Protein AF-A0A359MRF0-F1 (afdb_monomer)

Radius of gyration: 33.96 Å; Cα contacts (8 Å, |Δi|>4): 714; chains: 1; bounding box: 98×113×83 Å

Sequence (446 aa):
MKKSKNIIQSTGNDKRFKLRIYLTLCLTLFVVFLLPFTASMVRAASTYITVEEFAKELAEEIGLKSVDGPEESRYVNALIEKSIIQPNDFSSYTAYLTRADAGVLLNRADEYLNGDTLDPKLVEQALGKRISDISSIEEDKRLDVVKCYLKGFIKGYSNGKYSANRKFKGNSKMSYDGALKCIAMLKDKSLRAKISPDGQLIRTTNLPKNADKYPYILASYPNEYYDGWKFMFEGVTASTYDTETNQWKVRKLDHFKEWAYPFEVDKSTDIPNFAELKDKMLDVWVEKARTHLETIFNADYRTIDEEWVETVLKTDYTYGYGRMQDNTKKWIEKYVKRMKKNETIIESSQIAIDGSSLYYYYGHYHLRTYVRYRILSSETVYENKTPYDTNDILYTSGHPICFSNFELGKWKECCFDIVLGDYGEGDLGVLYTVFVEPFYLFEKES

Nearest PDB structures (foldseek):
  6jzf-assembly1_B  TM=4.554E-01  e=6.439E-02  Arabidopsis thaliana
  6nd1-assembly1_A  TM=1.718E-01  e=4.530E+00  Saccharomyces cerevisiae
  2q2b-assembly1_A  TM=1.721E-01  e=3.681E+00  Mus musculus

Foldseek 3Di:
DDDDDDDDDDDPPVVVVVVVVVVVVVVVVVVVVPDPPPPPPVVVPPQFDFQLRLLVLLCVLLPHDFCDDDDPRSSVVRCPVLVLDDPPLDPDRRDFAFLLSLLSSLQSSLCSVPNDDDDPVLLVLQLVFAAPCLVVDDPVSSSSNSSSCLLQLQVAADPAAQGNYHHRRRGHGAGPVSSSLSSVCSVPSVSGFDADLNGATFDPPPAAPQQVLFLTHGPRHDSCLRHQADDPLVPDWDWDQDPVVRDIDIHHDDELDFWGGLNCQCSRPLAPNSVVLCSVCLVVLQVLVVQLCQLQQADFLVPDDVVSLVSNLCQAQCRPPPPSSVVSSVLSVLLSVLLNVFRKGKHWPDKHWDSRRWIGHGQKTKTKMKTKMFIAGTNDDDDQKDQLSNDNHTDWPREIAGDDPHDHPDIDMAIWIFIWHHPDNPNTGTRGTNHHRCNRCVSVVD

Structure (mmCIF, N/CA/C/O backbone):
data_AF-A0A359MRF0-F1
#
_entry.id   AF-A0A359MRF0-F1
#
loop_
_atom_site.group_PDB
_atom_site.id
_atom_site.type_symbol
_atom_site.label_atom_id
_atom_site.label_alt_id
_atom_site.label_comp_id
_atom_site.label_asym_id
_atom_site.label_entity_id
_atom_site.label_seq_id
_atom_site.pdbx_PDB_ins_code
_atom_site.Cartn_x
_atom_site.Cartn_y
_atom_site.Cartn_z
_atom_site.occupancy
_atom_site.B_iso_or_equiv
_atom_site.auth_seq_id
_atom_site.auth_comp_id
_atom_site.auth_asym_id
_atom_site.auth_atom_id
_atom_site.pdbx_PDB_model_num
ATOM 1 N N . MET A 1 1 ? -48.438 -96.587 44.937 1.00 39.16 1 MET A N 1
ATOM 2 C CA . MET A 1 1 ? -47.296 -95.681 45.206 1.00 39.16 1 MET A CA 1
ATOM 3 C C . MET A 1 1 ? -47.779 -94.234 45.210 1.00 39.16 1 MET A C 1
ATOM 5 O O . MET A 1 1 ? -48.557 -93.861 44.346 1.00 39.16 1 MET A O 1
ATOM 9 N N . LYS A 1 2 ? -47.386 -93.478 46.241 1.00 36.19 2 LYS A N 1
ATOM 10 C CA . LYS A 1 2 ? -47.805 -92.109 46.608 1.00 36.19 2 LYS A CA 1
ATOM 11 C C . LYS A 1 2 ? -47.264 -91.003 45.681 1.00 36.19 2 LYS A C 1
ATOM 13 O O . LYS A 1 2 ? -46.081 -91.044 45.364 1.00 36.19 2 LYS A O 1
ATOM 18 N N . LYS A 1 3 ? -48.096 -89.972 45.444 1.00 33.88 3 LYS A N 1
ATOM 19 C CA . LYS A 1 3 ? -47.881 -88.492 45.553 1.00 33.88 3 LYS A CA 1
ATOM 20 C C . LYS A 1 3 ? -48.781 -87.784 44.525 1.00 33.88 3 LYS A C 1
ATOM 22 O O . LYS A 1 3 ? -48.579 -87.929 43.331 1.00 33.88 3 LYS A O 1
ATOM 27 N N . SER A 1 4 ? -49.944 -87.257 44.910 1.00 32.34 4 SER A N 1
ATOM 28 C CA . SER A 1 4 ? -50.212 -85.945 45.539 1.00 32.34 4 SER A CA 1
ATOM 29 C C . SER A 1 4 ? -49.768 -84.734 44.708 1.00 32.34 4 SER A C 1
ATOM 31 O O . SER A 1 4 ? -48.580 -84.432 44.612 1.00 32.34 4 SER A O 1
ATOM 33 N N . LYS A 1 5 ? -50.772 -84.004 44.204 1.00 41.53 5 LYS A N 1
ATOM 34 C CA . LYS A 1 5 ? -50.710 -82.587 43.826 1.00 41.53 5 LYS A CA 1
ATOM 35 C C . LYS A 1 5 ? -49.993 -81.772 44.909 1.00 41.53 5 LYS A C 1
ATOM 37 O O . LYS A 1 5 ? -50.259 -81.989 46.087 1.00 41.53 5 LYS A O 1
ATOM 42 N N . ASN A 1 6 ? -49.192 -80.789 44.504 1.00 31.03 6 ASN A N 1
ATOM 43 C CA . ASN A 1 6 ? -49.199 -79.486 45.161 1.00 31.03 6 ASN A CA 1
ATOM 44 C C . ASN A 1 6 ? -48.763 -78.384 44.195 1.00 31.03 6 ASN A C 1
ATOM 46 O O . ASN A 1 6 ? -47.672 -78.392 43.634 1.00 31.03 6 ASN A O 1
ATOM 50 N N . ILE A 1 7 ? -49.697 -77.456 44.030 1.00 38.19 7 ILE A N 1
ATOM 51 C CA . ILE A 1 7 ? -49.559 -76.113 43.489 1.00 38.19 7 ILE A CA 1
ATOM 52 C C . ILE A 1 7 ? -48.719 -75.314 44.486 1.00 38.19 7 ILE A C 1
ATOM 54 O O . ILE A 1 7 ? -49.028 -75.338 45.675 1.00 38.19 7 ILE A O 1
ATOM 58 N N . ILE A 1 8 ? -47.720 -74.564 44.016 1.00 37.12 8 ILE A N 1
ATOM 59 C CA . ILE A 1 8 ? -47.192 -73.413 44.758 1.00 37.12 8 ILE A CA 1
ATOM 60 C C . ILE A 1 8 ? -47.133 -72.212 43.813 1.00 37.12 8 ILE A C 1
ATOM 62 O O . ILE A 1 8 ? -46.371 -72.174 42.850 1.00 37.12 8 ILE A O 1
ATOM 66 N N . GLN A 1 9 ? -47.990 -71.242 44.128 1.00 39.12 9 GLN A N 1
ATOM 67 C CA . GLN A 1 9 ? -47.919 -69.848 43.715 1.00 39.12 9 GLN A CA 1
ATOM 68 C C . GLN A 1 9 ? -46.602 -69.211 44.172 1.00 39.12 9 GLN A C 1
ATOM 70 O O . GLN A 1 9 ? -46.216 -69.345 45.329 1.00 39.12 9 GLN A O 1
ATOM 75 N N . SER A 1 10 ? -45.975 -68.433 43.294 1.00 36.19 10 SER A N 1
ATOM 76 C CA . SER A 1 10 ? -44.992 -67.392 43.620 1.00 36.19 10 SER A CA 1
ATOM 77 C C . SER A 1 10 ? -44.629 -66.697 42.301 1.00 36.19 10 SER A C 1
ATOM 79 O O . SER A 1 10 ? -44.304 -67.377 41.341 1.00 36.19 10 SER A O 1
ATOM 81 N N . THR A 1 11 ? -44.680 -65.379 42.122 1.00 40.19 11 THR A N 1
ATOM 82 C CA . THR A 1 11 ? -44.834 -64.286 43.084 1.00 40.19 11 THR A CA 1
ATOM 83 C C . THR A 1 11 ? -45.202 -63.010 42.321 1.00 40.19 11 THR A C 1
ATOM 85 O O . THR A 1 11 ? -44.570 -62.647 41.331 1.00 40.19 11 THR A O 1
ATOM 88 N N . GLY A 1 12 ? -46.175 -62.254 42.838 1.00 46.34 12 GLY A N 1
ATOM 89 C CA . GLY A 1 12 ? -46.512 -60.890 42.407 1.00 46.34 12 GLY A CA 1
ATOM 90 C C . GLY A 1 12 ? -45.442 -59.838 42.739 1.00 46.34 12 GLY A C 1
ATOM 91 O O . GLY A 1 12 ? -45.778 -58.668 42.920 1.00 46.34 12 GLY A O 1
ATOM 92 N N . ASN A 1 13 ? -44.171 -60.239 42.839 1.00 48.03 13 ASN A N 1
ATOM 93 C CA . ASN A 1 13 ? -43.057 -59.368 43.204 1.00 48.03 13 ASN A CA 1
ATOM 94 C C . ASN A 1 13 ? -42.430 -58.689 41.970 1.00 48.03 13 ASN A C 1
ATOM 96 O O . ASN A 1 13 ? -42.050 -57.526 42.044 1.00 48.03 13 ASN A O 1
ATOM 100 N N . ASP A 1 14 ? -42.433 -59.347 40.803 1.00 51.72 14 ASP A N 1
ATOM 101 C CA . ASP A 1 14 ? -41.825 -58.797 39.577 1.00 51.72 14 ASP A CA 1
ATOM 102 C C . ASP A 1 14 ? -42.650 -57.641 38.969 1.00 51.72 14 ASP A C 1
ATOM 104 O O . ASP A 1 14 ? -42.113 -56.613 38.557 1.00 51.72 14 ASP A O 1
ATOM 108 N N . LYS A 1 15 ? -43.990 -57.722 39.016 1.00 53.19 15 LYS A N 1
ATOM 109 C CA . LYS A 1 15 ? -44.859 -56.614 38.568 1.00 53.19 15 LYS A CA 1
ATOM 110 C C . LYS A 1 15 ? -44.778 -55.392 39.485 1.00 53.19 15 LYS A C 1
ATOM 112 O O . LYS A 1 15 ? -44.805 -54.267 38.996 1.00 53.19 15 LYS A O 1
ATOM 117 N N . ARG A 1 16 ? -44.654 -55.594 40.803 1.00 55.47 16 ARG A N 1
ATOM 118 C CA . ARG A 1 16 ? -44.507 -54.493 41.773 1.00 55.47 16 ARG A CA 1
ATOM 119 C C . ARG A 1 16 ? -43.128 -53.839 41.687 1.00 55.47 16 ARG A C 1
ATOM 121 O O . ARG A 1 16 ? -43.035 -52.631 41.878 1.00 55.47 16 ARG A O 1
ATOM 128 N N . PHE A 1 17 ? -42.088 -54.602 41.351 1.00 60.25 17 PHE A N 1
ATOM 129 C CA . PHE A 1 17 ? -40.743 -54.077 41.117 1.00 60.25 17 PHE A CA 1
ATOM 130 C C . PHE A 1 17 ? -40.673 -53.236 39.835 1.00 60.25 17 PHE A C 1
ATOM 132 O O . PHE A 1 17 ? -40.210 -52.097 39.875 1.00 60.25 17 PHE A O 1
ATOM 139 N N . LYS A 1 18 ? -41.249 -53.724 38.727 1.00 58.91 18 LYS A N 1
ATOM 140 C CA . LYS A 1 18 ? -41.346 -52.962 37.468 1.00 58.91 18 LYS A CA 1
ATOM 141 C C . LYS A 1 18 ? -42.214 -51.709 37.607 1.00 58.91 18 LYS A C 1
ATOM 143 O O . LYS A 1 18 ? -41.816 -50.650 37.137 1.00 58.91 18 LYS A O 1
ATOM 148 N N . LEU A 1 19 ? -43.342 -51.786 38.320 1.00 64.94 19 LEU A N 1
ATOM 149 C CA . LEU A 1 19 ? -44.189 -50.618 38.586 1.00 64.94 19 LEU A CA 1
ATOM 150 C C . LEU A 1 19 ? -43.479 -49.573 39.461 1.00 64.94 19 LEU A C 1
ATOM 152 O O . LEU A 1 19 ? -43.629 -48.383 39.212 1.00 64.94 19 LEU A O 1
ATOM 156 N N . ARG A 1 20 ? -42.670 -49.999 40.443 1.00 62.44 20 ARG A N 1
ATOM 157 C CA . ARG A 1 20 ? -41.841 -49.088 41.249 1.00 62.44 20 ARG A CA 1
ATOM 158 C C . ARG A 1 20 ? -40.757 -48.416 40.413 1.00 62.44 20 ARG A C 1
ATOM 160 O O . ARG A 1 20 ? -40.588 -47.218 40.554 1.00 62.44 20 ARG A O 1
ATOM 167 N N . ILE A 1 21 ? -40.090 -49.132 39.507 1.00 67.50 21 ILE A N 1
ATOM 168 C CA . ILE A 1 21 ? -39.103 -48.531 38.595 1.00 67.50 21 ILE A CA 1
ATOM 169 C C . ILE A 1 21 ? -39.764 -47.498 37.676 1.00 67.50 21 ILE A C 1
ATOM 171 O O . ILE A 1 21 ? -39.243 -46.395 37.551 1.00 67.50 21 ILE A O 1
ATOM 175 N N . TYR A 1 22 ? -40.929 -47.810 37.097 1.00 63.50 22 TYR A N 1
ATOM 176 C CA . TYR A 1 22 ? -41.671 -46.861 36.261 1.00 63.50 22 TYR A CA 1
ATOM 177 C C . TYR A 1 22 ? -42.179 -45.649 37.048 1.00 63.50 22 TYR A C 1
ATOM 179 O O . TYR A 1 22 ? -42.080 -44.534 36.549 1.00 63.50 22 TYR A O 1
ATOM 187 N N . LEU A 1 23 ? -42.660 -45.827 38.285 1.00 62.00 23 LEU A N 1
ATOM 188 C CA . LEU A 1 23 ? -43.060 -44.696 39.127 1.00 62.00 23 LEU A CA 1
ATOM 189 C C . LEU A 1 23 ? -41.867 -43.826 39.525 1.00 62.00 23 LEU A C 1
ATOM 191 O O . LEU A 1 23 ? -42.003 -42.609 39.512 1.00 62.00 23 LEU A O 1
ATOM 195 N N . THR A 1 24 ? -40.709 -44.414 39.839 1.00 61.12 24 THR A N 1
ATOM 196 C CA . THR A 1 24 ? -39.502 -43.644 40.171 1.00 61.12 24 THR A CA 1
ATOM 197 C C . THR A 1 24 ? -38.962 -42.903 38.946 1.00 61.12 24 THR A C 1
ATOM 199 O O . THR A 1 24 ? -38.589 -41.745 39.080 1.00 61.12 24 THR A O 1
ATOM 202 N N . LEU A 1 25 ? -38.993 -43.509 37.751 1.00 56.56 25 LEU A N 1
ATOM 203 C CA . LEU A 1 25 ? -38.641 -42.846 36.484 1.00 56.56 25 LEU A CA 1
ATOM 204 C C . LEU A 1 25 ? -39.631 -41.737 36.103 1.00 56.56 25 LEU A C 1
ATOM 206 O O . LEU A 1 25 ? -39.215 -40.688 35.621 1.00 56.56 25 LEU A O 1
ATOM 210 N N . CYS A 1 26 ? -40.930 -41.930 36.343 1.00 55.31 26 CYS A N 1
ATOM 211 C CA . CYS A 1 26 ? -41.928 -40.883 36.132 1.00 55.31 26 CYS A CA 1
ATOM 212 C C . CYS A 1 26 ? -41.800 -39.754 37.162 1.00 55.31 26 CYS A C 1
ATOM 214 O O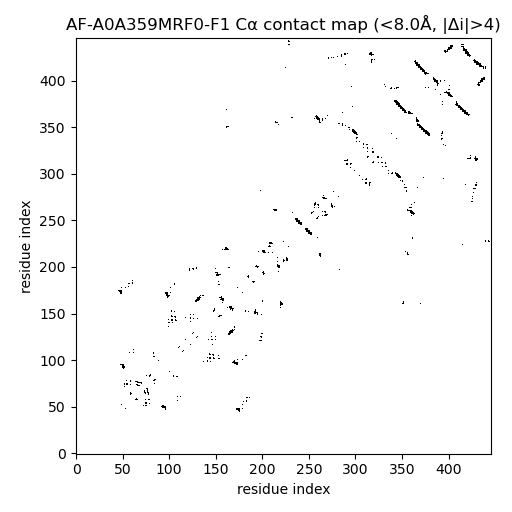 . CYS A 1 26 ? -41.950 -38.598 36.783 1.00 55.31 26 CYS A O 1
ATOM 216 N N . LEU A 1 27 ? -41.479 -40.047 38.430 1.00 53.50 27 LEU A N 1
ATOM 217 C CA . LEU A 1 27 ? -41.257 -39.011 39.444 1.00 53.50 27 LEU A CA 1
ATOM 218 C C . LEU A 1 27 ? -39.979 -38.210 39.173 1.00 53.50 27 LEU A C 1
ATOM 220 O O . LEU A 1 27 ? -39.992 -36.996 39.350 1.00 53.50 27 LEU A O 1
ATOM 224 N N . THR A 1 28 ? -38.894 -38.839 38.712 1.00 54.50 28 THR A N 1
ATOM 225 C CA . THR A 1 28 ? -37.671 -38.105 38.348 1.00 54.50 28 THR A CA 1
ATOM 226 C C . THR A 1 28 ? -37.870 -37.259 37.092 1.00 54.50 28 THR A C 1
ATOM 228 O O . THR A 1 28 ? -37.402 -36.124 37.067 1.00 54.50 28 THR A O 1
ATOM 231 N N . LEU A 1 29 ? -38.639 -37.729 36.100 1.00 48.44 29 LEU A N 1
ATOM 232 C CA . LEU A 1 29 ? -39.032 -36.900 34.951 1.00 48.44 29 LEU A CA 1
ATOM 233 C C . LEU A 1 29 ? -39.947 -35.728 35.344 1.00 48.44 29 LEU A C 1
ATOM 235 O O . LEU A 1 29 ? -39.852 -34.660 34.744 1.00 48.44 29 LEU A O 1
ATOM 239 N N . PHE A 1 30 ? -40.800 -35.895 36.358 1.00 43.66 30 PHE A N 1
ATOM 240 C CA . PHE A 1 30 ? -41.705 -34.836 36.817 1.00 43.66 30 PHE A CA 1
ATOM 241 C C . PHE A 1 30 ? -41.002 -33.794 37.703 1.00 43.66 30 PHE A C 1
ATOM 243 O O . PHE A 1 30 ? -41.323 -32.610 37.632 1.00 43.66 30 PHE A O 1
ATOM 250 N N . VAL A 1 31 ? -39.994 -34.195 38.488 1.00 46.97 31 VAL A N 1
ATOM 251 C CA . VAL A 1 31 ? -39.190 -33.271 39.313 1.00 46.97 31 VAL A CA 1
ATOM 252 C C . VAL A 1 31 ? -38.249 -32.410 38.458 1.00 46.97 31 VAL A C 1
ATOM 254 O O . VAL A 1 31 ? -38.011 -31.256 38.804 1.00 46.97 31 VAL A O 1
ATOM 257 N N . VAL A 1 32 ? -37.799 -32.893 37.292 1.00 47.44 32 VAL A N 1
ATOM 258 C CA . VAL A 1 32 ? -37.051 -32.065 36.321 1.00 47.44 32 VAL A CA 1
ATOM 259 C C . VAL A 1 32 ? -37.940 -30.991 35.666 1.00 47.44 32 VAL A C 1
ATOM 261 O O . VAL A 1 32 ? -37.432 -29.956 35.246 1.00 47.44 32 VAL A O 1
ATOM 264 N N . PHE A 1 33 ? -39.266 -31.171 35.652 1.00 43.31 33 PHE A N 1
ATOM 265 C CA . PHE A 1 33 ? -40.225 -30.188 35.124 1.00 43.31 33 PHE A CA 1
ATOM 266 C C . PHE A 1 33 ? -40.748 -29.176 36.161 1.00 43.31 33 PHE A C 1
ATOM 268 O O . PHE A 1 33 ? -41.433 -28.227 35.784 1.00 43.31 33 PHE A O 1
ATOM 275 N N . LEU A 1 34 ? -40.432 -29.358 37.449 1.00 42.34 34 LEU A N 1
ATOM 276 C CA . LEU A 1 34 ? -40.914 -28.518 38.557 1.00 42.34 34 LEU A CA 1
ATOM 277 C C . LEU A 1 34 ? -39.811 -27.709 39.252 1.00 42.34 34 LEU A C 1
ATOM 279 O O . LEU A 1 34 ? -40.066 -27.089 40.286 1.00 42.34 34 LEU A O 1
ATOM 283 N N . LEU A 1 35 ? -38.601 -27.655 38.684 1.00 39.34 35 LEU A N 1
ATOM 284 C CA . LEU A 1 35 ? -37.711 -26.544 39.007 1.00 39.34 35 LEU A CA 1
ATOM 285 C C . LEU A 1 35 ? -38.439 -25.257 38.601 1.00 39.34 35 LEU A C 1
ATOM 287 O O . LEU A 1 35 ? -38.951 -25.197 37.479 1.00 39.34 35 LEU A O 1
ATOM 291 N N . PRO A 1 36 ? -38.521 -24.237 39.474 1.00 43.34 36 PRO A N 1
ATOM 292 C CA . PRO A 1 36 ? -39.009 -22.950 39.039 1.00 43.34 36 PRO A CA 1
ATOM 293 C C . PRO A 1 36 ? -38.098 -22.537 37.888 1.00 43.34 36 PRO A C 1
ATOM 295 O O . PRO A 1 36 ? -36.907 -22.294 38.080 1.00 43.34 36 PRO A O 1
ATOM 298 N N . PHE A 1 37 ? -38.665 -22.470 36.683 1.00 40.94 37 PHE A N 1
ATOM 299 C CA . PHE A 1 37 ? -38.220 -21.493 35.715 1.00 40.94 37 PHE A CA 1
ATOM 300 C C . PHE A 1 37 ? -38.283 -20.173 36.484 1.00 40.94 37 PHE A C 1
ATOM 302 O O . PHE A 1 37 ? -39.328 -19.528 36.562 1.00 40.94 37 PHE A O 1
ATOM 309 N N . THR A 1 38 ? -37.165 -19.757 37.085 1.00 40.88 38 THR A N 1
ATOM 310 C CA . THR A 1 38 ? -36.871 -18.340 37.072 1.00 40.88 38 THR A CA 1
ATOM 311 C C . THR A 1 38 ? -36.998 -18.020 35.603 1.00 40.88 38 THR A C 1
ATOM 313 O O . THR A 1 38 ? -36.233 -18.536 34.784 1.00 40.88 38 THR A O 1
ATOM 316 N N . ALA A 1 39 ? -38.056 -17.298 35.253 1.00 37.19 39 ALA A N 1
ATOM 317 C CA . ALA A 1 39 ? -38.098 -16.574 34.014 1.00 37.19 39 ALA A CA 1
ATOM 318 C C . ALA A 1 39 ? -36.899 -15.630 34.090 1.00 37.19 39 ALA A C 1
ATOM 320 O O . ALA A 1 39 ? -37.003 -14.476 34.495 1.00 37.19 39 ALA A O 1
ATOM 321 N N . SER A 1 40 ? -35.722 -16.160 33.762 1.00 34.22 40 SER A N 1
ATOM 322 C CA . SER A 1 40 ? -34.679 -15.419 33.116 1.00 34.22 40 SER A CA 1
ATOM 323 C C . SER A 1 40 ? -35.441 -14.776 31.977 1.00 34.22 40 SER A C 1
ATOM 325 O O . SER A 1 40 ? -35.812 -15.449 31.013 1.00 34.22 40 SER A O 1
ATOM 327 N N . MET A 1 41 ? -35.787 -13.499 32.130 1.00 37.31 41 MET A N 1
ATOM 328 C CA . MET A 1 41 ? -35.982 -12.643 30.981 1.00 37.31 41 MET A CA 1
ATOM 329 C C . MET A 1 41 ? -34.652 -12.701 30.242 1.00 37.31 41 MET A C 1
ATOM 331 O O . MET A 1 41 ? -33.794 -11.837 30.379 1.00 37.31 41 MET A O 1
ATOM 335 N N . VAL A 1 42 ? -34.465 -13.756 29.456 1.00 34.75 42 VAL A N 1
ATOM 336 C CA . VAL A 1 42 ? -33.652 -13.691 28.269 1.00 34.75 42 VAL A CA 1
ATOM 337 C C . VAL A 1 42 ? -34.468 -12.760 27.383 1.00 34.75 42 VAL A C 1
ATOM 339 O O . VAL A 1 42 ? -35.262 -13.195 26.552 1.00 34.75 42 VAL A O 1
ATOM 342 N N . ARG A 1 43 ? -34.340 -11.443 27.624 1.00 36.97 43 ARG A N 1
ATOM 343 C CA . ARG A 1 43 ? -34.498 -10.471 26.544 1.00 36.97 43 ARG A CA 1
ATOM 344 C C . ARG A 1 43 ? -33.650 -11.073 25.442 1.00 36.97 43 ARG A C 1
ATOM 346 O O . ARG A 1 43 ? -32.472 -11.339 25.679 1.00 36.97 43 ARG A O 1
ATOM 353 N N . ALA A 1 44 ? -34.259 -11.389 24.304 1.00 38.97 44 ALA A N 1
ATOM 354 C CA . ALA A 1 44 ? -33.487 -11.730 23.126 1.00 38.97 44 ALA A CA 1
ATOM 355 C C . ALA A 1 44 ? -32.443 -10.619 22.992 1.00 38.97 44 ALA A C 1
ATOM 357 O O . ALA A 1 44 ? -32.817 -9.458 22.812 1.00 38.97 44 ALA A O 1
ATOM 358 N N . ALA A 1 45 ? -31.172 -10.948 23.244 1.00 58.91 45 ALA A N 1
ATOM 359 C CA . ALA A 1 45 ? -30.109 -9.967 23.167 1.00 58.91 45 ALA A CA 1
ATOM 360 C C . ALA A 1 45 ? -30.188 -9.399 21.753 1.00 58.91 45 ALA A C 1
ATOM 362 O O . ALA A 1 45 ? -30.199 -10.157 20.777 1.00 58.91 45 ALA A O 1
ATOM 363 N N . SER A 1 46 ? -30.375 -8.083 21.651 1.00 71.81 46 SER A N 1
ATOM 364 C CA . SER A 1 46 ? -30.413 -7.431 20.352 1.00 71.81 46 SER A CA 1
ATOM 365 C C . SER A 1 46 ? -29.139 -7.817 19.610 1.00 71.81 46 SER A C 1
ATOM 367 O O . SER A 1 46 ? -28.043 -7.741 20.160 1.00 71.81 46 SER A O 1
ATOM 369 N N . THR A 1 47 ? -29.265 -8.242 18.353 1.00 91.62 47 THR A N 1
ATOM 370 C CA . THR A 1 47 ? -28.100 -8.594 17.527 1.00 91.62 47 THR A CA 1
ATOM 371 C C . THR A 1 47 ? -27.123 -7.418 17.400 1.00 91.62 47 THR A C 1
ATOM 373 O O . THR A 1 47 ? -25.925 -7.619 17.193 1.00 91.62 47 THR A O 1
ATOM 376 N N . TYR A 1 48 ? -27.637 -6.195 17.540 1.00 96.56 48 TYR A N 1
ATOM 377 C CA . TYR A 1 48 ? -26.904 -4.941 17.427 1.00 96.56 48 TYR A CA 1
ATOM 378 C C . TYR A 1 48 ? -26.886 -4.190 18.753 1.00 96.56 48 TYR A C 1
ATOM 380 O O . TYR A 1 48 ? -27.888 -4.189 19.469 1.00 96.56 48 TYR A O 1
ATOM 388 N N . ILE A 1 49 ? -25.766 -3.529 19.033 1.00 97.56 49 ILE A N 1
ATOM 389 C CA . ILE A 1 49 ? -25.586 -2.699 20.226 1.00 97.56 49 ILE A CA 1
ATOM 390 C C . ILE A 1 49 ? -26.105 -1.282 19.981 1.00 97.56 49 ILE A C 1
ATOM 392 O O . ILE A 1 49 ? -26.003 -0.755 18.867 1.00 97.56 49 ILE A O 1
ATOM 396 N N . THR A 1 50 ? -26.676 -0.669 21.007 1.00 97.94 50 THR A N 1
ATOM 397 C CA . THR A 1 50 ? -27.035 0.756 21.013 1.00 97.94 50 THR A CA 1
ATOM 398 C C . THR A 1 50 ? -25.847 1.635 21.408 1.00 97.94 50 THR A C 1
ATOM 400 O O . THR A 1 50 ? -24.822 1.139 21.881 1.00 97.94 50 THR A O 1
ATOM 403 N N . VAL A 1 51 ? -25.953 2.949 21.199 1.00 97.94 51 VAL A N 1
ATOM 404 C CA . VAL A 1 51 ? -24.896 3.890 21.609 1.00 97.94 51 VAL A CA 1
ATOM 405 C C . VAL A 1 51 ? -24.725 3.889 23.132 1.00 97.94 51 VAL A C 1
ATOM 407 O O . VAL A 1 51 ? -23.595 3.843 23.606 1.00 97.94 51 VAL A O 1
ATOM 410 N N . GLU A 1 52 ? -25.814 3.877 23.905 1.00 97.19 52 GLU A N 1
ATOM 411 C CA . GLU A 1 52 ? -25.768 3.871 25.374 1.00 97.19 52 GLU A CA 1
ATOM 412 C C . GLU A 1 52 ? -25.144 2.593 25.952 1.00 97.19 52 GLU A C 1
ATOM 414 O O . GLU A 1 52 ? -24.357 2.666 26.899 1.00 97.19 52 GLU A O 1
ATOM 419 N N . GLU A 1 53 ? -25.446 1.431 25.364 1.00 97.94 53 GLU A N 1
ATOM 420 C CA . GLU A 1 53 ? -24.858 0.153 25.769 1.00 97.94 53 GLU A CA 1
ATOM 421 C C . GLU A 1 53 ? -23.359 0.156 25.471 1.00 97.94 53 GLU A C 1
ATOM 423 O O . GLU A 1 53 ? -22.559 -0.185 26.338 1.00 97.94 53 GLU A O 1
ATOM 428 N N . PHE A 1 54 ? -22.959 0.612 24.280 1.00 98.38 54 PHE A N 1
ATOM 429 C CA . PHE A 1 54 ? -21.546 0.725 23.927 1.00 98.38 54 PHE A CA 1
ATOM 430 C C . PHE A 1 54 ? -20.805 1.723 24.818 1.00 98.38 54 PHE A C 1
ATOM 432 O O . PHE A 1 54 ? -19.697 1.436 25.260 1.00 98.38 54 PHE A O 1
ATOM 439 N N . ALA A 1 55 ? -21.414 2.876 25.107 1.00 98.31 55 ALA A N 1
ATOM 440 C CA . ALA A 1 55 ? -20.852 3.905 25.973 1.00 98.31 55 ALA A CA 1
ATOM 441 C C . ALA A 1 55 ? -20.573 3.369 27.380 1.00 98.31 55 ALA A C 1
ATOM 443 O O . ALA A 1 55 ? -19.510 3.636 27.938 1.00 98.31 55 ALA A O 1
ATOM 444 N N . LYS A 1 56 ? -21.498 2.580 27.936 1.00 98.25 56 LYS A N 1
ATOM 445 C CA . LYS A 1 56 ? -21.296 1.908 29.219 1.00 98.25 56 LYS A CA 1
ATOM 446 C C . LYS A 1 56 ? -20.100 0.958 29.176 1.00 98.25 56 LYS A C 1
ATOM 448 O O . LYS A 1 56 ? -19.184 1.122 29.976 1.00 98.25 56 LYS A O 1
ATOM 453 N N . GLU A 1 57 ? -20.102 0.003 28.248 1.00 98.31 57 GLU A N 1
ATOM 454 C CA . GLU A 1 57 ? -19.040 -1.008 28.138 1.00 98.31 57 GLU A CA 1
ATOM 455 C C . GLU A 1 57 ? -17.671 -0.351 27.893 1.00 98.31 57 GLU A C 1
ATOM 457 O O . GLU A 1 57 ? -16.667 -0.732 28.490 1.00 98.31 57 GLU A O 1
ATOM 462 N N . LEU A 1 58 ? -17.634 0.698 27.065 1.00 98.56 58 LEU A N 1
ATOM 463 C CA . LEU A 1 58 ? -16.431 1.477 26.795 1.00 98.56 58 LEU A CA 1
ATOM 464 C C . LEU A 1 58 ? -15.927 2.201 28.047 1.00 98.56 58 LEU A C 1
ATOM 466 O O . LEU A 1 58 ? -14.744 2.103 28.364 1.00 98.56 58 LEU A O 1
ATOM 470 N N . ALA A 1 59 ? -16.804 2.925 28.749 1.00 98.31 59 ALA A N 1
ATOM 471 C CA . ALA A 1 59 ? -16.457 3.677 29.952 1.00 98.31 59 ALA A CA 1
ATOM 472 C C . ALA A 1 59 ? -15.921 2.756 31.056 1.00 98.31 59 ALA A C 1
ATOM 474 O O . ALA A 1 59 ? -14.895 3.060 31.665 1.00 98.31 59 ALA A O 1
ATOM 475 N N . GLU A 1 60 ? -16.579 1.617 31.276 1.00 97.50 60 GLU A N 1
ATOM 476 C CA . GLU A 1 60 ? -16.135 0.604 32.236 1.00 97.50 60 GLU A CA 1
ATOM 477 C C . GLU A 1 60 ? -14.777 0.015 31.838 1.00 97.50 60 GLU A C 1
ATOM 479 O O . GLU A 1 60 ? -13.888 -0.109 32.687 1.00 97.50 60 GLU A O 1
ATOM 484 N N . GLU A 1 61 ? -14.571 -0.279 30.551 1.00 97.12 61 GLU A N 1
ATOM 485 C CA . GLU A 1 61 ? -13.299 -0.809 30.062 1.00 97.12 61 GLU A CA 1
ATOM 486 C C . GLU A 1 61 ? -12.141 0.158 30.325 1.00 97.12 61 GLU A C 1
ATOM 488 O O . GLU A 1 61 ? -11.079 -0.266 30.785 1.00 97.12 61 GLU A O 1
ATOM 493 N N . ILE A 1 62 ? -12.344 1.457 30.104 1.00 96.88 62 ILE A N 1
ATOM 494 C CA . ILE A 1 62 ? -11.311 2.481 30.316 1.00 96.88 62 ILE A CA 1
ATOM 495 C C . ILE A 1 62 ? -11.266 3.017 31.762 1.00 96.88 62 ILE A C 1
ATOM 497 O O . ILE A 1 62 ? -10.531 3.960 32.049 1.00 96.88 62 ILE A O 1
ATOM 501 N N . GLY A 1 63 ? -12.016 2.408 32.688 1.00 96.62 63 GLY A N 1
ATOM 502 C CA . GLY A 1 63 ? -11.958 2.700 34.125 1.00 96.62 63 GLY A CA 1
ATOM 503 C C . GLY A 1 63 ? -12.695 3.968 34.566 1.00 96.62 63 GLY A C 1
ATOM 504 O O . GLY A 1 63 ? -12.452 4.465 35.671 1.00 96.62 63 GLY A O 1
ATOM 505 N N . LEU A 1 64 ? -13.593 4.503 33.739 1.00 97.38 64 LEU A N 1
ATOM 506 C CA . LEU A 1 64 ? -14.450 5.622 34.116 1.00 97.38 64 LEU A CA 1
ATOM 507 C C . LEU A 1 64 ? -15.621 5.145 34.978 1.00 97.38 64 LEU A C 1
ATOM 509 O O . LEU A 1 64 ? -16.194 4.075 34.783 1.00 97.38 64 LEU A O 1
ATOM 513 N N . LYS A 1 65 ? -15.994 5.982 35.945 1.00 96.44 65 LYS A N 1
ATOM 514 C CA . LYS A 1 65 ? -17.195 5.786 36.759 1.00 96.44 65 LYS A CA 1
ATOM 515 C C . LYS A 1 65 ? -18.355 6.545 36.129 1.00 96.44 65 LYS A C 1
ATOM 517 O O . LYS A 1 65 ? -18.149 7.596 35.533 1.00 96.44 65 LYS A O 1
ATOM 522 N N . SER A 1 66 ? -19.568 6.035 36.309 1.00 93.94 66 SER A N 1
ATOM 523 C CA . SER A 1 66 ? -20.790 6.743 35.930 1.00 93.94 66 SER A CA 1
ATOM 524 C C . SER A 1 66 ? -20.896 8.085 36.667 1.00 93.94 66 SER A C 1
ATOM 526 O O . SER A 1 66 ? -20.659 8.117 37.880 1.00 93.94 66 SER A O 1
ATOM 528 N N . VAL A 1 67 ? -21.316 9.145 35.981 1.00 95.50 67 VAL A N 1
ATOM 529 C CA . VAL A 1 67 ? -21.496 10.489 36.558 1.00 95.50 67 VAL A CA 1
ATOM 530 C C . VAL A 1 67 ? -22.900 11.019 36.279 1.00 95.50 67 VAL A C 1
ATOM 532 O O . VAL A 1 67 ? -23.560 10.617 35.319 1.00 95.50 67 VAL A O 1
ATOM 535 N N . ASP A 1 68 ? -23.381 11.900 37.149 1.00 95.38 68 ASP A N 1
ATOM 536 C CA . ASP A 1 68 ? -24.655 12.586 36.933 1.00 95.38 68 ASP A CA 1
ATOM 537 C C . ASP A 1 68 ? -24.485 13.694 35.893 1.00 95.38 68 ASP A C 1
ATOM 539 O O . ASP A 1 68 ? -23.413 14.280 35.766 1.00 95.38 68 ASP A O 1
ATOM 543 N N . GLY A 1 69 ? -25.539 13.980 35.137 1.00 91.06 69 GLY A N 1
ATOM 544 C CA . GLY A 1 69 ? -25.469 14.941 34.047 1.00 91.06 69 GLY A CA 1
ATOM 545 C C . GLY A 1 69 ? -26.788 15.052 33.287 1.00 91.06 69 GLY A C 1
ATOM 546 O O . GLY A 1 69 ? -27.801 14.522 33.746 1.00 91.06 69 GLY A O 1
ATOM 547 N N . PRO A 1 70 ? -26.787 15.776 32.157 1.00 91.00 70 PRO A N 1
ATOM 548 C CA . PRO A 1 70 ? -27.996 16.047 31.387 1.00 91.00 70 PRO A CA 1
ATOM 549 C C . PRO A 1 70 ? -28.569 14.805 30.692 1.00 91.00 70 PRO A C 1
ATOM 551 O O . PRO A 1 70 ? -29.779 14.748 30.489 1.00 91.00 70 PRO A O 1
ATOM 554 N N . GLU A 1 71 ? -27.737 13.820 30.344 1.00 92.50 71 GLU A N 1
ATOM 555 C CA . GLU A 1 71 ? -28.194 12.597 29.680 1.00 92.50 71 GLU A CA 1
ATOM 556 C C . GLU A 1 71 ? -28.708 11.565 30.687 1.00 92.50 71 GLU A C 1
ATOM 558 O O . GLU A 1 71 ? -28.144 11.408 31.774 1.00 92.50 71 GLU A O 1
ATOM 563 N N . GLU A 1 72 ? -29.732 10.796 30.301 1.00 91.50 72 GLU A N 1
ATOM 564 C CA . GLU A 1 72 ? -30.284 9.715 31.135 1.00 91.50 72 GLU A CA 1
ATOM 565 C C . GLU A 1 72 ? -29.223 8.649 31.461 1.00 91.50 72 GLU A C 1
ATOM 567 O O . GLU A 1 72 ? -29.157 8.125 32.577 1.00 91.50 72 GLU A O 1
ATOM 572 N N . SER A 1 73 ? -28.348 8.350 30.495 1.00 93.69 73 SER A N 1
ATOM 573 C CA . SER A 1 73 ? -27.233 7.432 30.700 1.00 93.69 73 SER A CA 1
ATOM 574 C C . SER A 1 73 ? -26.063 8.135 31.387 1.00 93.69 73 SER A C 1
ATOM 576 O O . SER A 1 73 ? -25.303 8.898 30.790 1.00 93.69 73 SER A O 1
ATOM 578 N N . ARG A 1 74 ? -25.840 7.779 32.652 1.00 96.62 74 ARG A N 1
ATOM 579 C CA . ARG A 1 74 ? -24.713 8.274 33.461 1.00 96.62 74 ARG A CA 1
ATOM 580 C C . ARG A 1 74 ? -23.332 7.926 32.890 1.00 96.62 74 ARG A C 1
ATOM 582 O O . ARG A 1 74 ? -22.345 8.584 33.213 1.00 96.62 74 ARG A O 1
ATOM 589 N N . TYR A 1 75 ? -23.240 6.888 32.059 1.00 97.69 75 TYR A N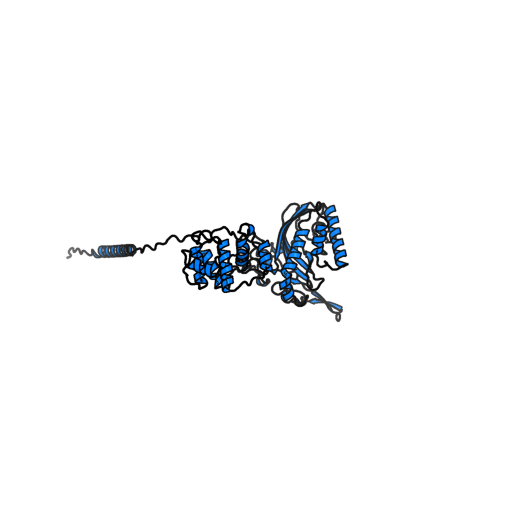 1
ATOM 590 C CA . TYR A 1 75 ? -21.995 6.541 31.367 1.00 97.69 75 TYR A CA 1
ATOM 591 C C . TYR A 1 75 ? -21.772 7.389 30.113 1.00 97.69 75 TYR A C 1
ATOM 593 O O . TYR A 1 75 ? -20.630 7.728 29.816 1.00 97.69 75 TYR A O 1
ATOM 601 N N . VAL A 1 76 ? -22.841 7.801 29.423 1.00 97.50 76 VAL A N 1
ATOM 602 C CA . VAL A 1 76 ? -22.737 8.794 28.343 1.00 97.50 76 VAL A CA 1
ATOM 603 C C . VAL A 1 76 ? -22.210 10.112 28.907 1.00 97.50 76 VAL A C 1
ATOM 605 O O . VAL A 1 76 ? -21.226 10.631 28.385 1.00 97.50 76 VAL A O 1
ATOM 608 N N . ASN A 1 77 ? -22.761 10.589 30.031 1.00 97.06 77 ASN A N 1
ATOM 609 C CA . ASN A 1 77 ? -22.247 11.786 30.710 1.00 97.06 77 ASN A CA 1
ATOM 610 C C . ASN A 1 77 ? -20.746 11.664 31.038 1.00 97.06 77 ASN A C 1
ATOM 612 O O . ASN A 1 77 ? -19.986 12.602 30.810 1.00 97.06 77 ASN A O 1
ATOM 616 N N . ALA A 1 78 ? -20.293 10.490 31.496 1.00 97.81 78 ALA A N 1
ATOM 617 C CA . ALA A 1 78 ? -18.887 10.264 31.835 1.00 97.81 78 ALA A CA 1
ATOM 618 C C . ALA A 1 78 ? -17.961 10.362 30.611 1.00 97.81 78 ALA A C 1
ATOM 620 O O . ALA A 1 78 ? -16.854 10.890 30.712 1.00 97.81 78 ALA A O 1
ATOM 621 N N . LEU A 1 79 ? -18.405 9.879 29.447 1.00 98.25 79 LEU A N 1
ATOM 622 C CA . LEU A 1 79 ? -17.650 10.001 28.198 1.00 98.25 79 LEU A CA 1
ATOM 623 C C . LEU A 1 79 ? -17.682 11.425 27.629 1.00 98.25 79 LEU A C 1
ATOM 625 O O . LEU A 1 79 ? -16.687 11.849 27.036 1.00 98.25 79 LEU A O 1
ATOM 629 N N . ILE A 1 80 ? -18.773 12.170 27.837 1.00 97.69 80 ILE A N 1
ATOM 630 C CA . ILE A 1 80 ? -18.865 13.597 27.491 1.00 97.69 80 ILE A CA 1
ATOM 631 C C . ILE A 1 80 ? -17.870 14.418 28.321 1.00 97.69 80 ILE A C 1
ATOM 633 O O . ILE A 1 80 ? -17.120 15.212 27.760 1.00 97.69 80 ILE A O 1
ATOM 637 N N . GLU A 1 81 ? -17.778 14.188 29.637 1.00 97.25 81 GLU A N 1
ATOM 638 C CA . GLU A 1 81 ? -16.808 14.877 30.511 1.00 97.25 81 GLU A CA 1
ATOM 639 C C . GLU A 1 81 ? -15.344 14.669 30.090 1.00 97.25 81 GLU A C 1
ATOM 641 O O . GLU A 1 81 ? -14.470 15.461 30.450 1.00 97.25 81 GLU A O 1
ATOM 646 N N . LYS A 1 82 ? -15.055 13.584 29.361 1.00 97.62 82 LYS A N 1
ATOM 647 C CA . LYS A 1 82 ? -13.722 13.268 28.825 1.00 97.62 82 LYS A CA 1
ATOM 648 C C . LYS A 1 82 ? -13.561 13.613 27.348 1.00 97.62 82 LYS A C 1
ATOM 650 O O . LYS A 1 82 ? -12.534 13.268 26.771 1.00 97.62 82 LYS A O 1
ATOM 655 N N . SER A 1 83 ? -14.545 14.279 26.744 1.00 96.88 83 SER A N 1
ATOM 656 C CA . SER A 1 83 ? -14.564 14.639 25.320 1.00 96.88 83 SER A CA 1
ATOM 657 C C . SER A 1 83 ? -14.436 13.442 24.366 1.00 96.88 83 SER A C 1
ATOM 659 O O . SER A 1 83 ? -14.054 13.613 23.206 1.00 96.88 83 SER A O 1
ATOM 661 N N . ILE A 1 84 ? -14.751 12.229 24.839 1.00 98.25 84 ILE A N 1
ATOM 662 C CA . ILE A 1 84 ? -14.811 11.019 24.006 1.00 98.25 84 ILE A CA 1
ATOM 663 C C . ILE A 1 84 ? -16.098 11.057 23.175 1.00 98.25 84 ILE A C 1
ATOM 665 O O . ILE A 1 84 ? -16.057 10.824 21.967 1.00 98.25 84 ILE A O 1
ATOM 669 N N . ILE A 1 85 ? -17.214 11.414 23.817 1.00 98.25 85 ILE A N 1
ATOM 670 C CA . ILE A 1 85 ? -18.441 11.845 23.141 1.00 98.25 85 ILE A CA 1
ATOM 671 C C . ILE A 1 85 ? -18.428 13.374 23.095 1.00 98.25 85 ILE A C 1
ATOM 673 O O . ILE A 1 85 ? -18.213 14.028 24.115 1.00 98.25 85 ILE A O 1
ATOM 677 N N . GLN A 1 86 ? -18.652 13.939 21.917 1.00 95.69 86 GLN A N 1
ATOM 678 C CA . GLN A 1 86 ? -18.706 15.375 21.669 1.00 95.69 86 GLN A CA 1
ATOM 679 C C . GLN A 1 86 ? -20.135 15.822 21.325 1.00 95.69 86 GLN A C 1
ATOM 681 O O . GLN A 1 86 ? -20.967 15.006 20.912 1.00 95.69 86 GLN A O 1
ATOM 686 N N . PRO A 1 87 ? -20.453 17.122 21.490 1.00 88.19 87 PRO A N 1
ATOM 687 C CA . PRO A 1 87 ? -21.756 17.651 21.109 1.00 88.19 87 PRO A CA 1
ATOM 688 C C . PRO A 1 87 ? -22.081 17.345 19.646 1.00 88.19 87 PRO A C 1
ATOM 690 O O . PRO A 1 87 ? -21.271 17.604 18.762 1.00 88.19 87 PRO A O 1
ATOM 693 N N . ASN A 1 88 ? -23.301 16.866 19.402 1.00 87.69 88 ASN A N 1
ATOM 694 C CA . ASN A 1 88 ? -23.827 16.496 18.083 1.00 87.69 88 ASN A CA 1
ATOM 695 C C . ASN A 1 88 ? -23.235 15.229 17.441 1.00 87.69 88 ASN A C 1
ATOM 697 O O . ASN A 1 88 ? -23.646 14.905 16.330 1.00 87.69 88 ASN A O 1
ATOM 701 N N . ASP A 1 89 ? -22.376 14.462 18.128 1.00 92.06 89 ASP A N 1
ATOM 702 C CA . ASP A 1 89 ? -21.946 13.144 17.621 1.00 92.06 89 ASP A CA 1
ATOM 703 C C . ASP A 1 89 ? -23.151 12.214 17.367 1.00 92.06 89 ASP A C 1
ATOM 705 O O . ASP A 1 89 ? -23.147 11.407 16.430 1.00 92.06 89 ASP A O 1
ATOM 709 N N . PHE A 1 90 ? -24.187 12.339 18.210 1.00 94.88 90 PHE A N 1
ATOM 710 C CA . PHE A 1 90 ? -25.381 11.500 18.208 1.00 94.88 90 PHE A CA 1
ATOM 711 C C . PHE A 1 90 ? -26.656 12.324 18.372 1.00 94.88 90 PHE A C 1
ATOM 713 O O . PHE A 1 90 ? -26.757 13.179 19.248 1.00 94.88 90 PHE A O 1
ATOM 720 N N . SER A 1 91 ? -27.672 11.998 17.574 1.00 90.00 91 SER A N 1
ATOM 721 C CA . SER A 1 91 ? -29.038 12.510 17.747 1.00 90.00 91 SER A CA 1
ATOM 722 C C . SER A 1 91 ? -29.871 11.682 18.732 1.00 90.00 91 SER A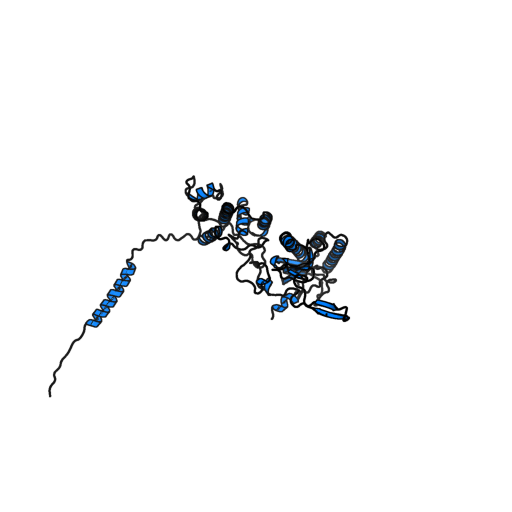 C 1
ATOM 724 O O . SER A 1 91 ? -30.914 12.136 19.196 1.00 90.00 91 SER A O 1
ATOM 726 N N . SER A 1 92 ? -29.438 10.454 19.036 1.00 95.12 92 SER A N 1
ATOM 727 C CA . SER A 1 92 ? -30.094 9.550 19.979 1.00 95.12 92 SER A CA 1
ATOM 728 C C . SER A 1 92 ? -29.106 8.519 20.518 1.00 95.12 92 SER A C 1
ATOM 730 O O . SER A 1 92 ? -28.436 7.834 19.744 1.00 95.12 92 SER A O 1
ATOM 732 N N . TYR A 1 93 ? -29.070 8.359 21.843 1.00 96.31 93 TYR A N 1
ATOM 733 C CA . TYR A 1 93 ? -28.228 7.355 22.499 1.00 96.31 93 TYR A CA 1
ATOM 734 C C . TYR A 1 93 ? -28.861 5.952 22.543 1.00 96.31 93 TYR A C 1
ATOM 736 O O . TYR A 1 93 ? -28.159 4.959 22.719 1.00 96.31 93 TYR A O 1
ATOM 744 N N . THR A 1 94 ? -30.171 5.840 22.313 1.00 95.12 94 THR A N 1
ATOM 745 C CA . THR A 1 94 ? -30.889 4.553 22.248 1.00 95.12 94 THR A CA 1
ATOM 746 C C . THR A 1 94 ? -30.929 3.966 20.833 1.00 95.12 94 THR A C 1
ATOM 748 O O . THR A 1 94 ? -31.366 2.831 20.631 1.00 95.12 94 THR A O 1
ATOM 751 N N . ALA A 1 95 ? -30.455 4.714 19.831 1.00 96.25 95 ALA A N 1
ATOM 752 C CA . ALA A 1 95 ? -30.282 4.217 18.474 1.00 96.25 95 ALA A CA 1
ATOM 753 C C . ALA A 1 95 ? -29.161 3.166 18.392 1.00 96.25 95 ALA A C 1
ATOM 755 O O . ALA A 1 95 ? -28.242 3.127 19.210 1.00 96.25 95 ALA A O 1
ATOM 756 N N . TYR A 1 96 ? -29.224 2.312 17.366 1.00 97.62 96 TYR A N 1
ATOM 757 C CA . TYR A 1 96 ? -28.162 1.342 17.101 1.00 97.62 96 TYR A CA 1
ATOM 758 C C . TYR A 1 96 ? -26.877 2.032 16.658 1.00 97.62 96 TYR A C 1
ATOM 760 O O . TYR A 1 96 ? -26.892 2.830 15.721 1.00 97.62 96 TYR A O 1
ATOM 768 N N . LEU A 1 97 ? -25.765 1.643 17.276 1.00 97.94 97 LEU A N 1
ATOM 769 C CA . LEU A 1 97 ? -24.444 2.163 16.969 1.00 97.94 97 LEU A CA 1
ATOM 770 C C . LEU A 1 97 ? -24.017 1.742 15.559 1.00 97.94 97 LEU A C 1
ATOM 772 O O . LEU A 1 97 ? -24.071 0.557 15.200 1.00 97.94 97 LEU A O 1
ATOM 776 N N . THR A 1 98 ? -23.555 2.698 14.758 1.00 98.12 98 THR A N 1
ATOM 777 C CA . THR A 1 98 ? -22.955 2.400 13.455 1.00 98.12 98 THR A CA 1
ATOM 778 C C . THR A 1 98 ? -21.479 2.034 13.600 1.00 98.12 98 THR A C 1
ATOM 780 O O . THR A 1 98 ? -20.835 2.279 14.620 1.00 98.12 98 THR A O 1
ATOM 783 N N . ARG A 1 99 ? -20.892 1.430 12.565 1.00 98.19 99 ARG A N 1
ATOM 784 C CA . ARG A 1 99 ? -19.453 1.133 12.554 1.00 98.19 99 ARG A CA 1
ATOM 785 C C . ARG A 1 99 ? -18.599 2.395 12.539 1.00 98.19 99 ARG A C 1
ATOM 787 O O . ARG A 1 99 ? -17.515 2.363 13.115 1.00 98.19 99 ARG A O 1
ATOM 794 N N . ALA A 1 100 ? -19.058 3.456 11.874 1.00 98.38 100 ALA A N 1
ATOM 795 C CA . ALA A 1 100 ? -18.374 4.746 11.874 1.00 98.38 100 ALA A CA 1
ATOM 796 C C . ALA A 1 100 ? -18.326 5.319 13.292 1.00 98.38 100 ALA A C 1
ATOM 798 O O . ALA A 1 100 ? -17.239 5.584 13.794 1.00 98.38 100 ALA A O 1
ATOM 799 N N . ASP A 1 101 ? -19.472 5.378 13.969 1.00 98.56 101 ASP A N 1
ATOM 800 C CA . ASP A 1 101 ? -19.554 5.902 15.333 1.00 98.56 101 ASP A CA 1
ATOM 801 C C . ASP A 1 101 ? -18.750 5.059 16.330 1.00 98.56 101 ASP A C 1
ATOM 803 O O . ASP A 1 101 ? -18.040 5.593 17.176 1.00 98.56 101 ASP A O 1
ATOM 807 N N . ALA A 1 102 ? -18.784 3.729 16.198 1.00 98.62 102 ALA A N 1
ATOM 808 C CA . ALA A 1 102 ? -17.913 2.860 16.986 1.00 98.62 102 ALA A CA 1
ATOM 809 C C . ALA A 1 102 ? -16.431 3.192 16.748 1.00 98.62 102 ALA A C 1
ATOM 811 O O . ALA A 1 102 ? -15.650 3.237 17.694 1.00 98.62 102 ALA A O 1
ATOM 812 N N . GLY A 1 103 ? -16.043 3.436 15.492 1.00 98.56 103 GLY A N 1
ATOM 813 C CA . GLY A 1 103 ? -14.682 3.831 15.144 1.00 98.56 103 GLY A CA 1
ATOM 814 C C . GLY A 1 103 ? -14.270 5.161 15.772 1.00 98.56 103 GLY A C 1
ATOM 815 O O . GLY A 1 103 ? -13.166 5.253 16.307 1.00 98.56 103 GLY A O 1
ATOM 816 N N . VAL A 1 104 ? -15.183 6.134 15.782 1.00 98.75 104 VAL A N 1
ATOM 817 C CA . VAL A 1 104 ? -15.015 7.431 16.450 1.00 98.75 104 VAL A CA 1
ATOM 818 C C . VAL A 1 104 ? -14.729 7.248 17.938 1.00 98.75 104 VAL A C 1
ATOM 820 O O . VAL A 1 104 ? -13.677 7.658 18.433 1.00 98.75 104 VAL A O 1
ATOM 823 N N . LEU A 1 105 ? -15.622 6.553 18.641 1.00 98.81 105 LEU A N 1
ATOM 824 C CA . LEU A 1 105 ? -15.511 6.360 20.086 1.00 98.81 105 LEU A CA 1
ATOM 825 C C . LEU A 1 105 ? -14.279 5.534 20.475 1.00 98.81 105 LEU A C 1
ATOM 827 O O . LEU A 1 105 ? -13.600 5.869 21.443 1.00 98.81 105 LEU A O 1
ATOM 831 N N . LEU A 1 106 ? -13.946 4.489 19.708 1.00 98.75 106 LEU A N 1
ATOM 832 C CA . LEU A 1 106 ? -12.747 3.676 19.940 1.00 98.75 106 LEU A CA 1
ATOM 833 C C . LEU A 1 106 ? -11.463 4.482 19.743 1.00 98.75 106 LEU A C 1
ATOM 835 O O . LEU A 1 106 ? -10.542 4.342 20.546 1.00 98.75 106 LEU A O 1
ATOM 839 N N . ASN A 1 107 ? -11.384 5.313 18.696 1.00 98.62 107 ASN A N 1
ATOM 840 C CA . ASN A 1 107 ? -10.199 6.136 18.474 1.00 98.62 107 ASN A CA 1
ATOM 841 C C . ASN A 1 107 ? -9.994 7.124 19.624 1.00 98.62 107 ASN A C 1
ATOM 843 O O . ASN A 1 107 ? -8.910 7.166 20.204 1.00 98.62 107 ASN A O 1
ATOM 847 N N . ARG A 1 108 ? -11.040 7.874 19.979 1.00 98.62 108 ARG A N 1
ATOM 848 C CA . ARG A 1 108 ? -10.972 8.899 21.027 1.00 98.62 108 ARG A CA 1
ATOM 849 C C . ARG A 1 108 ? -10.701 8.297 22.404 1.00 98.62 108 ARG A C 1
ATOM 851 O O . ARG A 1 108 ? -9.919 8.852 23.166 1.00 98.62 108 ARG A O 1
ATOM 858 N N . ALA A 1 109 ? -11.274 7.132 22.713 1.00 98.56 109 ALA A N 1
ATOM 859 C CA . ALA A 1 109 ? -10.958 6.410 23.944 1.00 98.56 109 ALA A CA 1
ATOM 860 C C . ALA A 1 109 ? -9.503 5.908 23.977 1.00 98.56 109 ALA A C 1
ATOM 862 O O . ALA A 1 109 ? -8.846 5.979 25.015 1.00 98.56 109 ALA A O 1
ATOM 863 N N . ASP A 1 110 ? -8.973 5.428 22.850 1.00 98.38 110 ASP A N 1
ATOM 864 C CA . ASP A 1 110 ? -7.565 5.038 22.751 1.00 98.38 110 ASP A CA 1
ATOM 865 C C . ASP A 1 110 ? -6.625 6.240 22.926 1.00 98.38 110 ASP A C 1
ATOM 867 O O . ASP A 1 110 ? -5.633 6.117 23.644 1.00 98.38 110 ASP A O 1
ATOM 871 N N . GLU A 1 111 ? -6.953 7.395 22.336 1.00 98.00 111 GLU A N 1
ATOM 872 C CA . GLU A 1 111 ? -6.204 8.651 22.506 1.00 98.00 111 GLU A CA 1
ATOM 873 C C . GLU A 1 111 ? -6.311 9.204 23.931 1.00 98.00 111 GLU A C 1
ATOM 875 O O . GLU A 1 111 ? -5.319 9.685 24.471 1.00 98.00 111 GLU A O 1
ATOM 880 N N . TYR A 1 112 ? -7.463 9.069 24.589 1.00 97.69 112 TYR A N 1
ATOM 881 C CA . TYR A 1 112 ? -7.609 9.400 26.007 1.00 97.69 112 TYR A CA 1
ATOM 882 C C . TYR A 1 112 ? -6.649 8.581 26.887 1.00 97.69 112 TYR A C 1
ATOM 884 O O . TYR A 1 112 ? -6.041 9.115 27.813 1.00 97.69 112 TYR A O 1
ATOM 892 N N . LEU A 1 113 ? -6.488 7.288 26.587 1.00 96.69 113 LEU A N 1
ATOM 893 C CA . LEU A 1 113 ? -5.623 6.388 27.351 1.00 96.69 113 LEU A CA 1
ATOM 894 C C . LEU A 1 113 ? -4.133 6.513 27.003 1.00 96.69 113 LEU A C 1
ATOM 896 O O . LEU A 1 113 ? -3.287 6.303 27.871 1.00 96.69 113 LEU A O 1
ATOM 900 N N . ASN A 1 114 ? -3.802 6.775 25.737 1.00 95.06 114 ASN A N 1
ATOM 901 C CA . ASN A 1 114 ? -2.442 6.601 25.211 1.00 95.06 114 ASN A CA 1
ATOM 902 C C . ASN A 1 114 ? -1.874 7.834 24.492 1.00 95.06 114 ASN A C 1
ATOM 904 O O . ASN A 1 114 ? -0.710 7.806 24.094 1.00 95.06 114 ASN A O 1
ATOM 908 N N . GLY A 1 115 ? -2.669 8.885 24.299 1.00 95.25 115 GLY A N 1
ATOM 909 C CA . GLY A 1 115 ? -2.350 9.999 23.409 1.00 95.25 115 GLY A CA 1
ATOM 910 C C . GLY A 1 115 ? -2.486 9.648 21.922 1.00 95.25 115 GLY A C 1
ATOM 911 O O . GLY A 1 115 ? -2.656 8.488 21.533 1.00 95.25 115 GLY A O 1
ATOM 912 N N . ASP A 1 116 ? -2.400 10.674 21.075 1.00 94.31 116 ASP A N 1
ATOM 913 C CA . ASP A 1 116 ? -2.277 10.490 19.630 1.00 94.31 116 ASP A CA 1
ATOM 914 C C . ASP A 1 116 ? -0.830 10.125 19.275 1.00 94.31 116 ASP A C 1
ATOM 916 O O . ASP A 1 116 ? 0.111 10.843 19.608 1.00 94.31 116 ASP A O 1
ATOM 920 N N . THR A 1 117 ? -0.655 8.968 18.642 1.00 90.94 117 THR A N 1
ATOM 921 C CA . THR A 1 117 ? 0.657 8.351 18.380 1.00 90.94 117 THR A CA 1
ATOM 922 C C . THR A 1 117 ? 0.870 8.009 16.910 1.00 90.94 117 THR A C 1
ATOM 924 O O . THR A 1 117 ? 1.935 7.510 16.550 1.00 90.94 117 THR A O 1
ATOM 927 N N . LEU A 1 118 ? -0.133 8.237 16.057 1.00 95.50 118 LEU A N 1
ATOM 928 C CA . LEU A 1 118 ? -0.028 7.932 14.634 1.00 95.50 118 LEU A CA 1
ATOM 929 C C . LEU A 1 118 ? 0.737 9.041 13.911 1.00 95.50 118 LEU A C 1
ATOM 931 O O . LEU A 1 118 ? 0.519 10.221 14.169 1.00 95.50 118 LEU A O 1
ATOM 935 N N . ASP A 1 119 ? 1.593 8.654 12.963 1.00 93.94 119 ASP A N 1
ATOM 936 C CA . ASP A 1 119 ? 2.233 9.606 12.055 1.00 93.94 119 ASP A CA 1
ATOM 937 C C . ASP A 1 119 ? 1.153 10.346 11.238 1.00 93.94 119 ASP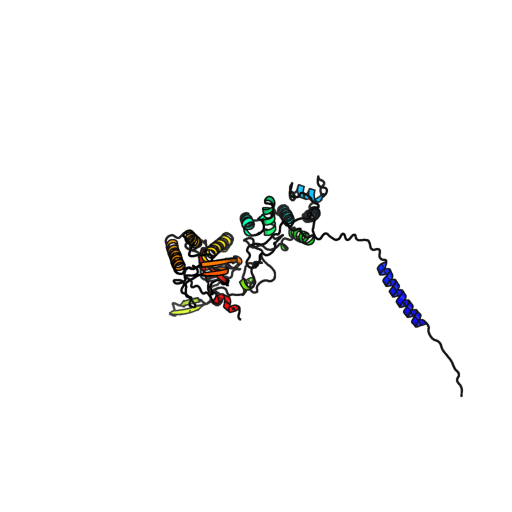 A C 1
ATOM 939 O O . ASP A 1 119 ? 0.385 9.694 10.517 1.00 93.94 119 ASP A O 1
ATOM 943 N N . PRO A 1 120 ? 1.085 11.690 11.305 1.00 94.81 120 PRO A N 1
ATOM 944 C CA . PRO A 1 120 ? 0.143 12.477 10.516 1.00 94.81 120 PRO A CA 1
ATOM 945 C C . PRO A 1 120 ? 0.197 12.179 9.012 1.00 94.81 120 PRO A C 1
ATOM 947 O O . PRO A 1 120 ? -0.853 12.148 8.368 1.00 94.81 120 PRO A O 1
ATOM 950 N N . LYS A 1 121 ? 1.383 11.895 8.453 1.00 92.00 121 LYS A N 1
ATOM 951 C CA . LYS A 1 121 ? 1.529 11.558 7.027 1.00 92.00 121 LYS A CA 1
ATOM 952 C C . LYS A 1 121 ? 0.851 10.235 6.689 1.00 92.00 121 LYS A C 1
ATOM 954 O O . LYS A 1 121 ? 0.157 10.141 5.679 1.00 92.00 121 LYS A O 1
ATOM 959 N N . LEU A 1 122 ? 1.002 9.226 7.547 1.00 94.12 122 LEU A N 1
ATOM 960 C CA . LEU A 1 122 ? 0.323 7.941 7.381 1.00 94.12 122 LEU A CA 1
ATOM 961 C C . LEU A 1 122 ? -1.200 8.110 7.449 1.00 94.12 122 LEU A C 1
ATOM 963 O O . LEU A 1 122 ? -1.930 7.496 6.671 1.00 94.12 122 LEU A O 1
ATOM 967 N N . VAL A 1 123 ? -1.689 8.959 8.356 1.00 96.94 123 VAL A N 1
ATOM 968 C CA . VAL A 1 123 ? -3.124 9.253 8.484 1.00 96.94 123 VAL A CA 1
ATOM 969 C C . VAL A 1 123 ? -3.663 9.930 7.223 1.00 96.94 123 VAL A C 1
ATOM 971 O O . VAL A 1 123 ? -4.685 9.490 6.695 1.00 96.94 123 VAL A O 1
ATOM 974 N N . GLU A 1 124 ? -2.969 10.943 6.704 1.00 95.00 124 GLU A N 1
ATOM 975 C CA . GLU A 1 124 ? -3.337 11.635 5.463 1.00 95.00 124 GLU A CA 1
ATOM 976 C C . GLU A 1 124 ? -3.374 10.670 4.270 1.00 95.00 124 GLU A C 1
ATOM 978 O O . GLU A 1 124 ? -4.368 10.595 3.542 1.00 95.00 124 GLU A O 1
ATOM 983 N N . GLN A 1 125 ? -2.332 9.852 4.112 1.00 91.31 125 GLN A N 1
ATOM 984 C CA . GLN A 1 125 ? -2.297 8.825 3.076 1.00 91.31 125 GLN A CA 1
ATOM 985 C C . GLN A 1 125 ? -3.459 7.836 3.228 1.00 91.31 125 GLN A C 1
ATOM 987 O O . GLN A 1 125 ? -4.129 7.499 2.249 1.00 91.31 125 GLN A O 1
ATOM 992 N N . ALA A 1 126 ? -3.727 7.364 4.446 1.00 95.25 126 ALA A N 1
ATOM 993 C CA . ALA A 1 126 ? -4.788 6.402 4.696 1.00 95.25 126 ALA A CA 1
ATOM 994 C C . ALA A 1 126 ? -6.182 6.965 4.405 1.00 95.25 126 ALA A C 1
ATOM 996 O O . ALA A 1 126 ? -7.015 6.255 3.828 1.00 95.25 126 ALA A O 1
ATOM 997 N N . LEU A 1 127 ? -6.401 8.239 4.731 1.00 95.19 127 LEU A N 1
ATOM 998 C CA . LEU A 1 127 ? -7.611 8.985 4.403 1.00 95.19 127 LEU A CA 1
ATOM 999 C C . LEU A 1 127 ? -7.823 9.075 2.888 1.00 95.19 127 LEU A C 1
ATOM 1001 O O . LEU A 1 127 ? -8.943 8.873 2.422 1.00 95.19 127 LEU A O 1
ATOM 1005 N N . GLY A 1 128 ? -6.753 9.313 2.126 1.00 93.06 128 GLY A N 1
ATOM 1006 C CA . GLY A 1 128 ? -6.819 9.418 0.670 1.00 93.06 128 GLY A CA 1
ATOM 1007 C C . GLY A 1 128 ? -7.036 8.086 -0.053 1.00 93.06 128 GLY A C 1
ATOM 1008 O O . GLY A 1 128 ? -7.723 8.062 -1.074 1.00 93.06 128 GLY A O 1
ATOM 1009 N N . LYS A 1 129 ? -6.460 6.974 0.441 1.00 93.31 129 LYS A N 1
ATOM 1010 C CA . LYS A 1 129 ? -6.394 5.733 -0.362 1.00 93.31 129 LYS A CA 1
ATOM 1011 C C . LYS A 1 129 ? -6.686 4.402 0.330 1.00 93.31 129 LYS A C 1
ATOM 1013 O O . LYS A 1 129 ? -6.794 3.414 -0.389 1.00 93.31 129 LYS A O 1
ATOM 1018 N N . ARG A 1 130 ? -6.823 4.294 1.661 1.00 96.38 130 ARG A N 1
ATOM 1019 C CA . ARG A 1 130 ? -6.930 2.971 2.343 1.00 96.38 130 ARG A CA 1
ATOM 1020 C C . ARG A 1 130 ? -8.354 2.517 2.649 1.00 96.38 130 ARG A C 1
ATOM 1022 O O . ARG A 1 130 ? -8.604 1.309 2.702 1.00 96.38 130 ARG A O 1
ATOM 1029 N N . ILE A 1 131 ? -9.296 3.449 2.768 1.00 97.69 131 ILE A N 1
ATOM 1030 C CA . ILE A 1 131 ? -10.718 3.150 2.970 1.00 97.69 131 ILE A CA 1
ATOM 1031 C C . ILE A 1 131 ? -11.504 3.572 1.725 1.00 97.69 131 ILE A C 1
ATOM 1033 O O . ILE A 1 131 ? -11.708 4.753 1.474 1.00 97.69 131 ILE A O 1
ATOM 1037 N N . SER A 1 132 ? -11.967 2.601 0.935 1.00 97.25 132 SER A N 1
ATOM 1038 C CA . SER A 1 132 ? -12.562 2.866 -0.389 1.00 97.25 132 SER A CA 1
ATOM 1039 C C . SER A 1 132 ? -13.923 3.568 -0.343 1.00 97.25 132 SER A C 1
ATOM 1041 O O . SER A 1 132 ? -14.355 4.148 -1.329 1.00 97.25 132 SER A O 1
ATOM 1043 N N . ASP A 1 133 ? -14.637 3.445 0.773 1.00 97.62 133 ASP A N 1
ATOM 1044 C CA . ASP A 1 133 ? -15.970 4.009 1.005 1.00 97.62 133 ASP A CA 1
ATOM 1045 C C . ASP A 1 133 ? -15.948 5.126 2.061 1.00 97.62 133 ASP A C 1
ATOM 1047 O O . ASP A 1 133 ? -16.981 5.431 2.656 1.00 97.62 133 ASP A O 1
ATOM 1051 N N . ILE A 1 134 ? -14.790 5.758 2.290 1.00 97.75 134 ILE A N 1
ATOM 1052 C CA . ILE A 1 134 ? -14.621 6.818 3.298 1.00 97.75 134 ILE A CA 1
ATOM 1053 C C . ILE A 1 134 ? -15.501 8.040 3.019 1.00 97.75 134 ILE A C 1
ATOM 1055 O O . ILE A 1 134 ? -16.016 8.660 3.943 1.00 97.75 134 ILE A O 1
ATOM 1059 N N . SER A 1 135 ? -15.754 8.341 1.742 1.00 97.00 135 SER A N 1
ATOM 1060 C CA . SER A 1 135 ? -16.629 9.437 1.316 1.00 97.00 135 SER A CA 1
ATOM 1061 C C . SER A 1 135 ? -18.092 9.239 1.722 1.00 97.00 135 SER A C 1
ATOM 1063 O O . SER A 1 135 ? -18.831 10.215 1.804 1.00 97.00 135 SER A O 1
ATOM 1065 N N . SER A 1 136 ? -18.509 8.002 2.019 1.00 96.62 136 SER A N 1
ATOM 1066 C CA . SER A 1 136 ? -19.856 7.701 2.527 1.00 96.62 136 SER A CA 1
ATOM 1067 C C . SER A 1 136 ? -20.036 7.987 4.022 1.00 96.62 136 SER A C 1
ATOM 1069 O O . SER A 1 136 ? -21.148 7.849 4.531 1.00 96.62 136 SER A O 1
ATOM 1071 N N . ILE A 1 137 ? -18.951 8.346 4.713 1.00 97.31 137 ILE A N 1
ATOM 1072 C CA . ILE A 1 137 ? -18.919 8.715 6.130 1.00 97.31 137 ILE A CA 1
ATOM 1073 C C . ILE A 1 137 ? -18.909 10.245 6.238 1.00 97.31 137 ILE A C 1
ATOM 1075 O O . ILE A 1 137 ? -18.289 10.921 5.405 1.00 97.31 137 ILE A O 1
ATOM 1079 N N . GLU A 1 138 ? -19.598 10.772 7.253 1.00 95.75 138 GLU A N 1
ATOM 1080 C CA . GLU A 1 138 ? -19.625 12.198 7.607 1.00 95.75 138 GLU A CA 1
ATOM 1081 C C . GLU A 1 138 ? -18.199 12.736 7.788 1.00 95.75 138 GLU A C 1
ATOM 1083 O O . GLU A 1 138 ? -17.333 12.054 8.336 1.00 95.75 138 GLU A O 1
ATOM 1088 N N . GLU A 1 139 ? -17.930 13.923 7.242 1.00 96.12 139 GLU A N 1
ATOM 1089 C CA . GLU A 1 139 ? -16.573 14.451 7.061 1.00 96.12 139 GLU A CA 1
ATOM 1090 C C . GLU A 1 139 ? -15.804 14.614 8.377 1.00 96.12 139 GLU A C 1
ATOM 1092 O O . GLU A 1 139 ? -14.644 14.211 8.466 1.00 96.12 139 GLU A O 1
ATOM 1097 N N . ASP A 1 140 ? -16.484 15.106 9.407 1.00 95.25 140 ASP A N 1
ATOM 1098 C CA . ASP A 1 140 ? -15.998 15.275 10.777 1.00 95.25 140 ASP A CA 1
ATOM 1099 C C . ASP A 1 140 ? -15.642 13.948 11.472 1.00 95.25 140 ASP A C 1
ATOM 1101 O O . ASP A 1 140 ? -14.783 13.924 12.353 1.00 95.25 140 ASP A O 1
ATOM 1105 N N . LYS A 1 141 ? -16.219 12.823 11.034 1.00 97.44 141 LYS A N 1
ATOM 1106 C CA . LYS A 1 141 ? -15.930 11.479 11.569 1.00 97.44 141 LYS A CA 1
ATOM 1107 C C . LYS A 1 141 ? -14.808 10.749 10.830 1.00 97.44 141 LYS A C 1
ATOM 1109 O O . LYS A 1 141 ? -14.255 9.777 11.353 1.00 97.44 141 LYS A O 1
ATOM 1114 N N . ARG A 1 142 ? -14.457 11.166 9.606 1.00 98.06 142 ARG A N 1
ATOM 1115 C CA . ARG A 1 142 ? -13.522 10.419 8.737 1.00 98.06 142 ARG A CA 1
ATOM 1116 C C . ARG A 1 142 ? -12.149 10.237 9.367 1.00 98.06 142 ARG A C 1
ATOM 1118 O O . ARG A 1 142 ? -11.582 9.151 9.258 1.00 98.06 142 ARG A O 1
ATOM 1125 N N . LEU A 1 143 ? -11.630 11.272 10.026 1.00 97.81 143 LEU A N 1
ATOM 1126 C CA . LEU A 1 143 ? -10.303 11.230 10.636 1.00 97.81 143 LEU A CA 1
ATOM 1127 C C . LEU A 1 143 ? -10.227 10.160 11.731 1.00 97.81 143 LEU A C 1
ATOM 1129 O O . LEU A 1 143 ? -9.349 9.298 11.690 1.00 97.81 143 LEU A O 1
ATOM 1133 N N . ASP A 1 144 ? -11.185 10.160 12.659 1.00 98.38 144 ASP A N 1
ATOM 1134 C CA . ASP A 1 144 ? -11.244 9.156 13.721 1.00 98.38 144 ASP A CA 1
ATOM 1135 C C . ASP A 1 144 ? -11.446 7.741 13.157 1.00 98.38 144 ASP A C 1
ATOM 1137 O O . ASP A 1 144 ? -10.820 6.787 13.623 1.00 98.38 144 ASP A O 1
ATOM 1141 N N . VAL A 1 145 ? -12.266 7.588 12.112 1.00 98.62 145 VAL A N 1
ATOM 1142 C CA . VAL A 1 145 ? -12.466 6.296 11.435 1.00 98.62 145 VAL A CA 1
ATOM 1143 C C . VAL A 1 145 ? -11.171 5.778 10.804 1.00 98.62 145 VAL A C 1
ATOM 1145 O O . VAL A 1 145 ? -10.851 4.592 10.935 1.00 98.62 145 VAL A O 1
ATOM 1148 N N . VAL A 1 146 ? -10.400 6.644 10.146 1.00 98.50 146 VAL A N 1
ATOM 1149 C CA . VAL A 1 146 ? -9.099 6.281 9.567 1.00 98.50 146 VAL A CA 1
ATOM 1150 C C . VAL A 1 146 ? -8.120 5.870 10.660 1.00 98.50 146 VAL A C 1
ATOM 1152 O O . VAL A 1 146 ? -7.489 4.817 10.548 1.00 98.50 146 VAL A O 1
ATOM 1155 N N . LYS A 1 147 ? -8.033 6.637 11.749 1.00 98.62 147 LYS A N 1
ATOM 1156 C CA . LYS A 1 147 ? -7.175 6.296 12.888 1.00 98.62 147 LYS A CA 1
ATOM 1157 C C . LYS A 1 147 ? -7.599 4.985 13.552 1.00 98.62 147 LYS A C 1
ATOM 1159 O O . LYS A 1 147 ? -6.750 4.150 13.853 1.00 98.62 147 LYS A O 1
ATOM 1164 N N . CYS A 1 148 ? -8.900 4.741 13.703 1.00 98.56 148 CYS A N 1
ATOM 1165 C CA . CYS A 1 148 ? -9.448 3.473 14.188 1.00 98.56 148 CYS A CA 1
ATOM 1166 C C . CYS A 1 148 ? -9.004 2.281 13.320 1.00 98.56 148 CYS A C 1
ATOM 1168 O O . CYS A 1 148 ? -8.598 1.236 13.843 1.00 98.56 148 CYS A O 1
ATOM 1170 N N . TYR A 1 149 ? -9.044 2.442 11.994 1.00 98.50 149 TYR A N 1
ATOM 1171 C CA . TYR A 1 149 ? -8.558 1.445 11.042 1.00 98.50 149 TYR A CA 1
ATOM 1172 C C . TYR A 1 149 ? -7.042 1.223 11.165 1.00 98.50 149 TYR A C 1
ATOM 1174 O O . TYR A 1 149 ? -6.616 0.075 11.297 1.00 98.50 149 TYR A O 1
ATOM 1182 N N . LEU A 1 150 ? -6.239 2.293 11.190 1.00 98.44 150 LEU A N 1
ATOM 1183 C CA . LEU A 1 150 ? -4.773 2.227 11.306 1.00 98.44 150 LEU A CA 1
ATOM 1184 C C . LEU A 1 150 ? -4.306 1.641 12.643 1.00 98.44 150 LEU A C 1
ATOM 1186 O O . LEU A 1 150 ? -3.308 0.928 12.699 1.00 98.44 150 LEU A O 1
ATOM 1190 N N . LYS A 1 151 ? -5.061 1.877 13.717 1.00 97.88 151 LYS A N 1
ATOM 1191 C CA . LYS A 1 151 ? -4.837 1.243 15.022 1.00 97.88 151 LYS A CA 1
ATOM 1192 C C . LYS A 1 151 ? -5.249 -0.229 15.030 1.00 97.88 151 LYS A C 1
ATOM 1194 O O . LYS A 1 151 ? -4.914 -0.935 15.971 1.00 97.88 151 LYS A O 1
ATOM 1199 N N . GLY A 1 152 ? -5.955 -0.715 14.009 1.00 98.00 152 GLY A N 1
ATOM 1200 C CA . GLY A 1 152 ? -6.303 -2.125 13.861 1.00 98.00 152 GLY A CA 1
ATOM 1201 C C . GLY A 1 152 ? -7.538 -2.572 14.646 1.00 98.00 152 GLY A C 1
ATOM 1202 O O . GLY A 1 152 ? -7.761 -3.779 14.764 1.00 98.00 152 GLY A O 1
ATOM 1203 N N . PHE A 1 153 ? -8.356 -1.643 15.151 1.00 98.44 153 PHE A N 1
ATOM 1204 C CA . PHE A 1 153 ? -9.620 -1.980 15.818 1.00 98.44 153 PHE A CA 1
ATOM 1205 C C . PHE A 1 153 ? -10.628 -2.570 14.827 1.00 98.44 153 PHE A C 1
ATOM 1207 O O . PHE A 1 153 ? -11.205 -3.635 15.045 1.00 98.44 153 PHE A O 1
ATOM 1214 N N . ILE A 1 154 ? -10.817 -1.889 13.692 1.00 97.94 154 ILE A N 1
ATOM 1215 C CA . ILE A 1 154 ? -11.788 -2.274 12.668 1.00 97.94 154 ILE A CA 1
ATOM 1216 C C . ILE A 1 154 ? -11.087 -2.369 11.310 1.00 97.94 154 ILE A C 1
ATOM 1218 O O . ILE A 1 154 ? -10.916 -1.392 10.593 1.00 97.94 154 ILE A O 1
ATOM 1222 N N . LYS A 1 155 ? -10.746 -3.596 10.908 1.00 94.88 155 LYS A N 1
ATOM 1223 C CA . LYS A 1 155 ? -9.965 -3.888 9.686 1.00 94.88 155 LYS A CA 1
ATOM 1224 C C . LYS A 1 155 ? -10.716 -3.784 8.348 1.00 94.88 155 LYS A C 1
ATOM 1226 O O . LYS A 1 155 ? -10.128 -4.004 7.292 1.00 94.88 155 LYS A O 1
ATOM 1231 N N . GLY A 1 156 ? -12.027 -3.551 8.375 1.00 95.31 156 GLY A N 1
ATOM 1232 C CA . GLY A 1 156 ? -12.871 -3.514 7.175 1.00 95.31 156 GLY A CA 1
ATOM 1233 C C . GLY A 1 156 ? -12.939 -4.825 6.368 1.00 95.31 156 GLY A C 1
ATOM 1234 O O . GLY A 1 156 ? -12.379 -5.873 6.716 1.00 95.31 156 GLY A O 1
ATOM 1235 N N . TYR A 1 157 ? -13.650 -4.758 5.249 1.00 96.56 157 TYR A N 1
ATOM 1236 C CA . TYR A 1 157 ? -13.928 -5.866 4.340 1.00 96.56 157 TYR A CA 1
ATOM 1237 C C . TYR A 1 157 ? -13.042 -5.784 3.096 1.00 96.56 157 TYR A C 1
ATOM 1239 O O . TYR A 1 157 ? -12.759 -4.699 2.596 1.00 96.56 157 TYR A O 1
ATOM 1247 N N . SER A 1 158 ? -12.602 -6.943 2.602 1.00 95.81 158 SER A N 1
ATOM 1248 C CA . SER A 1 158 ? -11.739 -7.015 1.420 1.00 95.81 158 SER A CA 1
ATOM 1249 C C . SER A 1 158 ? -12.453 -6.487 0.174 1.00 95.81 158 SER A C 1
ATOM 1251 O O . SER A 1 158 ? -13.628 -6.793 -0.029 1.00 95.81 158 SER A O 1
ATOM 1253 N N . ASN A 1 159 ? -11.720 -5.758 -0.670 1.00 96.25 159 ASN A N 1
ATOM 1254 C CA . ASN A 1 159 ? -12.148 -5.378 -2.020 1.00 96.25 159 ASN A CA 1
ATOM 1255 C C . ASN A 1 159 ? -11.673 -6.361 -3.102 1.00 96.25 159 ASN A C 1
ATOM 1257 O O . ASN A 1 159 ? -11.890 -6.122 -4.283 1.00 96.25 159 ASN A O 1
ATOM 1261 N N . GLY A 1 160 ? -11.070 -7.484 -2.704 1.00 95.19 160 GLY A N 1
ATOM 1262 C CA . GLY A 1 160 ? -10.583 -8.514 -3.617 1.00 95.19 160 GLY A CA 1
ATOM 1263 C C . GLY A 1 160 ? -9.066 -8.667 -3.575 1.00 95.19 160 GLY A C 1
ATOM 1264 O O . GLY A 1 160 ? -8.383 -8.065 -2.742 1.00 95.19 160 GLY A O 1
ATOM 1265 N N . LYS A 1 161 ? -8.555 -9.532 -4.456 1.00 95.19 161 LYS A N 1
ATOM 1266 C CA . LYS A 1 161 ? -7.120 -9.805 -4.566 1.00 95.19 161 LYS A CA 1
ATOM 1267 C C . LYS A 1 161 ? -6.376 -8.550 -5.013 1.00 95.19 161 LYS A C 1
ATOM 1269 O O . LYS A 1 161 ? -6.897 -7.780 -5.818 1.00 95.19 161 LYS A O 1
ATOM 1274 N N . TYR A 1 162 ? -5.176 -8.359 -4.472 1.00 95.50 162 TYR A N 1
ATOM 1275 C CA . TYR A 1 162 ? -4.274 -7.256 -4.810 1.00 95.50 162 TYR A CA 1
ATOM 1276 C C . TYR A 1 162 ? -4.857 -5.850 -4.566 1.00 95.50 162 TYR A C 1
ATOM 1278 O O . TYR A 1 162 ? -4.363 -4.861 -5.097 1.00 95.50 162 TYR A O 1
ATOM 1286 N N . SER A 1 163 ? -5.918 -5.737 -3.760 1.00 94.56 163 SER A N 1
ATOM 1287 C CA . SER A 1 163 ? -6.472 -4.439 -3.379 1.00 94.56 163 SER A CA 1
ATOM 1288 C C . SER A 1 163 ? -5.615 -3.759 -2.314 1.00 94.56 163 SER A C 1
ATOM 1290 O O . SER A 1 163 ? -5.384 -4.332 -1.244 1.00 94.56 163 SER A O 1
ATOM 1292 N N . ALA A 1 164 ? -5.260 -2.501 -2.578 1.00 92.56 164 ALA A N 1
ATOM 1293 C CA . ALA A 1 164 ? -4.572 -1.602 -1.655 1.00 92.56 164 ALA A CA 1
ATOM 1294 C C . ALA A 1 164 ? -5.498 -0.978 -0.590 1.00 92.56 164 ALA A C 1
ATOM 1296 O O . ALA A 1 164 ? -5.020 -0.308 0.329 1.00 92.56 164 ALA A O 1
ATOM 1297 N N . ASN A 1 165 ? -6.816 -1.176 -0.724 1.00 95.56 165 ASN A N 1
ATOM 1298 C CA . ASN A 1 165 ? -7.846 -0.567 0.113 1.00 95.56 165 ASN A CA 1
ATOM 1299 C C . ASN A 1 165 ? -8.951 -1.554 0.518 1.00 95.56 165 ASN A C 1
ATOM 1301 O O . ASN A 1 165 ? -9.047 -2.679 0.004 1.00 95.56 165 ASN A O 1
ATOM 1305 N N . ARG A 1 166 ? -9.772 -1.148 1.488 1.00 97.31 166 ARG A N 1
ATOM 1306 C CA . ARG A 1 166 ? -10.835 -1.975 2.079 1.00 97.31 166 ARG A CA 1
ATOM 1307 C C . ARG A 1 166 ? -12.110 -1.160 2.277 1.00 97.31 166 ARG A C 1
ATOM 1309 O O . ARG A 1 166 ? -12.055 0.054 2.452 1.00 97.31 166 ARG A O 1
ATOM 1316 N N . LYS A 1 167 ? -13.261 -1.837 2.295 1.00 97.88 167 LYS A N 1
ATOM 1317 C CA . LYS A 1 167 ? -14.556 -1.224 2.641 1.00 97.88 167 LYS A CA 1
ATOM 1318 C C . LYS A 1 167 ? -14.737 -1.194 4.149 1.00 97.88 167 LYS A C 1
ATOM 1320 O O . LYS A 1 167 ? -14.758 -2.250 4.787 1.00 97.88 167 LYS A O 1
ATOM 1325 N N . PHE A 1 168 ? -14.918 -0.018 4.726 1.00 97.88 168 PHE A N 1
ATOM 1326 C CA . PHE A 1 168 ? -15.195 0.134 6.146 1.00 97.88 168 PHE A CA 1
ATOM 1327 C C . PHE A 1 168 ? -16.661 -0.159 6.478 1.00 97.88 168 PHE A C 1
ATOM 1329 O O . PHE A 1 168 ? -16.932 -0.730 7.538 1.00 97.88 168 PHE A O 1
ATOM 1336 N N . LYS A 1 169 ? -17.592 0.134 5.559 1.00 97.38 169 LYS A N 1
ATOM 1337 C CA . LYS A 1 169 ? -19.050 0.043 5.742 1.00 97.38 169 LYS A CA 1
ATOM 1338 C C . LYS A 1 169 ? -19.545 0.856 6.943 1.00 97.38 169 LYS A C 1
ATOM 1340 O O . LYS A 1 169 ? -20.219 0.307 7.814 1.00 97.38 169 LYS A O 1
ATOM 1345 N N . GLY A 1 170 ? -19.199 2.144 6.992 1.00 97.12 170 GLY A N 1
ATOM 1346 C CA . GLY A 1 170 ? -19.470 3.031 8.135 1.00 97.12 170 GLY A CA 1
ATOM 1347 C C . GLY A 1 170 ? -20.925 3.018 8.608 1.00 97.12 170 GLY A C 1
ATOM 1348 O O . GLY A 1 170 ? -21.171 2.830 9.793 1.00 97.12 170 GLY A O 1
ATOM 1349 N N . ASN A 1 171 ? -21.876 3.062 7.673 1.00 96.38 171 ASN A N 1
ATOM 1350 C CA . ASN A 1 171 ? -23.316 3.147 7.966 1.00 96.38 171 ASN A CA 1
ATOM 1351 C C . ASN A 1 171 ? -23.955 1.817 8.406 1.00 96.38 171 ASN A C 1
ATOM 1353 O O . ASN A 1 171 ? -25.154 1.756 8.674 1.00 96.38 171 ASN A O 1
ATOM 1357 N N . SER A 1 172 ? -23.199 0.714 8.442 1.00 96.94 172 SER A N 1
ATOM 1358 C CA . SER A 1 172 ? -23.741 -0.562 8.923 1.00 96.94 172 SER A CA 1
ATOM 1359 C C . SER A 1 172 ? -23.773 -0.594 10.448 1.00 96.94 172 SER A C 1
ATOM 1361 O O . SER A 1 172 ? -22.842 -0.131 11.103 1.00 96.94 172 SER A O 1
ATOM 1363 N N . LYS A 1 173 ? -24.824 -1.203 11.006 1.00 97.56 173 LYS A N 1
ATOM 1364 C CA . LYS A 1 173 ? -24.971 -1.416 12.451 1.00 97.56 173 LYS A CA 1
ATOM 1365 C C . LYS A 1 173 ? -23.858 -2.316 12.989 1.00 97.56 173 LYS A C 1
ATOM 1367 O O . LYS A 1 173 ? -23.496 -3.310 12.350 1.00 97.56 173 LYS A O 1
ATOM 1372 N N . MET A 1 174 ? -23.345 -1.990 14.169 1.00 96.62 174 MET A N 1
ATOM 1373 C CA . MET A 1 174 ? -22.365 -2.803 14.881 1.00 96.62 174 MET A CA 1
ATOM 1374 C C . MET A 1 174 ? -23.070 -3.918 15.658 1.00 96.62 174 MET A C 1
ATOM 1376 O O . MET A 1 174 ? -24.041 -3.669 16.373 1.00 96.62 174 MET A O 1
ATOM 1380 N N . SER A 1 175 ? -22.599 -5.160 15.516 1.00 96.50 175 SER A N 1
ATOM 1381 C CA . SER A 1 175 ? -23.108 -6.255 16.344 1.00 96.50 175 SER A CA 1
ATOM 1382 C C . SER A 1 175 ? -22.602 -6.132 17.777 1.00 96.50 175 SER A C 1
ATOM 1384 O O . SER A 1 175 ? -21.495 -5.638 17.999 1.00 96.50 175 SER A O 1
ATOM 1386 N N . TYR A 1 176 ? -23.378 -6.634 18.736 1.00 96.25 176 TYR A N 1
ATOM 1387 C CA . TYR A 1 176 ? -23.006 -6.605 20.153 1.00 96.25 176 TYR A CA 1
ATOM 1388 C C . TYR A 1 176 ? -21.643 -7.274 20.409 1.00 96.25 176 TYR A C 1
ATOM 1390 O O . TYR A 1 176 ? -20.704 -6.631 20.873 1.00 96.25 176 TYR A O 1
ATOM 1398 N N . ASP A 1 177 ? -21.464 -8.517 19.953 1.00 95.56 177 ASP A N 1
ATOM 1399 C CA . ASP A 1 177 ? -20.188 -9.237 20.089 1.00 95.56 177 ASP A CA 1
ATOM 1400 C C . ASP A 1 177 ? -19.024 -8.565 19.345 1.00 95.56 177 ASP A C 1
ATOM 1402 O O . ASP A 1 177 ? -17.866 -8.660 19.755 1.00 95.56 177 ASP A O 1
ATOM 1406 N N . GLY A 1 178 ? -19.310 -7.924 18.207 1.00 95.69 178 GLY A N 1
ATOM 1407 C CA . GLY A 1 178 ? -18.305 -7.212 17.422 1.00 95.69 178 GLY A CA 1
ATOM 1408 C C . GLY A 1 178 ? -17.785 -5.987 18.167 1.00 95.69 178 GLY A C 1
ATOM 1409 O O . GLY A 1 178 ? -16.575 -5.768 18.210 1.00 95.69 178 GLY A O 1
ATOM 1410 N N . ALA A 1 179 ? -18.692 -5.240 18.796 1.00 97.38 179 ALA A N 1
ATOM 1411 C CA . ALA A 1 179 ? -18.371 -4.101 19.641 1.00 97.38 179 ALA A CA 1
ATOM 1412 C C . ALA A 1 179 ? -17.509 -4.498 20.845 1.00 97.38 179 ALA A C 1
ATOM 1414 O O . ALA A 1 179 ? -16.429 -3.935 21.014 1.00 97.38 179 ALA A O 1
ATOM 1415 N N . LEU A 1 180 ? -17.925 -5.506 21.620 1.00 96.88 180 LEU A N 1
ATOM 1416 C CA . LEU A 1 180 ? -17.172 -5.947 22.801 1.00 96.88 180 LEU A CA 1
ATOM 1417 C C . LEU A 1 180 ? -15.754 -6.417 22.451 1.00 96.88 180 LEU A C 1
ATOM 1419 O O . LEU A 1 180 ? -14.796 -6.094 23.151 1.00 96.88 180 LEU A O 1
ATOM 1423 N N . LYS A 1 181 ? -15.586 -7.116 21.320 1.00 97.25 181 LYS A N 1
ATOM 1424 C CA . LYS A 1 181 ? -14.254 -7.499 20.823 1.00 97.25 181 LYS A CA 1
ATOM 1425 C C . LYS A 1 181 ? -13.378 -6.290 20.514 1.00 97.25 181 LYS A C 1
ATOM 1427 O O . LYS A 1 181 ? -12.183 -6.348 20.776 1.00 97.25 181 LYS A O 1
ATOM 1432 N N . CYS A 1 182 ? -13.945 -5.223 19.952 1.00 98.19 182 CYS A N 1
ATOM 1433 C CA . CYS A 1 182 ? -13.192 -4.000 19.679 1.00 98.19 182 CYS A CA 1
ATOM 1434 C C . CYS A 1 182 ? -12.826 -3.263 20.975 1.00 98.19 182 CYS A C 1
ATOM 1436 O O . CYS A 1 182 ? -11.709 -2.771 21.089 1.00 98.19 182 CYS A O 1
ATOM 1438 N N . ILE A 1 183 ? -13.730 -3.228 21.958 1.00 98.38 183 ILE A N 1
ATOM 1439 C CA . ILE A 1 183 ? -13.483 -2.618 23.273 1.00 98.38 183 ILE A CA 1
ATOM 1440 C C . ILE A 1 183 ? -12.322 -3.324 23.987 1.00 98.38 183 ILE A C 1
ATOM 1442 O O . ILE A 1 183 ? -11.386 -2.660 24.422 1.00 98.38 183 ILE A O 1
ATOM 1446 N N . ALA A 1 184 ? -12.295 -4.660 23.999 1.00 97.44 184 ALA A N 1
ATOM 1447 C CA . ALA A 1 184 ? -11.209 -5.431 24.618 1.00 97.44 184 ALA A CA 1
ATOM 1448 C C . ALA A 1 184 ? -9.808 -5.116 24.039 1.00 97.44 184 ALA A C 1
ATOM 1450 O O . ALA A 1 184 ? -8.791 -5.263 24.721 1.00 97.44 184 ALA A O 1
ATOM 1451 N N . MET A 1 185 ? -9.731 -4.639 22.789 1.00 97.88 185 MET A N 1
ATOM 1452 C CA . MET A 1 185 ? -8.471 -4.225 22.154 1.00 97.88 185 MET A CA 1
ATOM 1453 C C . MET A 1 185 ? -7.894 -2.918 22.728 1.00 97.88 185 MET A C 1
ATOM 1455 O O . MET A 1 185 ? -6.751 -2.562 22.411 1.00 97.88 185 MET A O 1
ATOM 1459 N N . LEU A 1 186 ? -8.658 -2.167 23.532 1.00 96.50 186 LEU A N 1
ATOM 1460 C CA . LEU A 1 186 ? -8.164 -0.976 24.230 1.00 96.50 186 LEU A CA 1
ATOM 1461 C C . LEU A 1 186 ? -7.125 -1.365 25.286 1.00 96.50 186 LEU A C 1
ATOM 1463 O O . LEU A 1 186 ? -6.061 -0.748 25.325 1.00 96.50 186 LEU A O 1
ATOM 1467 N N . LYS A 1 187 ? -7.388 -2.425 26.064 1.00 91.44 187 LYS A N 1
ATOM 1468 C CA . LYS A 1 187 ? -6.437 -2.976 27.044 1.00 91.44 187 LYS A CA 1
ATOM 1469 C C . LYS A 1 187 ? -5.371 -3.851 26.400 1.00 91.44 187 LYS A C 1
ATOM 1471 O O . LYS A 1 187 ? -4.196 -3.723 26.736 1.00 91.44 187 LYS A O 1
ATOM 1476 N N . ASP A 1 188 ? -5.763 -4.723 25.472 1.00 95.06 188 ASP A N 1
ATOM 1477 C CA . ASP A 1 188 ? -4.840 -5.661 24.836 1.00 95.06 188 ASP A CA 1
ATOM 1478 C C . ASP A 1 188 ? -4.594 -5.314 23.362 1.00 95.06 188 ASP A C 1
ATOM 1480 O O . ASP A 1 188 ? -5.312 -5.729 22.447 1.00 95.06 188 ASP A O 1
ATOM 1484 N N . LYS A 1 189 ? -3.506 -4.573 23.119 1.00 94.56 189 LYS A N 1
ATOM 1485 C CA . LYS A 1 189 ? -3.070 -4.198 21.765 1.00 94.56 189 LYS A CA 1
ATOM 1486 C C . LYS A 1 189 ? -2.647 -5.405 20.914 1.00 94.56 189 LYS A C 1
ATOM 1488 O O . LYS A 1 189 ? -2.559 -5.269 19.694 1.00 94.56 189 LYS A O 1
ATOM 1493 N N . SER A 1 190 ? -2.390 -6.579 21.503 1.00 95.50 190 SER A N 1
ATOM 1494 C CA . SER A 1 190 ? -2.044 -7.791 20.746 1.00 95.50 190 SER A CA 1
ATOM 1495 C C . SER A 1 190 ? -3.228 -8.346 19.947 1.00 95.50 190 SER A C 1
ATOM 1497 O O . SER A 1 190 ? -3.019 -8.975 18.909 1.00 95.50 190 SER A O 1
ATOM 1499 N N . LEU A 1 191 ? -4.459 -8.032 20.369 1.00 96.50 191 LEU A N 1
ATOM 1500 C CA . LEU A 1 191 ? -5.700 -8.403 19.684 1.00 96.50 191 LEU A CA 1
ATOM 1501 C C . LEU A 1 191 ? -5.990 -7.540 18.447 1.00 96.50 191 LEU A C 1
ATOM 1503 O O . LEU A 1 191 ? -6.827 -7.912 17.619 1.00 96.50 191 LEU A O 1
ATOM 1507 N N . ARG A 1 192 ? -5.324 -6.385 18.316 1.00 97.19 192 ARG A N 1
ATOM 1508 C CA . ARG A 1 192 ? -5.514 -5.470 17.185 1.00 97.19 192 ARG A CA 1
ATOM 1509 C C . ARG A 1 192 ? -4.989 -6.094 15.900 1.00 97.19 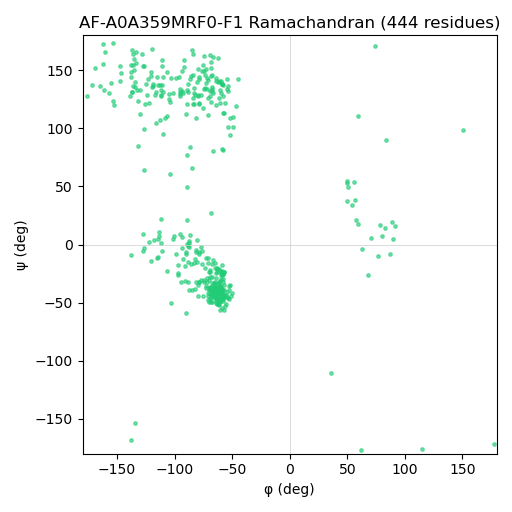192 ARG A C 1
ATOM 1511 O O . ARG A 1 192 ? -3.969 -6.791 15.879 1.00 97.19 192 ARG A O 1
ATOM 1518 N N . ALA A 1 193 ? -5.672 -5.802 14.800 1.00 97.56 193 ALA A N 1
ATOM 1519 C CA . ALA A 1 193 ? -5.169 -6.143 13.482 1.00 97.56 193 ALA A CA 1
ATOM 1520 C C . ALA A 1 193 ? -3.811 -5.465 13.239 1.00 97.56 193 ALA A C 1
ATOM 1522 O O . ALA A 1 193 ? -3.598 -4.319 13.626 1.00 97.56 193 ALA A O 1
ATOM 1523 N N . LYS A 1 194 ? -2.891 -6.180 12.589 1.00 97.38 194 LYS A N 1
ATOM 1524 C CA . LYS A 1 194 ? -1.584 -5.635 12.218 1.00 97.38 194 LYS A CA 1
ATOM 1525 C C . LYS A 1 194 ? -1.713 -4.856 10.913 1.00 97.38 194 LYS A C 1
ATOM 1527 O O . LYS A 1 194 ? -2.351 -5.335 9.975 1.00 97.38 194 LYS A O 1
ATOM 1532 N N . ILE A 1 195 ? -1.121 -3.670 10.876 1.00 96.69 195 ILE A N 1
ATOM 1533 C CA . ILE A 1 195 ? -1.143 -2.753 9.739 1.00 96.69 195 ILE A CA 1
ATOM 1534 C C . ILE A 1 195 ? 0.305 -2.535 9.286 1.00 96.69 195 ILE A C 1
ATOM 1536 O O . ILE A 1 195 ? 1.195 -2.417 10.128 1.00 96.69 195 ILE A O 1
ATOM 1540 N N . SER A 1 196 ? 0.553 -2.576 7.978 1.00 95.25 196 SER A N 1
ATOM 1541 C CA . SER A 1 196 ? 1.865 -2.315 7.378 1.00 95.25 196 SER A CA 1
ATOM 1542 C C . SER A 1 196 ? 2.246 -0.838 7.506 1.00 95.25 196 SER A C 1
ATOM 1544 O O . SER A 1 196 ? 1.361 -0.009 7.735 1.00 95.25 196 SER A O 1
ATOM 1546 N N . PRO A 1 197 ? 3.534 -0.488 7.328 1.00 92.19 197 PRO A N 1
ATOM 1547 C CA . PRO A 1 197 ? 3.986 0.903 7.396 1.00 92.19 197 PRO A CA 1
ATOM 1548 C C . PRO A 1 197 ? 3.182 1.856 6.502 1.00 92.19 197 PRO A C 1
ATOM 1550 O O . PRO A 1 197 ? 2.887 2.967 6.917 1.00 92.19 197 PRO A O 1
ATOM 1553 N N . ASP A 1 198 ? 2.730 1.380 5.337 1.00 91.69 198 ASP A N 1
ATOM 1554 C CA . ASP A 1 198 ? 1.947 2.149 4.364 1.00 91.69 198 ASP A CA 1
ATOM 1555 C C . ASP A 1 198 ? 0.420 2.115 4.611 1.00 91.69 198 ASP A C 1
ATOM 1557 O O . ASP A 1 198 ? -0.361 2.643 3.810 1.00 91.69 198 ASP A O 1
ATOM 1561 N N . GLY A 1 199 ? -0.052 1.468 5.682 1.00 95.00 199 GLY A N 1
ATOM 1562 C CA . GLY A 1 199 ? -1.465 1.459 6.078 1.00 95.00 199 GLY A CA 1
ATOM 1563 C C . GLY A 1 199 ? -2.314 0.306 5.520 1.00 95.00 199 GLY A C 1
ATOM 1564 O O . GLY A 1 199 ? -3.548 0.377 5.538 1.00 95.00 199 GLY A O 1
ATOM 1565 N N . GLN A 1 200 ? -1.719 -0.766 4.999 1.00 96.75 200 GLN A N 1
ATOM 1566 C CA . GLN A 1 200 ? -2.454 -1.950 4.536 1.00 96.75 200 GLN A CA 1
ATOM 1567 C C . GLN A 1 200 ? -2.608 -3.007 5.633 1.00 96.75 200 GLN A C 1
ATOM 1569 O O . GLN A 1 200 ? -1.799 -3.140 6.542 1.00 96.75 200 GLN A O 1
ATOM 1574 N N . LEU A 1 201 ? -3.669 -3.809 5.545 1.00 97.75 201 LEU A N 1
ATOM 1575 C CA . LEU A 1 201 ? -3.895 -4.901 6.488 1.00 97.75 201 LEU A CA 1
ATOM 1576 C C . LEU A 1 201 ? -2.885 -6.037 6.272 1.00 97.75 201 LEU A C 1
ATOM 1578 O O . LEU A 1 201 ? -2.837 -6.624 5.189 1.00 97.75 201 LEU A O 1
ATOM 1582 N N . ILE A 1 202 ? -2.182 -6.427 7.332 1.00 98.06 202 ILE A N 1
ATOM 1583 C CA . ILE A 1 202 ? -1.334 -7.623 7.382 1.00 98.06 202 ILE A CA 1
ATOM 1584 C C . ILE A 1 202 ? -2.186 -8.818 7.823 1.00 98.06 202 ILE A C 1
ATOM 1586 O O . ILE A 1 202 ? -3.009 -8.710 8.741 1.00 98.06 202 ILE A O 1
ATOM 1590 N N . ARG A 1 203 ? -1.999 -9.984 7.193 1.00 95.31 203 ARG A N 1
ATOM 1591 C CA . ARG A 1 203 ? -2.577 -11.242 7.691 1.00 95.31 203 ARG A CA 1
ATOM 1592 C C . ARG A 1 203 ? -1.562 -12.022 8.521 1.00 95.31 203 ARG A C 1
ATOM 1594 O O . ARG A 1 203 ? -0.384 -12.054 8.205 1.00 95.31 203 ARG A O 1
ATOM 1601 N N . THR A 1 204 ? -2.054 -12.691 9.557 1.00 94.94 204 THR A N 1
ATOM 1602 C CA . THR A 1 204 ? -1.257 -13.504 10.497 1.00 94.94 204 THR A CA 1
ATOM 1603 C C . THR A 1 204 ? -1.654 -14.982 10.487 1.00 94.94 204 THR A C 1
ATOM 1605 O O . THR A 1 204 ? -1.164 -15.778 11.279 1.00 94.94 204 THR A O 1
ATOM 1608 N N . THR A 1 205 ? -2.575 -15.358 9.603 1.00 94.69 205 THR A N 1
ATOM 1609 C CA . THR A 1 205 ? -3.085 -16.723 9.428 1.00 94.69 205 THR A CA 1
ATOM 1610 C C . THR A 1 205 ? -3.144 -17.034 7.938 1.00 94.69 205 THR A C 1
ATOM 1612 O O . THR A 1 205 ? -3.155 -16.106 7.126 1.00 94.69 205 THR A O 1
ATOM 1615 N N . ASN A 1 206 ? -3.181 -18.321 7.575 1.00 95.56 206 ASN A N 1
ATOM 1616 C CA . ASN A 1 206 ? -3.106 -18.770 6.179 1.00 95.56 206 ASN A CA 1
ATOM 1617 C C . ASN A 1 206 ? -1.916 -18.133 5.433 1.00 95.56 206 ASN A C 1
ATOM 1619 O O . ASN A 1 206 ? -2.073 -17.497 4.390 1.00 95.56 206 ASN A O 1
ATOM 1623 N N . LEU A 1 207 ? -0.738 -18.214 6.054 1.00 97.69 207 LEU A N 1
ATOM 1624 C CA . LEU A 1 207 ? 0.487 -17.633 5.521 1.00 97.69 207 LEU A CA 1
ATOM 1625 C C . LEU A 1 207 ? 1.026 -18.474 4.348 1.00 97.69 207 LEU A C 1
ATOM 1627 O O . LEU A 1 207 ? 0.810 -19.690 4.335 1.00 97.69 207 LEU A O 1
ATOM 1631 N N . PRO A 1 208 ? 1.704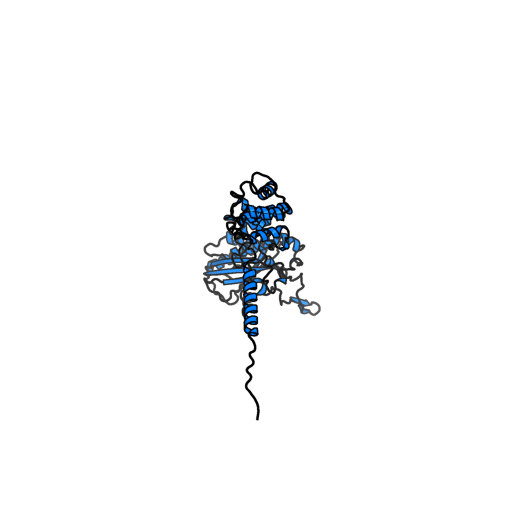 -17.842 3.372 1.00 96.62 208 PRO A N 1
ATOM 1632 C CA . PRO A 1 208 ? 2.434 -18.556 2.329 1.00 96.62 208 PRO A CA 1
ATOM 1633 C C . PRO A 1 208 ? 3.568 -19.394 2.930 1.00 96.62 208 PRO A C 1
ATOM 1635 O O . PRO A 1 208 ? 4.010 -19.143 4.055 1.00 96.62 208 PRO A O 1
ATOM 1638 N N . LYS A 1 209 ? 4.057 -20.382 2.180 1.00 95.88 209 LYS A N 1
ATOM 1639 C CA . LYS A 1 209 ? 5.178 -21.237 2.604 1.00 95.88 209 LYS A CA 1
ATOM 1640 C C . LYS A 1 209 ? 6.443 -20.418 2.858 1.00 95.88 209 LYS A C 1
ATOM 1642 O O . LYS A 1 209 ? 7.131 -20.676 3.835 1.00 95.88 209 LYS A O 1
ATOM 1647 N N . ASN A 1 210 ? 6.698 -19.419 2.015 1.00 94.81 210 ASN A N 1
ATOM 1648 C CA . ASN A 1 210 ? 7.864 -18.537 2.081 1.00 94.81 210 ASN A CA 1
ATOM 1649 C C . ASN A 1 210 ? 7.638 -17.290 2.957 1.00 94.81 210 ASN A C 1
ATOM 1651 O O . ASN A 1 210 ? 8.307 -16.279 2.757 1.00 94.81 210 ASN A O 1
ATOM 1655 N N . ALA A 1 211 ? 6.666 -17.298 3.878 1.00 96.94 211 ALA A N 1
ATOM 1656 C CA . ALA A 1 211 ? 6.323 -16.110 4.668 1.00 96.94 211 ALA A CA 1
ATOM 1657 C C . ALA A 1 211 ? 7.488 -15.568 5.511 1.00 96.94 211 ALA A C 1
ATOM 1659 O O . ALA A 1 211 ? 7.559 -14.368 5.750 1.00 96.94 211 ALA A O 1
ATOM 1660 N N . ASP A 1 212 ? 8.401 -16.441 5.930 1.00 96.50 212 ASP A N 1
ATOM 1661 C CA . ASP A 1 212 ? 9.616 -16.118 6.679 1.00 96.50 212 ASP A CA 1
ATOM 1662 C C . ASP A 1 212 ? 10.642 -15.308 5.871 1.00 96.50 212 ASP A C 1
ATOM 1664 O O . ASP A 1 212 ? 11.513 -14.671 6.458 1.00 96.50 212 ASP A O 1
ATOM 1668 N N . LYS A 1 213 ? 10.517 -15.273 4.537 1.00 97.06 213 LYS A N 1
ATOM 1669 C CA . LYS A 1 213 ? 11.363 -14.454 3.656 1.00 97.06 213 LYS A CA 1
ATOM 1670 C C . LYS A 1 213 ? 10.907 -12.991 3.563 1.00 97.06 213 LYS A C 1
ATOM 1672 O O . LYS A 1 213 ? 11.613 -12.180 2.964 1.00 97.06 213 LYS A O 1
ATOM 1677 N N . TYR A 1 214 ? 9.760 -12.638 4.143 1.00 97.94 214 TYR A N 1
ATOM 1678 C CA . TYR A 1 214 ? 9.173 -11.297 4.077 1.00 97.94 214 TYR A CA 1
ATOM 1679 C C . TYR A 1 214 ? 9.008 -10.699 5.479 1.00 97.94 214 TYR A C 1
ATOM 1681 O O . TYR A 1 214 ? 8.728 -11.429 6.429 1.00 97.94 214 TYR A O 1
ATOM 1689 N N . PRO A 1 215 ? 9.115 -9.367 5.636 1.00 97.31 215 PRO A N 1
ATOM 1690 C CA . PRO A 1 215 ? 8.866 -8.714 6.920 1.00 97.31 215 PRO A CA 1
ATOM 1691 C C . PRO A 1 215 ? 7.389 -8.800 7.340 1.00 97.31 215 PRO A C 1
ATOM 1693 O O . PRO A 1 215 ? 7.072 -8.778 8.528 1.00 97.31 215 PRO A O 1
ATOM 1696 N N . TYR A 1 216 ? 6.472 -8.886 6.373 1.00 97.75 216 TYR A N 1
ATOM 1697 C CA . TYR A 1 216 ? 5.039 -9.066 6.591 1.00 97.75 216 TYR A CA 1
ATOM 1698 C C . TYR A 1 216 ? 4.354 -9.592 5.326 1.00 97.75 216 TYR A C 1
ATOM 1700 O O . TYR A 1 216 ? 4.911 -9.527 4.238 1.00 97.75 216 TYR A O 1
ATOM 1708 N N . ILE A 1 217 ? 3.117 -10.081 5.472 1.00 98.19 217 ILE A N 1
ATOM 1709 C CA . ILE A 1 217 ? 2.295 -10.602 4.372 1.00 98.19 217 ILE A CA 1
ATOM 1710 C C . ILE A 1 217 ? 0.984 -9.822 4.296 1.00 98.19 217 ILE A C 1
ATOM 1712 O O . ILE A 1 217 ? 0.197 -9.799 5.251 1.00 98.19 217 ILE A O 1
ATOM 1716 N N . LEU A 1 218 ? 0.715 -9.205 3.146 1.00 97.75 218 LEU A N 1
ATOM 1717 C CA . LEU A 1 218 ? -0.487 -8.403 2.943 1.00 97.75 218 LEU A CA 1
ATOM 1718 C C . LEU A 1 218 ? -1.735 -9.284 2.809 1.00 97.75 218 LEU A C 1
ATOM 1720 O O . LEU A 1 218 ? -1.776 -10.266 2.068 1.00 97.75 218 LEU A O 1
ATOM 1724 N N . ALA A 1 219 ? -2.810 -8.907 3.501 1.00 97.19 219 ALA A N 1
ATOM 1725 C CA . ALA A 1 219 ? -4.034 -9.704 3.566 1.00 97.19 219 ALA A CA 1
ATOM 1726 C C . ALA A 1 219 ? -4.744 -9.855 2.211 1.00 97.19 219 ALA A C 1
ATOM 1728 O O . ALA A 1 219 ? -5.434 -10.852 1.994 1.00 97.19 219 ALA A O 1
ATOM 1729 N N . SER A 1 220 ? -4.596 -8.871 1.318 1.00 96.38 220 SER A N 1
ATOM 1730 C CA . SER A 1 220 ? -5.198 -8.878 -0.021 1.00 96.38 220 SER A CA 1
ATOM 1731 C C . SER A 1 220 ? -4.382 -9.673 -1.048 1.00 96.38 220 SER A C 1
ATOM 1733 O O . SER A 1 220 ? -4.891 -9.937 -2.135 1.00 96.38 220 SER A O 1
ATOM 1735 N N . TYR A 1 221 ? -3.139 -10.055 -0.744 1.00 96.12 221 TYR A N 1
ATOM 1736 C CA . TYR A 1 221 ? -2.252 -10.730 -1.692 1.00 96.12 221 TYR A CA 1
ATOM 1737 C C . TYR A 1 221 ? -2.371 -12.253 -1.532 1.00 96.12 221 TYR A C 1
ATOM 1739 O O . TYR A 1 221 ? -2.389 -12.758 -0.407 1.00 96.12 221 TYR A O 1
ATOM 1747 N N . PRO A 1 222 ? -2.523 -13.021 -2.619 1.00 95.06 222 PRO A N 1
ATOM 1748 C CA . PRO A 1 222 ? -2.684 -14.471 -2.543 1.00 95.06 222 PRO A CA 1
ATOM 1749 C C . PRO A 1 222 ? -1.346 -15.162 -2.204 1.00 95.06 222 PRO A C 1
ATOM 1751 O O . PRO A 1 222 ? -0.291 -14.543 -2.315 1.00 95.06 222 PRO A O 1
ATOM 1754 N N . ASN A 1 223 ? -1.363 -16.422 -1.748 1.00 95.00 223 ASN A N 1
ATOM 1755 C CA . ASN A 1 223 ? -0.122 -17.132 -1.380 1.00 95.00 223 ASN A CA 1
ATOM 1756 C C . ASN A 1 223 ? 0.820 -17.273 -2.582 1.00 95.00 223 ASN A C 1
ATOM 1758 O O . ASN A 1 223 ? 2.027 -17.112 -2.440 1.00 95.00 223 ASN A O 1
ATOM 1762 N N . GLU A 1 224 ? 0.258 -17.480 -3.772 1.00 91.56 224 GLU A N 1
ATOM 1763 C CA . GLU A 1 224 ? 0.984 -17.664 -5.028 1.00 91.56 224 GLU A CA 1
ATOM 1764 C C . GLU A 1 224 ? 1.875 -16.463 -5.383 1.00 91.56 224 GLU A C 1
ATOM 1766 O O . GLU A 1 224 ? 2.893 -16.639 -6.041 1.00 91.56 224 GLU A O 1
ATOM 1771 N N . TYR A 1 225 ? 1.552 -15.255 -4.908 1.00 93.19 225 TYR A N 1
ATOM 1772 C CA . TYR A 1 225 ? 2.408 -14.077 -5.090 1.00 93.19 225 TYR A CA 1
ATOM 1773 C C . TYR A 1 225 ? 3.771 -14.221 -4.386 1.00 93.19 225 TYR A C 1
ATOM 1775 O O . TYR A 1 225 ? 4.802 -13.785 -4.904 1.00 93.19 225 TYR A O 1
ATOM 1783 N N . TYR A 1 226 ? 3.771 -14.856 -3.212 1.00 94.31 226 TYR A N 1
ATOM 1784 C CA . TYR A 1 226 ? 4.949 -15.045 -2.362 1.00 94.31 226 TYR A CA 1
ATOM 1785 C C . TYR A 1 226 ? 5.643 -16.391 -2.615 1.00 94.31 226 TYR A C 1
ATOM 1787 O O . TYR A 1 226 ? 6.865 -16.490 -2.496 1.00 94.31 226 TYR A O 1
ATOM 1795 N N . ASP A 1 227 ? 4.863 -17.416 -2.969 1.00 90.81 227 ASP A N 1
ATOM 1796 C CA . ASP A 1 227 ? 5.328 -18.797 -3.123 1.00 90.81 227 ASP A CA 1
ATOM 1797 C C . ASP A 1 227 ? 5.658 -19.184 -4.566 1.00 90.81 227 ASP A C 1
ATOM 1799 O O . ASP A 1 227 ? 6.448 -20.098 -4.764 1.00 90.81 227 ASP A O 1
ATOM 1803 N N . GLY A 1 228 ? 5.048 -18.539 -5.562 1.00 79.38 228 GLY A N 1
ATOM 1804 C CA . GLY A 1 228 ? 5.006 -19.063 -6.931 1.00 79.38 228 GLY A CA 1
ATOM 1805 C C . GLY A 1 228 ? 6.254 -18.838 -7.779 1.00 79.38 228 GLY A C 1
ATOM 1806 O O . GLY A 1 228 ? 6.192 -19.103 -8.975 1.00 79.38 228 GLY A O 1
ATOM 1807 N N . TRP A 1 229 ? 7.318 -18.258 -7.211 1.00 82.94 229 TRP A N 1
ATOM 1808 C CA . TRP A 1 229 ? 8.544 -17.954 -7.943 1.00 82.94 229 TRP A CA 1
ATOM 1809 C C . TRP A 1 229 ? 9.713 -17.541 -7.041 1.00 82.94 229 TRP A C 1
ATOM 1811 O O . TRP A 1 229 ? 9.553 -16.963 -5.953 1.00 82.94 229 TRP A O 1
ATOM 1821 N N . LYS A 1 230 ? 10.909 -17.826 -7.555 1.00 88.44 230 LYS A N 1
ATOM 1822 C CA . LYS A 1 230 ? 12.200 -17.573 -6.917 1.00 88.44 230 LYS A CA 1
ATOM 1823 C C . LYS A 1 230 ? 12.640 -16.122 -7.048 1.00 88.44 230 LYS A C 1
ATOM 1825 O O . LYS A 1 230 ? 12.338 -15.457 -8.034 1.00 88.44 230 LYS A O 1
ATOM 1830 N N . PHE A 1 231 ? 13.404 -15.654 -6.069 1.00 91.31 231 PHE A N 1
ATOM 1831 C CA . PHE A 1 231 ? 14.141 -14.399 -6.194 1.00 91.31 231 PHE A CA 1
ATOM 1832 C C . PHE A 1 231 ? 15.266 -14.541 -7.223 1.00 91.31 231 PHE A C 1
ATOM 1834 O O . PHE A 1 231 ? 15.834 -15.621 -7.384 1.00 91.31 231 PHE A O 1
ATOM 1841 N N . MET A 1 232 ? 15.640 -13.438 -7.874 1.00 89.31 232 MET A N 1
ATOM 1842 C CA . MET A 1 232 ? 16.634 -13.439 -8.959 1.00 89.31 232 MET A CA 1
ATOM 1843 C C . MET A 1 232 ? 18.004 -14.024 -8.575 1.00 89.31 232 MET A C 1
ATOM 1845 O O . MET A 1 232 ? 18.722 -14.495 -9.450 1.00 89.31 232 MET A O 1
ATOM 1849 N N . PHE A 1 233 ? 18.369 -14.025 -7.289 1.00 91.56 233 PHE A N 1
ATOM 1850 C CA . PHE A 1 233 ? 19.625 -14.600 -6.792 1.00 91.56 233 PHE A CA 1
ATOM 1851 C C . PHE A 1 233 ? 19.538 -16.096 -6.441 1.00 91.56 233 PHE A C 1
ATOM 1853 O O . PHE A 1 233 ? 20.568 -16.751 -6.255 1.00 91.56 233 PHE A O 1
ATOM 1860 N N . GLU A 1 234 ? 18.338 -16.667 -6.306 1.00 89.38 234 GLU A N 1
ATOM 1861 C CA . GLU A 1 234 ? 18.170 -18.047 -5.846 1.00 89.38 234 GLU A CA 1
ATOM 1862 C C . GLU A 1 234 ? 18.627 -19.042 -6.923 1.00 89.38 234 GLU A C 1
ATOM 1864 O O . GLU A 1 234 ? 17.998 -19.216 -7.964 1.00 89.38 234 GLU A O 1
ATOM 1869 N N . GLY A 1 235 ? 19.729 -19.742 -6.641 1.00 84.94 235 GLY A N 1
ATOM 1870 C CA . GLY A 1 235 ? 20.347 -20.690 -7.574 1.00 84.94 235 GLY A CA 1
ATOM 1871 C C . GLY A 1 235 ? 21.386 -20.065 -8.508 1.00 84.94 235 GLY A C 1
ATOM 1872 O O . GLY A 1 235 ? 21.926 -20.772 -9.358 1.00 84.94 235 GLY A O 1
ATOM 1873 N N . VAL A 1 236 ? 21.702 -18.778 -8.339 1.00 88.06 236 VAL A N 1
ATOM 1874 C CA . VAL A 1 236 ? 22.739 -18.093 -9.118 1.00 88.06 236 VAL A CA 1
ATOM 1875 C C . VAL A 1 236 ? 24.121 -18.279 -8.485 1.00 88.06 236 VAL A C 1
ATOM 1877 O O . VAL A 1 236 ? 24.292 -18.256 -7.266 1.00 88.06 236 VAL A O 1
ATOM 1880 N N . THR A 1 237 ? 25.135 -18.435 -9.337 1.00 86.94 237 THR A N 1
ATOM 1881 C CA . THR A 1 237 ? 26.556 -18.405 -8.966 1.00 86.94 237 THR A CA 1
ATOM 1882 C C . THR A 1 237 ? 27.273 -17.291 -9.718 1.00 86.94 237 THR A C 1
ATOM 1884 O O . THR A 1 237 ? 26.981 -17.062 -10.890 1.00 86.94 237 THR A O 1
ATOM 1887 N N . ALA A 1 238 ? 28.254 -16.652 -9.084 1.00 86.44 238 ALA A N 1
ATOM 1888 C CA . ALA A 1 238 ? 29.138 -15.693 -9.742 1.00 86.44 238 ALA A CA 1
ATOM 1889 C C . ALA A 1 238 ? 30.395 -16.385 -10.283 1.00 86.44 238 ALA A C 1
ATOM 1891 O O . ALA A 1 238 ? 30.787 -17.452 -9.811 1.00 86.44 238 ALA A O 1
ATOM 1892 N N . SER A 1 239 ? 31.052 -15.754 -11.254 1.00 87.69 239 SER A N 1
ATOM 1893 C CA . SER A 1 239 ? 32.387 -16.146 -11.711 1.00 87.69 239 SER A CA 1
ATOM 1894 C C . SER A 1 239 ? 33.366 -15.016 -11.426 1.00 87.69 239 SER A C 1
ATOM 1896 O O . SER A 1 239 ? 33.102 -13.864 -11.757 1.00 87.69 239 SER A O 1
ATOM 1898 N N . THR A 1 240 ? 34.501 -15.340 -10.820 1.00 85.94 240 THR A N 1
ATOM 1899 C CA . THR A 1 240 ? 35.590 -14.396 -10.540 1.00 85.94 240 THR A CA 1
ATOM 1900 C C . THR A 1 240 ? 36.851 -14.832 -11.256 1.00 85.94 240 THR A C 1
ATOM 1902 O O . THR A 1 240 ? 37.186 -16.017 -11.252 1.00 85.94 240 THR A O 1
ATOM 1905 N N . TYR A 1 241 ? 37.541 -13.878 -11.873 1.00 88.50 241 TYR A N 1
ATOM 1906 C CA . TYR A 1 241 ? 38.802 -14.144 -12.546 1.00 88.50 241 TYR A CA 1
ATOM 1907 C C . TYR A 1 241 ? 39.934 -14.236 -11.527 1.00 88.50 241 TYR A C 1
ATOM 1909 O O . TYR A 1 241 ? 40.186 -13.292 -10.781 1.00 88.50 241 TYR A O 1
ATOM 1917 N N . ASP A 1 242 ? 40.606 -15.376 -11.497 1.00 87.81 242 ASP A N 1
ATOM 1918 C CA . ASP A 1 242 ? 41.775 -15.600 -10.665 1.00 87.81 242 ASP A CA 1
ATOM 1919 C C . ASP A 1 242 ? 43.030 -15.213 -11.455 1.00 87.81 242 ASP A C 1
ATOM 1921 O O . ASP A 1 242 ? 43.386 -15.850 -12.449 1.00 87.81 242 ASP A O 1
ATOM 1925 N N . THR A 1 243 ? 43.687 -14.139 -11.019 1.00 89.94 243 THR A N 1
ATOM 1926 C CA . THR A 1 243 ? 44.861 -13.574 -11.694 1.00 89.94 243 THR A CA 1
ATOM 1927 C C . THR A 1 243 ? 46.127 -14.410 -11.521 1.00 89.94 243 THR A C 1
ATOM 1929 O O . THR A 1 243 ? 47.049 -14.259 -12.315 1.00 89.94 243 THR A O 1
ATOM 1932 N N . GLU A 1 244 ? 46.195 -15.284 -10.514 1.00 90.56 244 GLU A N 1
ATOM 1933 C CA . GLU A 1 244 ? 47.359 -16.146 -10.262 1.00 90.56 244 GLU A CA 1
ATOM 1934 C C . GLU A 1 244 ? 47.328 -17.395 -11.148 1.00 90.56 244 GLU A C 1
ATOM 1936 O O . GLU A 1 244 ? 48.350 -17.839 -11.667 1.00 90.56 244 GLU A O 1
ATOM 1941 N N . THR A 1 245 ? 46.134 -17.951 -11.346 1.00 89.94 245 THR A N 1
ATOM 1942 C CA . THR A 1 245 ? 45.903 -19.167 -12.138 1.00 89.94 245 THR A CA 1
ATOM 1943 C C . THR A 1 245 ? 45.418 -18.880 -13.559 1.00 89.94 245 THR A C 1
ATOM 1945 O O . THR A 1 245 ? 45.360 -19.798 -14.375 1.00 89.94 245 THR A O 1
ATOM 1948 N N . ASN A 1 246 ? 45.108 -17.617 -13.875 1.00 89.69 246 ASN A N 1
ATOM 1949 C CA . ASN A 1 246 ? 44.619 -17.152 -15.174 1.00 89.69 246 ASN A CA 1
ATOM 1950 C C . ASN A 1 246 ? 43.335 -17.888 -15.621 1.00 89.69 246 ASN A C 1
ATOM 1952 O O . ASN A 1 246 ? 43.173 -18.240 -16.792 1.00 89.69 246 ASN A O 1
ATOM 1956 N N . GLN A 1 247 ? 42.443 -18.170 -14.665 1.00 92.50 247 GLN A N 1
ATOM 1957 C CA . GLN A 1 247 ? 41.220 -18.958 -14.851 1.00 92.50 247 GLN A CA 1
ATOM 1958 C C . GLN A 1 247 ? 40.014 -18.310 -14.164 1.00 92.50 247 GLN A C 1
ATOM 1960 O O . GLN A 1 247 ? 40.132 -17.667 -13.125 1.00 92.50 247 GLN A O 1
ATOM 1965 N N . TRP A 1 248 ? 38.822 -18.529 -14.720 1.00 91.25 248 TRP A N 1
ATOM 1966 C CA . TRP A 1 248 ? 37.567 -18.166 -14.062 1.00 91.25 248 TRP A CA 1
ATOM 1967 C C . TRP A 1 248 ? 37.188 -19.218 -13.022 1.00 91.25 248 TRP A C 1
ATOM 1969 O O . TRP A 1 248 ? 37.118 -20.409 -13.328 1.00 91.25 248 TRP A O 1
ATOM 1979 N N . LYS A 1 249 ? 36.904 -18.776 -11.798 1.00 90.88 249 LYS A N 1
ATOM 1980 C CA . LYS A 1 249 ? 36.429 -19.621 -10.702 1.00 90.88 249 LYS A CA 1
ATOM 1981 C C . LYS A 1 249 ? 34.989 -19.277 -10.364 1.00 90.88 249 LYS A C 1
ATOM 1983 O O . LYS A 1 249 ? 34.662 -18.116 -10.126 1.00 90.88 249 LYS A O 1
ATOM 1988 N N . VAL A 1 250 ? 34.146 -20.302 -10.319 1.00 91.19 250 VAL A N 1
ATOM 1989 C CA . VAL A 1 250 ? 32.758 -20.176 -9.870 1.00 91.19 250 VAL A CA 1
ATOM 1990 C C . VAL A 1 250 ? 32.737 -20.036 -8.350 1.00 91.19 250 VAL A C 1
ATOM 1992 O O . VAL A 1 250 ? 33.391 -20.804 -7.642 1.00 91.19 250 VAL A O 1
ATOM 1995 N N . ARG A 1 251 ? 31.967 -19.075 -7.843 1.00 92.06 251 ARG A N 1
ATOM 1996 C CA . ARG A 1 251 ? 31.756 -18.844 -6.413 1.00 92.06 251 ARG A CA 1
ATOM 1997 C C . ARG A 1 251 ? 30.288 -18.576 -6.097 1.00 92.06 251 ARG A C 1
ATOM 1999 O O . ARG A 1 251 ? 29.480 -18.255 -6.968 1.00 92.06 251 ARG A O 1
ATOM 2006 N N . LYS A 1 252 ? 29.957 -18.691 -4.813 1.00 91.44 252 LYS A N 1
ATOM 2007 C CA . LYS A 1 252 ? 28.666 -18.243 -4.287 1.00 91.44 252 LYS A CA 1
ATOM 2008 C C . LYS A 1 252 ? 28.650 -16.720 -4.172 1.00 91.44 252 LYS A C 1
ATOM 2010 O O . LYS A 1 252 ? 29.707 -16.101 -4.041 1.00 91.44 252 LYS A O 1
ATOM 2015 N N . LEU A 1 253 ? 27.448 -16.158 -4.232 1.00 93.12 253 LEU A N 1
ATOM 2016 C CA . LEU A 1 253 ? 27.219 -14.743 -3.980 1.00 93.12 253 LEU A CA 1
ATOM 2017 C C . LEU A 1 253 ? 27.362 -14.439 -2.483 1.00 93.12 253 LEU A C 1
ATOM 2019 O O . LEU A 1 253 ? 26.872 -15.198 -1.639 1.00 93.12 253 LEU A O 1
ATOM 2023 N N . ASP A 1 254 ? 27.995 -13.318 -2.171 1.00 92.94 254 ASP A N 1
ATOM 2024 C CA . ASP A 1 254 ? 28.195 -12.813 -0.822 1.00 92.94 254 ASP A CA 1
ATOM 2025 C C . ASP A 1 254 ? 26.886 -12.228 -0.288 1.00 92.94 254 ASP A C 1
ATOM 2027 O O . ASP A 1 254 ? 26.338 -11.253 -0.809 1.00 92.94 254 ASP A O 1
ATOM 2031 N N . HIS A 1 255 ? 26.385 -12.828 0.788 1.00 95.50 255 HIS A N 1
ATOM 2032 C CA . HIS A 1 255 ? 25.182 -12.370 1.475 1.00 95.50 255 HIS A CA 1
ATOM 2033 C C . HIS A 1 255 ? 25.370 -10.940 2.007 1.00 95.50 255 HIS A C 1
ATOM 2035 O O . HIS A 1 255 ? 26.453 -10.584 2.472 1.00 95.50 255 HIS A O 1
ATOM 2041 N N . PHE A 1 256 ? 24.332 -10.112 1.890 1.00 94.50 256 PHE A N 1
ATOM 2042 C CA . PHE A 1 256 ? 24.278 -8.667 2.169 1.00 94.50 256 PHE A CA 1
ATOM 2043 C C . PHE A 1 256 ? 25.087 -7.756 1.237 1.00 94.50 256 PHE A C 1
ATOM 2045 O O . PHE A 1 256 ? 24.713 -6.599 1.054 1.00 94.50 256 PHE A O 1
ATOM 2052 N N . LYS A 1 257 ? 26.153 -8.259 0.609 1.00 94.06 257 LYS A N 1
ATOM 2053 C CA . LYS A 1 257 ? 26.939 -7.489 -0.370 1.00 94.06 257 LYS A CA 1
ATOM 2054 C C . LYS A 1 257 ? 26.397 -7.597 -1.785 1.00 94.06 257 LYS A C 1
ATOM 2056 O O . LYS A 1 257 ? 26.382 -6.616 -2.520 1.00 94.06 257 LYS A O 1
ATOM 2061 N N . GLU A 1 258 ? 25.942 -8.787 -2.159 1.00 95.12 258 GLU A N 1
ATOM 2062 C CA . GLU A 1 258 ? 25.467 -9.093 -3.511 1.00 95.12 258 GLU A CA 1
ATOM 2063 C C . GLU A 1 258 ? 24.012 -9.551 -3.530 1.00 95.12 258 GLU A C 1
ATOM 2065 O O . GLU A 1 258 ? 23.413 -9.594 -4.599 1.00 95.12 258 GLU A O 1
ATOM 2070 N N . TRP A 1 259 ? 23.431 -9.906 -2.384 1.00 96.75 259 TRP A N 1
ATOM 2071 C CA . TRP A 1 259 ? 22.015 -10.248 -2.293 1.00 96.75 259 TRP A CA 1
ATOM 2072 C C . TRP A 1 259 ? 21.492 -10.196 -0.854 1.00 96.75 259 TRP A C 1
ATOM 2074 O O . TRP A 1 259 ? 22.260 -10.382 0.090 1.00 96.75 259 TRP A O 1
ATOM 2084 N N . ALA A 1 260 ? 20.190 -9.979 -0.683 1.00 97.88 260 ALA A N 1
ATOM 2085 C CA . ALA A 1 260 ? 19.493 -10.098 0.600 1.00 97.88 260 ALA A CA 1
ATOM 2086 C C . ALA A 1 260 ? 18.003 -10.393 0.368 1.00 97.88 260 ALA A C 1
ATOM 2088 O O . ALA A 1 260 ? 17.401 -9.790 -0.524 1.00 97.88 260 ALA A O 1
ATOM 2089 N N . TYR A 1 261 ? 17.401 -11.288 1.162 1.00 97.94 261 TYR A N 1
ATOM 2090 C CA . TYR A 1 261 ? 15.944 -11.479 1.164 1.00 97.94 261 TYR A CA 1
ATOM 2091 C C . TYR A 1 261 ? 15.211 -10.239 1.704 1.00 97.94 261 TYR A C 1
ATOM 2093 O O . TYR A 1 261 ? 15.801 -9.450 2.447 1.00 97.94 261 TYR A O 1
ATOM 2101 N N . PRO A 1 262 ? 13.903 -10.087 1.425 1.00 97.88 262 PRO A N 1
ATOM 2102 C CA . PRO A 1 262 ? 13.157 -8.926 1.896 1.00 97.88 262 PRO A CA 1
ATOM 2103 C C . PRO A 1 262 ? 13.165 -8.692 3.412 1.00 97.88 262 PRO A C 1
ATOM 2105 O O . PRO A 1 262 ? 13.298 -7.557 3.861 1.00 97.88 262 PRO A O 1
ATOM 2108 N N . PHE A 1 263 ? 13.073 -9.746 4.230 1.00 97.31 263 PHE A N 1
ATOM 2109 C CA . PHE A 1 263 ? 13.085 -9.605 5.697 1.00 97.31 263 PHE A CA 1
ATOM 2110 C C . PHE A 1 263 ? 14.427 -9.113 6.275 1.00 97.31 263 PHE A C 1
ATOM 2112 O O . PHE A 1 263 ? 14.506 -8.750 7.447 1.00 97.31 263 PHE A O 1
ATOM 2119 N N . GLU A 1 264 ? 15.492 -9.130 5.475 1.00 97.25 264 GLU A N 1
ATOM 2120 C CA . GLU A 1 264 ? 16.858 -8.791 5.877 1.00 97.25 264 GLU A CA 1
ATOM 2121 C C . GLU A 1 264 ? 17.499 -7.738 4.966 1.00 97.25 264 GLU A C 1
ATOM 2123 O O . GLU A 1 264 ? 18.691 -7.457 5.106 1.00 97.25 264 GLU A O 1
ATOM 2128 N N . VAL A 1 265 ? 16.715 -7.136 4.063 1.00 96.81 265 VAL A N 1
ATOM 2129 C CA . VAL A 1 265 ? 17.192 -6.144 3.091 1.00 96.81 265 VAL A CA 1
ATOM 2130 C C . VAL A 1 265 ? 17.835 -4.936 3.774 1.00 96.81 265 VAL A C 1
ATOM 2132 O O . VAL A 1 265 ? 18.768 -4.360 3.241 1.00 96.81 265 VAL A O 1
ATOM 2135 N N . ASP A 1 266 ? 17.449 -4.633 5.015 1.00 96.25 266 ASP A N 1
ATOM 2136 C CA . ASP A 1 266 ? 18.037 -3.575 5.854 1.00 96.25 266 ASP A CA 1
ATOM 2137 C C . ASP A 1 266 ? 19.535 -3.736 6.120 1.00 96.25 266 ASP A C 1
ATOM 2139 O O . ASP A 1 266 ? 20.205 -2.789 6.532 1.00 96.25 266 ASP A O 1
ATOM 2143 N N . LYS A 1 267 ? 20.065 -4.941 5.905 1.00 95.88 267 LYS A N 1
ATOM 2144 C CA . LYS A 1 267 ? 21.480 -5.263 6.084 1.00 95.88 267 LYS A CA 1
ATOM 2145 C C . LYS A 1 267 ? 22.282 -5.125 4.791 1.00 95.88 267 LYS A C 1
ATOM 2147 O O . LYS A 1 267 ? 23.490 -5.349 4.840 1.00 95.88 267 LYS A O 1
ATOM 2152 N N . SER A 1 268 ? 21.652 -4.802 3.655 1.00 93.75 268 SER A N 1
ATOM 2153 C CA . SER A 1 268 ? 22.373 -4.597 2.398 1.00 93.75 268 SER A CA 1
ATOM 2154 C C . SER A 1 268 ? 23.404 -3.484 2.545 1.00 93.75 268 SER A C 1
ATOM 2156 O O . SER A 1 268 ? 23.135 -2.449 3.153 1.00 93.75 268 SER A O 1
ATOM 2158 N N . THR A 1 269 ? 24.589 -3.688 1.978 1.00 89.19 269 THR A N 1
ATOM 2159 C CA . THR A 1 269 ? 25.723 -2.770 2.173 1.00 89.19 269 THR A CA 1
ATOM 2160 C C . THR A 1 269 ? 25.960 -1.817 1.005 1.00 89.19 269 THR A C 1
ATOM 2162 O O . THR A 1 269 ? 26.966 -1.117 1.001 1.00 89.19 269 THR A O 1
ATOM 2165 N N . ASP A 1 270 ? 25.086 -1.837 -0.000 1.00 90.06 270 ASP A N 1
ATOM 2166 C CA . ASP A 1 270 ? 25.219 -1.030 -1.217 1.00 90.06 270 ASP A CA 1
ATOM 2167 C C . ASP A 1 270 ? 25.027 0.467 -0.934 1.00 90.06 270 ASP A C 1
ATOM 2169 O O . ASP A 1 270 ? 25.828 1.296 -1.359 1.00 90.06 270 ASP A O 1
ATOM 2173 N N . ILE A 1 271 ? 24.028 0.796 -0.109 1.00 91.81 271 ILE A N 1
ATOM 2174 C CA . ILE A 1 271 ? 23.721 2.166 0.306 1.00 91.81 271 ILE A CA 1
ATOM 2175 C C . ILE A 1 271 ? 24.026 2.327 1.807 1.00 91.81 271 ILE A C 1
ATOM 2177 O O . ILE A 1 271 ? 23.531 1.541 2.624 1.00 91.81 271 ILE A O 1
ATOM 2181 N N . PRO A 1 272 ? 24.814 3.338 2.222 1.00 90.94 272 PRO A N 1
ATOM 2182 C CA . PRO A 1 272 ? 25.046 3.626 3.636 1.00 90.94 272 PRO A CA 1
ATOM 2183 C C . PRO A 1 272 ? 23.743 3.919 4.394 1.00 90.94 272 PRO A C 1
ATOM 2185 O O . PRO A 1 272 ? 22.894 4.662 3.914 1.00 90.94 272 PRO A O 1
ATOM 2188 N N . ASN A 1 273 ? 23.603 3.380 5.611 1.00 92.56 273 ASN A N 1
ATOM 2189 C CA . ASN A 1 273 ? 22.419 3.558 6.470 1.00 92.56 273 ASN A CA 1
ATOM 2190 C C . ASN A 1 273 ? 21.087 3.172 5.793 1.00 92.56 273 ASN A C 1
ATOM 2192 O O . ASN A 1 273 ? 20.048 3.775 6.071 1.00 92.56 273 ASN A O 1
ATOM 2196 N N . PHE A 1 274 ? 21.109 2.152 4.925 1.00 94.12 274 PHE A N 1
ATOM 2197 C CA . PHE A 1 274 ? 19.950 1.756 4.125 1.00 94.12 274 PHE A CA 1
ATOM 2198 C C . PHE A 1 274 ? 18.678 1.511 4.948 1.00 94.12 274 PHE A C 1
ATOM 2200 O O . PHE A 1 274 ? 17.611 1.935 4.527 1.00 94.12 274 PHE A O 1
ATOM 2207 N N . ALA A 1 275 ? 18.773 0.905 6.135 1.00 95.38 275 ALA A N 1
ATOM 2208 C CA . ALA A 1 275 ? 17.615 0.671 7.002 1.00 95.38 275 ALA A CA 1
ATOM 2209 C C . ALA A 1 275 ? 16.841 1.968 7.330 1.00 95.38 275 ALA A C 1
ATOM 2211 O O . ALA A 1 275 ? 15.637 2.057 7.101 1.00 95.38 275 ALA A O 1
ATOM 2212 N N . GLU A 1 276 ? 17.544 3.007 7.797 1.00 95.06 276 GLU A N 1
ATOM 2213 C CA . GLU A 1 276 ? 16.931 4.299 8.143 1.00 95.06 276 GLU A CA 1
ATOM 2214 C C . GLU A 1 276 ? 16.394 5.038 6.915 1.00 95.06 276 GLU A C 1
ATOM 2216 O O . GLU A 1 276 ? 15.410 5.777 7.000 1.00 95.06 276 GLU A O 1
ATOM 2221 N N . LEU A 1 277 ? 17.068 4.875 5.776 1.00 94.44 277 LEU A N 1
ATOM 2222 C CA . LEU A 1 277 ? 16.637 5.433 4.504 1.00 94.44 277 LEU A CA 1
ATOM 2223 C C . LEU A 1 277 ? 15.358 4.742 4.016 1.00 94.44 277 LEU A C 1
ATOM 2225 O O . LEU A 1 277 ? 14.389 5.424 3.684 1.00 94.44 277 LEU A O 1
ATOM 2229 N N . LYS A 1 278 ? 15.331 3.406 4.015 1.00 95.12 278 LYS A N 1
ATOM 2230 C CA . LYS A 1 278 ? 14.187 2.585 3.611 1.00 95.12 278 LYS A CA 1
ATOM 2231 C C . LYS A 1 278 ? 12.956 2.933 4.438 1.00 95.12 278 LYS A C 1
ATOM 2233 O O . LYS A 1 278 ? 11.895 3.147 3.861 1.00 95.12 278 LYS A O 1
ATOM 2238 N N . ASP A 1 279 ? 13.096 3.077 5.753 1.00 92.62 279 ASP A N 1
ATOM 2239 C CA . ASP A 1 279 ? 11.983 3.461 6.632 1.00 92.62 279 ASP A CA 1
ATOM 2240 C C . ASP A 1 279 ? 11.347 4.808 6.241 1.00 92.62 279 ASP A C 1
ATOM 2242 O O . ASP A 1 279 ? 10.149 5.007 6.433 1.00 92.62 279 ASP A O 1
ATOM 2246 N N . LYS A 1 280 ? 12.124 5.726 5.653 1.00 91.19 280 LYS A N 1
ATOM 2247 C CA . LYS A 1 280 ? 11.644 7.043 5.199 1.00 91.19 280 LYS A CA 1
ATOM 2248 C C . LYS A 1 280 ? 11.156 7.043 3.750 1.00 91.19 280 LYS A C 1
ATOM 2250 O O . LYS A 1 280 ? 10.283 7.840 3.410 1.00 91.19 280 LYS A O 1
ATOM 2255 N N . MET A 1 281 ? 11.749 6.208 2.899 1.00 93.62 281 MET A N 1
ATOM 2256 C CA . MET A 1 281 ? 11.647 6.322 1.441 1.00 93.62 281 MET A CA 1
ATOM 2257 C C . MET A 1 281 ? 10.920 5.158 0.765 1.00 93.62 281 MET A C 1
ATOM 2259 O O . MET A 1 281 ? 10.570 5.291 -0.406 1.00 93.62 281 MET A O 1
ATOM 2263 N N . LEU A 1 282 ? 10.633 4.051 1.463 1.00 95.12 282 LEU A N 1
ATOM 2264 C CA . LEU A 1 282 ? 9.989 2.873 0.865 1.00 95.12 282 LEU A CA 1
ATOM 2265 C C . LEU A 1 282 ? 8.700 3.231 0.121 1.00 95.12 282 LEU A C 1
ATOM 2267 O O . LEU A 1 282 ? 8.517 2.819 -1.023 1.00 95.12 282 LEU A O 1
ATOM 2271 N N . ASP A 1 283 ? 7.836 4.033 0.739 1.00 92.19 283 ASP A N 1
ATOM 2272 C CA . ASP A 1 283 ? 6.590 4.470 0.109 1.00 92.19 283 ASP A CA 1
ATOM 2273 C C . ASP A 1 283 ? 6.854 5.315 -1.138 1.00 92.19 283 ASP A C 1
ATOM 2275 O O . ASP A 1 283 ? 6.184 5.134 -2.150 1.00 92.19 283 ASP A O 1
ATOM 2279 N N . VAL A 1 284 ? 7.865 6.188 -1.109 1.00 93.50 284 VAL A N 1
ATOM 2280 C CA . VAL A 1 284 ? 8.259 7.004 -2.267 1.00 93.50 284 VAL A CA 1
ATOM 2281 C C . VAL A 1 284 ? 8.715 6.109 -3.419 1.00 93.50 284 VAL A C 1
ATOM 2283 O O . VAL A 1 284 ? 8.269 6.292 -4.551 1.00 93.50 284 VAL A O 1
ATOM 2286 N N . TRP A 1 285 ? 9.550 5.107 -3.143 1.00 96.88 285 TRP A N 1
ATOM 2287 C CA . TRP A 1 285 ? 10.028 4.162 -4.154 1.00 96.88 285 TRP A CA 1
ATOM 2288 C C . TRP A 1 285 ? 8.891 3.305 -4.723 1.00 96.88 285 TRP A C 1
ATOM 2290 O O . TRP A 1 285 ? 8.808 3.109 -5.936 1.00 96.88 285 TRP A O 1
ATOM 2300 N N . VAL A 1 286 ? 7.970 2.846 -3.870 1.00 96.31 286 VAL A N 1
ATOM 2301 C CA . VAL A 1 286 ? 6.776 2.098 -4.290 1.00 96.31 286 VAL A CA 1
ATOM 2302 C C . VAL A 1 286 ? 5.848 2.967 -5.148 1.00 96.31 286 VAL A C 1
ATOM 2304 O O . VAL A 1 286 ? 5.340 2.482 -6.159 1.00 96.31 286 VAL A O 1
ATOM 2307 N N . GLU A 1 287 ? 5.626 4.239 -4.800 1.00 94.88 287 GLU A N 1
ATOM 2308 C CA . GLU A 1 287 ? 4.819 5.169 -5.609 1.00 94.88 287 GLU A CA 1
ATOM 2309 C C . GLU A 1 287 ? 5.493 5.510 -6.947 1.00 94.88 287 GLU A C 1
ATOM 2311 O O . GLU A 1 287 ? 4.805 5.565 -7.967 1.00 94.88 287 GLU A O 1
ATOM 2316 N N . LYS A 1 288 ? 6.825 5.674 -6.988 1.00 96.62 288 LYS A N 1
ATOM 2317 C CA . LYS A 1 288 ? 7.576 5.844 -8.247 1.00 96.62 288 LYS A CA 1
ATOM 2318 C C . LYS A 1 288 ? 7.401 4.631 -9.155 1.00 96.62 288 LYS A C 1
ATOM 2320 O O . LYS A 1 288 ? 7.044 4.782 -10.322 1.00 96.62 288 LYS A O 1
ATOM 2325 N N . ALA A 1 289 ? 7.586 3.431 -8.604 1.00 97.75 289 ALA A N 1
ATOM 2326 C CA . ALA A 1 289 ? 7.381 2.181 -9.324 1.00 97.75 289 ALA A CA 1
ATOM 2327 C C . ALA A 1 289 ? 5.934 2.048 -9.827 1.00 97.75 289 ALA A C 1
ATOM 2329 O O . ALA A 1 289 ? 5.716 1.695 -10.984 1.00 97.75 289 ALA A O 1
ATOM 2330 N N . ARG A 1 290 ? 4.937 2.387 -8.997 1.00 96.94 290 ARG A N 1
ATOM 2331 C CA . ARG A 1 290 ? 3.518 2.362 -9.386 1.00 96.94 290 ARG A CA 1
ATOM 2332 C C . ARG A 1 290 ? 3.229 3.334 -10.516 1.00 96.94 290 ARG A C 1
ATOM 2334 O O . ARG A 1 290 ? 2.686 2.908 -11.526 1.00 96.94 290 ARG A O 1
ATOM 2341 N N . THR A 1 291 ? 3.639 4.590 -10.368 1.00 97.94 291 THR A N 1
ATOM 2342 C CA . THR A 1 291 ? 3.456 5.636 -11.382 1.00 97.94 291 THR A CA 1
ATOM 2343 C C . THR A 1 291 ? 4.081 5.217 -12.710 1.00 97.94 291 THR A C 1
ATOM 2345 O O . THR A 1 291 ? 3.445 5.337 -13.757 1.00 97.94 291 THR A O 1
ATOM 2348 N N . HIS A 1 292 ? 5.294 4.656 -12.677 1.00 98.00 292 HIS A N 1
ATOM 2349 C CA . HIS A 1 292 ? 5.954 4.139 -13.872 1.00 98.00 292 HIS A CA 1
ATOM 2350 C C . HIS A 1 292 ? 5.109 3.057 -14.546 1.00 98.00 292 HIS A C 1
ATOM 2352 O O . HIS A 1 292 ? 4.778 3.177 -15.724 1.00 98.00 292 HIS A O 1
ATOM 2358 N N . LEU A 1 293 ? 4.727 2.020 -13.790 1.00 97.38 293 LEU A N 1
ATOM 2359 C CA . LEU A 1 293 ? 3.957 0.888 -14.300 1.00 97.38 293 LEU A CA 1
ATOM 2360 C C . LEU A 1 293 ? 2.583 1.320 -14.826 1.00 97.38 293 LEU A C 1
ATOM 2362 O O . LEU A 1 293 ? 2.212 0.925 -15.926 1.00 97.38 293 LEU A O 1
ATOM 2366 N N . GLU A 1 294 ? 1.850 2.159 -14.095 1.00 97.56 294 GLU A N 1
ATOM 2367 C CA . GLU A 1 294 ? 0.561 2.707 -14.535 1.00 97.56 294 GLU A CA 1
ATOM 2368 C C . GLU A 1 294 ? 0.699 3.506 -15.831 1.00 97.56 294 GLU A C 1
ATOM 2370 O O . GLU A 1 294 ? -0.168 3.406 -16.696 1.00 97.56 294 GLU A O 1
ATOM 2375 N N . THR A 1 295 ? 1.803 4.226 -16.013 1.00 97.81 295 THR A N 1
ATOM 2376 C CA . THR A 1 295 ? 2.062 4.981 -17.243 1.00 97.81 295 THR A CA 1
ATOM 2377 C C . THR A 1 295 ? 2.357 4.046 -18.418 1.00 97.81 295 THR A C 1
ATOM 2379 O O . THR A 1 295 ? 1.738 4.164 -19.477 1.00 97.81 295 THR A O 1
ATOM 2382 N N . ILE A 1 296 ? 3.262 3.074 -18.252 1.00 95.69 296 ILE A N 1
ATOM 2383 C CA . ILE A 1 296 ? 3.672 2.201 -19.366 1.00 95.69 296 ILE A CA 1
ATOM 2384 C C . ILE A 1 296 ? 2.612 1.161 -19.745 1.00 95.69 296 ILE A C 1
ATOM 2386 O O . ILE A 1 296 ? 2.514 0.805 -20.917 1.00 95.69 296 ILE A O 1
ATOM 2390 N N . PHE A 1 297 ? 1.794 0.703 -18.791 1.00 96.00 297 PHE A N 1
ATOM 2391 C CA . PHE A 1 297 ? 0.722 -0.268 -19.034 1.00 96.00 297 PHE A CA 1
ATOM 2392 C C . PHE A 1 297 ? -0.617 0.366 -19.432 1.00 96.00 297 PHE A C 1
ATOM 2394 O O . PHE A 1 297 ? -1.562 -0.375 -19.686 1.00 96.00 297 PHE A O 1
ATOM 2401 N N . ASN A 1 298 ? -0.720 1.696 -19.501 1.00 97.00 298 ASN A N 1
ATOM 2402 C CA . ASN A 1 298 ? -1.896 2.411 -20.011 1.00 97.00 298 ASN A CA 1
ATOM 2403 C C . ASN A 1 298 ? -1.470 3.393 -21.104 1.00 97.00 298 ASN A C 1
ATOM 2405 O O . ASN A 1 298 ? -1.561 4.610 -20.952 1.00 97.00 298 ASN A O 1
ATOM 2409 N N . ALA A 1 299 ? -0.963 2.845 -22.203 1.00 96.25 299 ALA A N 1
ATOM 2410 C CA . ALA A 1 299 ? -0.432 3.616 -23.311 1.00 96.25 299 ALA A CA 1
ATOM 2411 C C . ALA A 1 299 ? -1.264 3.357 -24.574 1.00 96.25 299 ALA A C 1
ATOM 2413 O O . ALA A 1 299 ? -1.452 2.217 -24.998 1.00 96.25 299 ALA A O 1
ATOM 2414 N N . ASP A 1 300 ? -1.710 4.435 -25.215 1.00 97.56 300 ASP A N 1
ATOM 2415 C CA . ASP A 1 300 ? -2.471 4.409 -26.463 1.00 97.56 300 ASP A CA 1
ATOM 2416 C C . ASP A 1 300 ? -1.773 5.299 -27.492 1.00 97.56 300 ASP A C 1
ATOM 2418 O O . ASP A 1 300 ? -1.583 6.496 -27.265 1.00 97.56 300 ASP A O 1
ATOM 2422 N N . TYR A 1 301 ? -1.380 4.727 -28.634 1.00 97.44 301 TYR A N 1
ATOM 2423 C CA . TYR A 1 301 ? -0.619 5.450 -29.655 1.00 97.44 301 TYR A CA 1
ATOM 2424 C C . TYR A 1 301 ? -1.313 6.718 -30.180 1.00 97.44 301 TYR A C 1
ATOM 2426 O O . TYR A 1 301 ? -0.639 7.624 -30.684 1.00 97.44 301 TYR A O 1
ATOM 2434 N N . ARG A 1 302 ? -2.645 6.788 -30.068 1.00 97.94 302 ARG A N 1
ATOM 2435 C CA . ARG A 1 302 ? -3.474 7.906 -30.535 1.00 97.94 302 ARG A CA 1
ATOM 2436 C C . ARG A 1 302 ? -3.401 9.103 -29.596 1.00 97.94 302 ARG A C 1
ATOM 2438 O O . ARG A 1 302 ? -3.547 10.232 -30.055 1.00 97.94 302 ARG A O 1
ATOM 2445 N N . THR A 1 303 ? -3.190 8.858 -28.304 1.00 97.62 303 THR A N 1
ATOM 2446 C CA . THR A 1 303 ? -3.203 9.887 -27.253 1.00 97.62 303 THR A CA 1
ATOM 2447 C C . THR A 1 303 ? -1.848 10.084 -26.584 1.00 97.62 303 THR A C 1
ATOM 2449 O O . THR A 1 303 ? -1.689 11.056 -25.859 1.00 97.62 303 THR A O 1
ATOM 2452 N N . ILE A 1 304 ? -0.871 9.201 -26.815 1.00 96.62 304 ILE A N 1
ATOM 2453 C CA . ILE A 1 304 ? 0.465 9.322 -26.227 1.00 96.62 304 ILE A CA 1
ATOM 2454 C C . ILE A 1 304 ? 1.164 10.615 -26.674 1.00 96.62 304 ILE A C 1
ATOM 2456 O O . ILE A 1 304 ? 1.322 10.908 -27.874 1.00 96.62 304 ILE A O 1
ATOM 2460 N N . ASP A 1 305 ? 1.612 11.371 -25.681 1.00 96.69 305 ASP A N 1
ATOM 2461 C CA . ASP A 1 305 ? 2.107 12.733 -25.806 1.00 96.69 305 ASP A CA 1
ATOM 2462 C C . ASP A 1 305 ? 3.368 12.970 -24.952 1.00 96.69 305 ASP A C 1
ATOM 2464 O O . ASP A 1 305 ? 4.017 12.033 -24.482 1.00 96.69 305 ASP A O 1
ATOM 2468 N N . GLU A 1 306 ? 3.752 14.238 -24.808 1.00 97.81 306 GLU A N 1
ATOM 2469 C CA . GLU A 1 306 ? 4.926 14.638 -24.030 1.00 97.81 306 GLU A CA 1
ATOM 2470 C C . GLU A 1 306 ? 4.722 14.437 -22.519 1.00 97.81 306 GLU A C 1
ATOM 2472 O O . GLU A 1 306 ? 5.683 14.140 -21.815 1.00 97.81 306 GLU A O 1
ATOM 2477 N N . GLU A 1 307 ? 3.491 14.545 -22.005 1.00 98.00 307 GLU A N 1
ATOM 2478 C CA . GLU A 1 307 ? 3.208 14.319 -20.581 1.00 98.00 307 GLU A CA 1
ATOM 2479 C C . GLU A 1 307 ? 3.489 12.865 -20.199 1.00 98.00 307 GLU A C 1
ATOM 2481 O O . GLU A 1 307 ? 4.109 12.599 -19.163 1.00 98.00 307 GLU A O 1
ATOM 2486 N N . TRP A 1 308 ? 3.117 11.924 -21.069 1.00 98.00 308 TRP A N 1
ATOM 2487 C CA . TRP A 1 308 ? 3.476 10.518 -20.905 1.00 98.00 308 TRP A CA 1
ATOM 2488 C C . TRP A 1 308 ? 5.002 10.330 -20.839 1.00 98.00 308 TRP A C 1
ATOM 2490 O O . TRP A 1 308 ? 5.503 9.671 -19.927 1.00 98.00 308 TRP A O 1
ATOM 2500 N N . VAL A 1 309 ? 5.757 10.953 -21.756 1.00 97.94 309 VAL A N 1
ATOM 2501 C CA . VAL A 1 309 ? 7.233 10.870 -21.797 1.00 97.94 309 VAL A CA 1
ATOM 2502 C C . VAL A 1 309 ? 7.851 11.411 -20.511 1.00 97.94 309 VAL A C 1
ATOM 2504 O O . VAL A 1 309 ? 8.689 10.747 -19.899 1.00 97.94 309 VAL A O 1
ATOM 2507 N N . GLU A 1 310 ? 7.423 12.596 -20.084 1.00 98.12 310 GLU A N 1
ATOM 2508 C CA . GLU A 1 310 ? 7.920 13.250 -18.874 1.00 98.12 310 GLU A CA 1
ATOM 2509 C C . GLU A 1 310 ? 7.568 12.461 -17.608 1.00 98.12 310 GLU A C 1
ATOM 2511 O O . GLU A 1 310 ? 8.362 12.418 -16.668 1.00 98.12 310 GLU A O 1
ATOM 2516 N N . THR A 1 311 ? 6.413 11.796 -17.575 1.00 98.25 311 THR A N 1
ATOM 2517 C CA . THR A 1 311 ? 6.003 10.963 -16.435 1.00 98.25 311 THR A CA 1
ATOM 2518 C C . THR A 1 311 ? 6.877 9.717 -16.315 1.00 98.25 311 THR A C 1
ATOM 2520 O O . THR A 1 311 ? 7.394 9.434 -15.231 1.00 98.25 311 THR A O 1
ATOM 2523 N N . VAL A 1 312 ? 7.131 9.013 -17.425 1.00 97.38 312 VAL A N 1
ATOM 2524 C CA . VAL A 1 312 ? 8.080 7.887 -17.441 1.00 97.38 312 VAL A CA 1
ATOM 2525 C C . VAL A 1 312 ? 9.472 8.363 -17.025 1.00 97.38 312 VAL A C 1
ATOM 2527 O O . VAL A 1 312 ? 10.082 7.756 -16.147 1.00 97.38 312 VAL A O 1
ATOM 2530 N N . LEU A 1 313 ? 9.946 9.486 -17.573 1.00 97.00 313 LEU A N 1
ATOM 2531 C CA . LEU A 1 313 ? 11.265 10.040 -17.267 1.00 97.00 313 LEU A CA 1
ATOM 2532 C C . LEU A 1 313 ? 11.427 10.416 -15.787 1.00 97.00 313 LEU A C 1
ATOM 2534 O O . LEU A 1 313 ? 12.466 10.125 -15.213 1.00 97.00 313 LEU A O 1
ATOM 2538 N N . LYS A 1 314 ? 10.412 11.013 -15.150 1.00 96.94 314 LYS A N 1
ATOM 2539 C CA . LYS A 1 314 ? 10.436 11.409 -13.723 1.00 96.94 314 LYS A CA 1
ATOM 2540 C C . LYS A 1 314 ? 10.551 10.246 -12.745 1.00 96.94 314 LYS A C 1
ATOM 2542 O O . LYS A 1 314 ? 10.969 10.438 -11.606 1.00 96.94 314 LYS A O 1
ATOM 2547 N N . THR A 1 315 ? 10.127 9.062 -13.166 1.00 97.12 315 THR A N 1
ATOM 2548 C CA . THR A 1 315 ? 10.192 7.850 -12.339 1.00 97.12 315 THR A CA 1
ATOM 2549 C C . THR A 1 315 ? 11.475 7.055 -12.558 1.00 97.12 315 THR A C 1
ATOM 2551 O O . THR A 1 315 ? 11.765 6.161 -11.766 1.00 97.12 315 THR A O 1
ATOM 2554 N N . ASP A 1 316 ? 12.238 7.373 -13.604 1.00 95.88 316 ASP A N 1
ATOM 2555 C CA . ASP A 1 316 ? 13.467 6.682 -13.982 1.00 95.88 316 ASP A CA 1
ATOM 2556 C C . ASP A 1 316 ? 14.628 7.017 -13.031 1.00 95.88 316 ASP A C 1
ATOM 2558 O O . ASP A 1 316 ? 14.751 8.139 -12.537 1.00 95.88 316 ASP A O 1
ATOM 2562 N N . TYR A 1 317 ? 15.512 6.048 -12.792 1.00 94.50 317 TYR A N 1
ATOM 2563 C CA . TYR A 1 317 ? 16.683 6.207 -11.921 1.00 94.50 317 TYR A CA 1
ATOM 2564 C C . TYR A 1 317 ? 17.678 7.287 -12.388 1.00 94.50 317 TYR A C 1
ATOM 2566 O O . TYR A 1 317 ? 18.457 7.792 -11.585 1.00 94.50 317 TYR A O 1
ATOM 2574 N N . THR A 1 318 ? 17.659 7.671 -13.668 1.00 94.19 318 THR A N 1
ATOM 2575 C CA . THR A 1 318 ? 18.508 8.743 -14.221 1.00 94.19 318 THR A CA 1
ATOM 2576 C C . THR A 1 318 ? 17.904 10.140 -14.103 1.00 94.19 318 THR A C 1
ATOM 2578 O O . THR A 1 318 ? 18.547 11.117 -14.508 1.00 94.19 318 THR A O 1
ATOM 2581 N N . TYR A 1 319 ? 16.686 10.274 -13.573 1.00 93.75 319 TYR A N 1
ATOM 2582 C CA . TYR A 1 319 ? 16.026 11.567 -13.440 1.00 93.75 319 TYR A CA 1
ATOM 2583 C C . TYR A 1 319 ? 16.825 12.530 -12.552 1.00 93.75 319 TYR A C 1
ATOM 2585 O O . TYR A 1 319 ? 17.284 12.171 -11.473 1.00 93.75 319 TYR A O 1
ATOM 2593 N N . GLY A 1 320 ? 17.005 13.768 -13.012 1.00 91.75 320 GLY A N 1
ATOM 2594 C CA . GLY A 1 320 ? 17.839 14.779 -12.359 1.00 91.75 320 GLY A CA 1
ATOM 2595 C C . GLY A 1 320 ? 19.321 14.734 -12.753 1.00 91.75 320 GLY A C 1
ATOM 2596 O O . GLY A 1 320 ? 20.058 15.670 -12.439 1.00 91.75 320 GLY A O 1
ATOM 2597 N N . TYR A 1 321 ? 19.772 13.720 -13.502 1.00 90.62 321 TYR A N 1
ATOM 2598 C CA . TYR A 1 321 ? 21.191 13.512 -13.824 1.00 90.62 321 TYR A CA 1
ATOM 2599 C C . TYR A 1 321 ? 21.566 13.910 -15.257 1.00 90.62 321 TYR A C 1
ATOM 2601 O O . TYR A 1 321 ? 22.056 13.092 -16.040 1.00 90.62 321 TYR A O 1
ATOM 2609 N N . GLY A 1 322 ? 21.375 15.192 -15.593 1.00 90.00 322 GLY A N 1
ATOM 2610 C CA . GLY A 1 322 ? 21.887 15.865 -16.800 1.00 90.00 322 GLY A CA 1
ATOM 2611 C C . GLY A 1 322 ? 21.928 14.994 -18.064 1.00 90.00 322 GLY A C 1
ATOM 2612 O O . GLY A 1 322 ? 20.900 14.602 -18.608 1.00 90.00 322 GLY A O 1
ATOM 2613 N N . ARG A 1 323 ? 23.141 14.643 -18.516 1.00 92.06 323 ARG A N 1
ATOM 2614 C CA . ARG A 1 323 ? 23.359 13.859 -19.745 1.00 92.06 323 ARG A CA 1
ATOM 2615 C C . ARG A 1 323 ? 22.707 12.469 -19.719 1.00 92.06 323 ARG A C 1
ATOM 2617 O O . ARG A 1 323 ? 22.356 11.955 -20.781 1.00 92.06 323 ARG A O 1
ATOM 2624 N N . MET A 1 324 ? 22.595 11.833 -18.554 1.00 90.75 324 MET A N 1
ATOM 2625 C CA . MET A 1 324 ? 21.972 10.510 -18.441 1.00 90.75 324 MET A CA 1
ATOM 2626 C C . MET A 1 324 ? 20.472 10.611 -18.663 1.00 90.75 324 MET A C 1
ATOM 2628 O O . MET A 1 324 ? 19.953 9.906 -19.525 1.00 90.75 324 MET A O 1
ATOM 2632 N N . GLN A 1 325 ? 19.825 11.572 -18.000 1.00 94.19 325 GLN A N 1
ATOM 2633 C CA . GLN A 1 325 ? 18.421 11.900 -18.230 1.00 94.19 325 GLN A CA 1
ATOM 2634 C C . GLN A 1 325 ? 18.151 12.189 -19.716 1.00 94.19 325 GLN A C 1
ATOM 2636 O O . GLN A 1 325 ? 17.215 11.636 -20.291 1.00 94.19 325 GLN A O 1
ATOM 2641 N N . ASP A 1 326 ? 18.999 12.990 -20.374 1.00 95.38 326 ASP A N 1
ATOM 2642 C CA . ASP A 1 326 ? 18.855 13.302 -21.806 1.00 95.38 326 ASP A CA 1
ATOM 2643 C C . ASP A 1 326 ? 18.934 12.052 -22.695 1.00 95.38 326 ASP A C 1
ATOM 2645 O O . ASP A 1 326 ? 18.256 11.950 -23.722 1.00 95.38 326 ASP A O 1
ATOM 2649 N N . ASN A 1 327 ? 19.789 11.092 -22.336 1.00 93.50 327 ASN A N 1
ATOM 2650 C CA . ASN A 1 327 ? 19.896 9.831 -23.061 1.00 93.50 327 ASN A CA 1
ATOM 2651 C C . ASN A 1 327 ? 18.658 8.961 -22.835 1.00 93.50 327 ASN A C 1
ATOM 2653 O O . ASN A 1 327 ? 18.123 8.424 -23.805 1.00 93.50 327 ASN A O 1
ATOM 2657 N N . THR A 1 328 ? 18.184 8.853 -21.595 1.00 94.06 328 THR A N 1
ATOM 2658 C CA . THR A 1 328 ? 16.956 8.131 -21.240 1.00 94.06 328 THR A CA 1
ATOM 2659 C C . THR A 1 328 ? 15.755 8.706 -21.980 1.00 94.06 328 THR A C 1
ATOM 2661 O O . THR A 1 328 ? 15.040 7.961 -22.649 1.00 94.06 328 THR A O 1
ATOM 2664 N N . LYS A 1 329 ? 15.598 10.036 -22.001 1.00 96.25 329 LYS A N 1
ATOM 2665 C CA . LYS A 1 329 ? 14.534 10.708 -22.759 1.00 96.25 329 LYS A CA 1
ATOM 2666 C C . LYS A 1 329 ? 14.543 10.313 -24.237 1.00 96.25 329 LYS A C 1
ATOM 2668 O O . LYS A 1 329 ? 13.510 9.927 -24.778 1.00 96.25 329 LYS A O 1
ATOM 2673 N N . LYS A 1 330 ? 15.716 10.286 -24.883 1.00 94.56 330 LYS A N 1
ATOM 2674 C CA . LYS A 1 330 ? 15.842 9.828 -26.282 1.00 94.56 330 LYS A CA 1
ATOM 2675 C C . LYS A 1 330 ? 15.400 8.376 -26.476 1.00 94.56 330 LYS A C 1
ATOM 2677 O O . LYS A 1 330 ? 14.892 8.040 -27.546 1.00 94.56 330 LYS A O 1
ATOM 2682 N N . TRP A 1 331 ? 15.624 7.495 -25.502 1.00 91.94 331 TRP A N 1
ATOM 2683 C CA . TRP A 1 331 ? 15.158 6.106 -25.571 1.00 91.94 331 TRP A CA 1
ATOM 2684 C C . TRP A 1 331 ? 13.641 6.003 -25.423 1.00 91.94 331 TRP A C 1
ATOM 2686 O O . TRP A 1 331 ? 13.017 5.281 -26.206 1.00 91.94 331 TRP A O 1
ATOM 2696 N N . ILE A 1 332 ? 13.053 6.774 -24.508 1.00 94.81 332 ILE A N 1
ATOM 2697 C CA . ILE A 1 332 ? 11.599 6.877 -24.336 1.00 94.81 332 ILE A CA 1
ATOM 2698 C C . ILE A 1 332 ? 10.954 7.397 -25.632 1.00 94.81 332 ILE A C 1
ATOM 2700 O O . ILE A 1 332 ? 10.056 6.762 -26.180 1.00 94.81 332 ILE A O 1
ATOM 2704 N N . GLU A 1 333 ? 11.467 8.482 -26.214 1.00 95.44 333 GLU A N 1
ATOM 2705 C CA . GLU A 1 333 ? 10.962 9.037 -27.480 1.00 95.44 333 GLU A CA 1
ATOM 2706 C C . GLU A 1 333 ? 11.087 8.056 -28.657 1.00 95.44 333 GLU A C 1
ATOM 2708 O O . GLU A 1 333 ? 10.228 8.012 -29.544 1.00 95.44 333 GLU A O 1
ATOM 2713 N N . LYS A 1 334 ? 12.157 7.250 -28.696 1.00 92.75 334 LYS A N 1
ATOM 2714 C CA . LYS A 1 334 ? 12.297 6.179 -29.695 1.00 92.75 334 LYS A CA 1
ATOM 2715 C C . LYS A 1 334 ? 11.215 5.120 -29.520 1.00 92.75 334 LYS A C 1
ATOM 2717 O O . LYS A 1 334 ? 10.644 4.705 -30.525 1.00 92.75 334 LYS A O 1
ATOM 2722 N N . TYR A 1 335 ? 10.923 4.710 -28.286 1.00 92.31 335 TYR A N 1
ATOM 2723 C CA . TYR A 1 335 ? 9.808 3.809 -28.006 1.00 92.31 335 TYR A CA 1
ATOM 2724 C C . TYR A 1 335 ? 8.481 4.406 -28.488 1.00 92.31 335 TYR A C 1
ATOM 2726 O O . TYR A 1 335 ? 7.789 3.754 -29.262 1.00 92.31 335 TYR A O 1
ATOM 2734 N N . VAL A 1 336 ? 8.179 5.668 -28.156 1.00 95.19 336 VAL A N 1
ATOM 2735 C CA . VAL A 1 336 ? 6.949 6.354 -28.603 1.00 95.19 336 VAL A CA 1
ATOM 2736 C C . VAL A 1 336 ? 6.815 6.326 -30.129 1.00 95.19 336 VAL A C 1
ATOM 2738 O O . VAL A 1 336 ? 5.742 6.039 -30.660 1.00 95.19 336 VAL A O 1
ATOM 2741 N N . LYS A 1 337 ? 7.906 6.576 -30.865 1.00 94.50 337 LYS A N 1
ATOM 2742 C CA . LYS A 1 337 ? 7.911 6.506 -32.338 1.00 94.50 337 LYS A CA 1
ATOM 2743 C C . LYS A 1 337 ? 7.584 5.105 -32.853 1.00 94.50 337 LYS A C 1
ATOM 2745 O O . LYS A 1 337 ? 6.816 4.983 -33.806 1.00 94.50 337 LYS A O 1
ATOM 2750 N N . ARG A 1 338 ? 8.151 4.057 -32.248 1.00 91.25 338 ARG A N 1
ATOM 2751 C CA . ARG A 1 338 ? 7.864 2.669 -32.643 1.00 91.25 338 ARG A CA 1
ATOM 2752 C C . ARG A 1 338 ? 6.442 2.256 -32.277 1.00 91.25 338 ARG A C 1
ATOM 2754 O O . ARG A 1 338 ? 5.745 1.693 -33.109 1.00 91.25 338 ARG A O 1
ATOM 2761 N N . MET A 1 339 ? 5.981 2.615 -31.085 1.00 92.12 339 MET A N 1
ATOM 2762 C CA . MET A 1 339 ? 4.612 2.380 -30.629 1.00 92.12 339 MET A CA 1
ATOM 2763 C C . MET A 1 339 ? 3.581 3.006 -31.584 1.00 92.12 339 MET A C 1
ATOM 2765 O O . MET A 1 339 ? 2.614 2.346 -31.955 1.00 92.12 339 MET A O 1
ATOM 2769 N N . LYS A 1 340 ? 3.819 4.247 -32.045 1.00 95.44 340 LYS A N 1
ATOM 2770 C CA . LYS A 1 340 ? 2.984 4.919 -33.060 1.00 95.44 340 LYS A CA 1
ATOM 2771 C C . LYS A 1 340 ? 3.009 4.224 -34.409 1.00 95.44 340 LYS A C 1
ATOM 2773 O O . LYS A 1 340 ? 1.965 4.088 -35.032 1.00 95.44 340 LYS A O 1
ATOM 2778 N N . LYS A 1 341 ? 4.187 3.783 -34.852 1.00 94.31 341 LYS A N 1
ATOM 2779 C CA . LYS A 1 341 ? 4.330 3.047 -36.110 1.00 94.31 341 LYS A CA 1
ATOM 2780 C C . LYS A 1 341 ? 3.529 1.741 -36.102 1.00 94.31 341 LYS A C 1
ATOM 2782 O O . LYS A 1 341 ? 2.982 1.402 -37.135 1.00 94.31 341 LYS A O 1
ATOM 2787 N N . ASN A 1 342 ? 3.477 1.046 -34.967 1.00 92.50 342 ASN A N 1
ATOM 2788 C CA . ASN A 1 342 ? 2.807 -0.250 -34.839 1.00 92.50 342 ASN A CA 1
ATOM 2789 C C . ASN A 1 342 ? 1.364 -0.155 -34.314 1.00 92.50 342 ASN A C 1
ATOM 2791 O O . ASN A 1 342 ? 0.796 -1.181 -33.952 1.00 92.50 342 ASN A O 1
ATOM 2795 N N . GLU A 1 343 ? 0.792 1.048 -34.198 1.00 95.75 343 GLU A N 1
ATOM 2796 C CA . GLU A 1 343 ? -0.572 1.263 -33.688 1.00 95.75 343 GLU A CA 1
ATOM 2797 C C . GLU A 1 343 ? -0.857 0.546 -32.350 1.00 95.75 343 GLU A C 1
ATOM 2799 O O . GLU A 1 343 ? -1.939 -0.003 -32.112 1.00 95.75 343 GLU A O 1
ATOM 2804 N N . THR A 1 344 ? 0.144 0.516 -31.464 1.00 94.31 344 THR A N 1
ATOM 2805 C CA . THR A 1 344 ? 0.066 -0.234 -30.208 1.00 94.31 344 THR A CA 1
ATOM 2806 C C . THR A 1 344 ? -0.894 0.441 -29.223 1.00 94.31 344 THR A C 1
ATOM 2808 O O . THR A 1 344 ? -0.809 1.646 -28.977 1.00 94.31 344 THR A O 1
ATOM 2811 N N . ILE A 1 345 ? -1.774 -0.344 -28.601 1.00 96.38 345 ILE A N 1
ATOM 2812 C CA . ILE A 1 345 ? -2.593 0.072 -27.456 1.00 96.38 345 ILE A CA 1
ATOM 2813 C C . ILE A 1 345 ? -2.489 -0.995 -26.369 1.00 96.38 345 ILE A C 1
ATOM 2815 O O . ILE A 1 345 ? -2.836 -2.155 -26.600 1.00 96.38 345 ILE A O 1
ATOM 2819 N N . ILE A 1 346 ? -2.064 -0.598 -25.173 1.00 94.88 346 ILE A N 1
ATOM 2820 C CA . ILE A 1 346 ? -2.002 -1.437 -23.974 1.00 94.88 346 ILE A CA 1
ATOM 2821 C C . ILE A 1 346 ? -2.772 -0.770 -22.837 1.00 94.88 346 ILE A C 1
ATOM 2823 O O . ILE A 1 346 ? -2.679 0.439 -22.638 1.00 94.88 346 ILE A O 1
ATOM 2827 N N . GLU A 1 347 ? -3.537 -1.567 -22.098 1.00 96.88 347 GLU A N 1
ATOM 2828 C CA . GLU A 1 347 ? -4.255 -1.105 -20.913 1.00 96.88 347 GLU A CA 1
ATOM 2829 C C . GLU A 1 347 ? -4.134 -2.095 -19.755 1.00 96.88 347 GLU A C 1
ATOM 2831 O O . GLU A 1 347 ? -3.988 -3.311 -19.939 1.00 96.88 347 GLU A O 1
ATOM 2836 N N . SER A 1 348 ? -4.265 -1.567 -18.543 1.00 96.75 348 SER A N 1
ATOM 2837 C CA . SER A 1 348 ? -4.323 -2.334 -17.308 1.00 96.75 348 SER A CA 1
ATOM 2838 C C . SER A 1 348 ? -5.603 -2.039 -16.540 1.00 96.75 348 SER A C 1
ATOM 2840 O O . SER A 1 348 ? -6.099 -0.920 -16.494 1.00 96.75 348 SER A O 1
ATOM 2842 N N . SER A 1 349 ? -6.152 -3.079 -15.917 1.00 96.19 349 SER A N 1
ATOM 2843 C CA . SER A 1 349 ? -7.281 -2.939 -14.985 1.00 96.19 349 SER A CA 1
ATOM 2844 C C . SER A 1 349 ? -6.834 -2.895 -13.526 1.00 96.19 349 SER A C 1
ATOM 2846 O O . SER A 1 349 ? -7.612 -2.525 -12.650 1.00 96.19 349 SER A O 1
ATOM 2848 N N . GLN A 1 350 ? -5.606 -3.346 -13.251 1.00 95.69 350 GLN A N 1
ATOM 2849 C CA . GLN A 1 350 ? -5.069 -3.440 -11.904 1.00 95.69 350 GLN A CA 1
ATOM 2850 C C . GLN A 1 350 ? -3.546 -3.532 -11.941 1.00 95.69 350 GLN A C 1
ATOM 2852 O O . GLN A 1 350 ? -2.995 -4.361 -12.667 1.00 95.69 350 GLN A O 1
ATOM 2857 N N . ILE A 1 351 ? -2.898 -2.735 -11.097 1.00 96.19 351 ILE A N 1
ATOM 2858 C CA . ILE A 1 351 ? -1.469 -2.806 -10.799 1.00 96.19 351 ILE A CA 1
ATOM 2859 C C . ILE A 1 351 ? -1.318 -2.828 -9.281 1.00 96.19 351 ILE A C 1
ATOM 2861 O O . ILE A 1 351 ? -1.963 -2.062 -8.563 1.00 96.19 351 ILE A O 1
ATOM 2865 N N . ALA A 1 352 ? -0.496 -3.742 -8.784 1.00 95.62 352 ALA A N 1
ATOM 2866 C CA . ALA A 1 352 ? -0.215 -3.907 -7.369 1.00 95.62 352 ALA A CA 1
ATOM 2867 C C . ALA A 1 352 ? 1.285 -4.073 -7.152 1.00 95.62 352 ALA A C 1
ATOM 2869 O O . ALA A 1 352 ? 1.972 -4.746 -7.919 1.00 95.62 352 ALA A O 1
ATOM 2870 N N . ILE A 1 353 ? 1.778 -3.445 -6.091 1.00 95.56 353 ILE A N 1
ATOM 2871 C CA . ILE A 1 353 ? 3.178 -3.478 -5.681 1.00 95.56 353 ILE A CA 1
ATOM 2872 C C . ILE A 1 353 ? 3.189 -3.652 -4.171 1.00 95.56 353 ILE A C 1
ATOM 2874 O O . ILE A 1 353 ? 2.470 -2.940 -3.459 1.00 95.56 353 ILE A O 1
ATOM 2878 N N . ASP A 1 354 ? 3.986 -4.606 -3.703 1.00 94.19 354 ASP A N 1
ATOM 2879 C CA . ASP A 1 354 ? 4.129 -4.915 -2.286 1.00 94.19 354 ASP A CA 1
ATOM 2880 C C . ASP A 1 354 ? 5.478 -4.416 -1.763 1.00 94.19 354 ASP A C 1
ATOM 2882 O O . ASP A 1 354 ? 6.519 -4.988 -2.084 1.00 94.19 354 ASP A O 1
ATOM 2886 N N . GLY A 1 355 ? 5.465 -3.387 -0.914 1.00 95.81 355 GLY A N 1
ATOM 2887 C CA . GLY A 1 355 ? 6.679 -2.881 -0.267 1.00 95.81 355 GLY A CA 1
ATOM 2888 C C . GLY A 1 355 ? 7.388 -3.930 0.601 1.00 95.81 355 GLY A C 1
ATOM 2889 O O . GLY A 1 355 ? 8.604 -3.863 0.760 1.00 95.81 355 GLY A O 1
ATOM 2890 N N . SER A 1 356 ? 6.671 -4.948 1.099 1.00 97.06 356 SER A N 1
ATOM 2891 C CA . SER A 1 356 ? 7.269 -6.068 1.843 1.00 97.06 356 SER A CA 1
ATOM 2892 C C . SER A 1 356 ? 8.227 -6.898 0.996 1.00 97.06 356 SER A C 1
ATOM 2894 O O . SER A 1 356 ? 9.056 -7.616 1.541 1.00 97.06 356 SER A O 1
ATOM 2896 N N . SER A 1 357 ? 8.096 -6.822 -0.328 1.00 97.25 357 SER A N 1
ATOM 2897 C CA . SER A 1 357 ? 8.853 -7.646 -1.262 1.00 97.25 357 SER A CA 1
ATOM 2898 C C . SER A 1 357 ? 10.182 -7.033 -1.687 1.00 97.25 357 SER A C 1
ATOM 2900 O O . SER A 1 357 ? 10.883 -7.667 -2.470 1.00 97.25 357 SER A O 1
ATOM 2902 N N . LEU A 1 358 ? 10.528 -5.842 -1.178 1.00 98.06 358 LEU A N 1
ATOM 2903 C CA . LEU A 1 358 ? 11.783 -5.173 -1.502 1.00 98.06 358 LEU A CA 1
ATOM 2904 C C . LEU A 1 358 ? 12.964 -6.066 -1.127 1.00 98.06 358 LEU A C 1
ATOM 2906 O O . LEU A 1 358 ? 13.198 -6.301 0.054 1.00 98.06 358 LEU A O 1
ATOM 2910 N N . TYR A 1 359 ? 13.716 -6.534 -2.114 1.00 97.94 359 TYR A N 1
ATOM 2911 C CA . TYR A 1 359 ? 14.914 -7.340 -1.901 1.00 97.94 359 TYR A CA 1
ATOM 2912 C C . TYR A 1 359 ? 16.096 -6.760 -2.672 1.00 97.94 359 TYR A C 1
ATOM 2914 O O . TYR A 1 359 ? 15.922 -5.931 -3.566 1.00 97.94 359 TYR A O 1
ATOM 2922 N N . TYR A 1 360 ? 17.304 -7.188 -2.319 1.00 97.44 360 TYR A N 1
ATOM 2923 C CA . TYR A 1 360 ? 18.532 -6.690 -2.930 1.00 97.44 360 TYR A CA 1
ATOM 2924 C C . TYR A 1 360 ? 19.211 -7.791 -3.742 1.00 97.44 360 TYR A C 1
ATOM 2926 O O . TYR A 1 360 ? 19.283 -8.943 -3.300 1.00 97.44 360 TYR A O 1
ATOM 2934 N N . TYR A 1 361 ? 19.705 -7.438 -4.926 1.00 95.38 361 TYR A N 1
ATOM 2935 C CA . TYR A 1 361 ? 20.493 -8.314 -5.780 1.00 95.38 361 TYR A CA 1
ATOM 2936 C C . TYR A 1 361 ? 21.423 -7.506 -6.690 1.00 95.38 361 TYR A C 1
ATOM 2938 O O . TYR A 1 361 ? 20.983 -6.676 -7.477 1.00 95.38 361 TYR A O 1
ATOM 2946 N N . TYR A 1 362 ? 22.719 -7.796 -6.593 1.00 91.62 362 TYR A N 1
ATOM 2947 C CA . TYR A 1 362 ? 23.774 -7.357 -7.504 1.00 91.62 362 TYR A CA 1
ATOM 2948 C C . TYR A 1 362 ? 23.773 -5.842 -7.799 1.00 91.62 362 TYR A C 1
ATOM 2950 O O . TYR A 1 362 ? 23.766 -5.427 -8.955 1.00 91.62 362 TYR A O 1
ATOM 2958 N N . GLY A 1 363 ? 23.774 -5.017 -6.745 1.00 91.56 363 GLY A N 1
ATOM 2959 C CA . GLY A 1 363 ? 23.804 -3.550 -6.850 1.00 91.56 363 GLY A CA 1
ATOM 2960 C C . GLY A 1 363 ? 22.450 -2.903 -7.155 1.00 91.56 363 GLY A C 1
ATOM 2961 O O . GLY A 1 363 ? 22.382 -1.705 -7.425 1.00 91.56 363 GLY A O 1
ATOM 2962 N N . HIS A 1 364 ? 21.365 -3.679 -7.153 1.00 94.88 364 HIS A N 1
ATOM 2963 C CA . HIS A 1 364 ? 20.024 -3.186 -7.438 1.00 94.88 364 HIS A CA 1
ATOM 2964 C C . HIS A 1 364 ? 19.007 -3.686 -6.419 1.00 94.88 364 HIS A C 1
ATOM 2966 O O . HIS A 1 364 ? 19.170 -4.734 -5.784 1.00 94.88 364 HIS A O 1
ATOM 2972 N N . TYR A 1 365 ? 17.924 -2.929 -6.291 1.00 97.12 365 TYR A N 1
ATOM 2973 C CA . TYR A 1 365 ? 16.788 -3.294 -5.460 1.00 97.12 365 TYR A CA 1
ATOM 2974 C C . TYR A 1 365 ? 15.629 -3.719 -6.343 1.00 97.12 365 TYR A C 1
ATOM 2976 O O . TYR A 1 365 ? 15.470 -3.246 -7.462 1.00 97.12 365 TYR A O 1
ATOM 2984 N N . HIS A 1 366 ? 14.813 -4.632 -5.852 1.00 96.81 366 HIS A N 1
ATOM 2985 C CA . HIS A 1 366 ? 13.756 -5.244 -6.636 1.00 96.81 366 HIS A CA 1
ATOM 2986 C C . HIS A 1 366 ? 12.467 -5.243 -5.832 1.00 96.81 366 HIS A C 1
ATOM 2988 O O . HIS A 1 366 ? 12.466 -5.637 -4.666 1.00 96.81 366 HIS A O 1
ATOM 2994 N N . LEU A 1 367 ? 11.373 -4.824 -6.459 1.00 97.12 367 LEU A N 1
ATOM 2995 C CA . LEU A 1 367 ? 10.028 -4.971 -5.918 1.00 97.12 367 LEU A CA 1
ATOM 2996 C C . LEU A 1 367 ? 9.262 -5.973 -6.767 1.00 97.12 367 LEU A C 1
ATOM 2998 O O . LEU A 1 367 ? 9.204 -5.848 -7.992 1.00 97.12 367 LEU A O 1
ATOM 3002 N N . ARG A 1 368 ? 8.588 -6.907 -6.103 1.00 95.00 368 ARG A N 1
ATOM 3003 C CA . ARG A 1 368 ? 7.602 -7.748 -6.768 1.00 95.00 368 ARG A CA 1
ATOM 3004 C C . ARG A 1 368 ? 6.376 -6.902 -7.103 1.00 95.00 368 ARG A C 1
ATOM 3006 O O . ARG A 1 368 ? 5.936 -6.043 -6.329 1.00 95.00 368 ARG 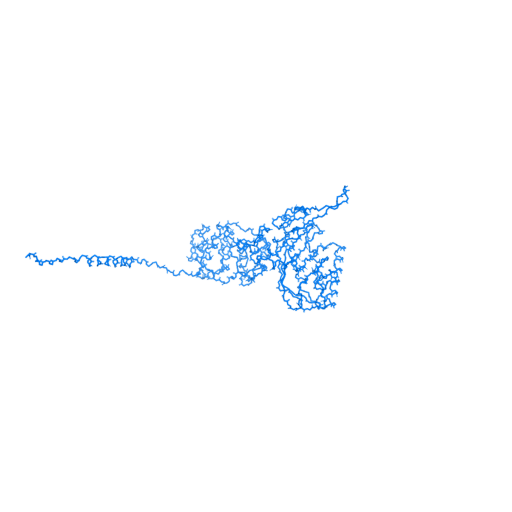A O 1
ATOM 3013 N N . THR A 1 369 ? 5.812 -7.163 -8.269 1.00 94.19 369 THR A N 1
ATOM 3014 C CA . THR A 1 369 ? 4.620 -6.489 -8.770 1.00 94.19 369 THR A CA 1
ATOM 3015 C C . THR A 1 369 ? 3.673 -7.486 -9.416 1.00 94.19 369 THR A C 1
ATOM 3017 O O . THR A 1 369 ? 4.088 -8.511 -9.952 1.00 94.19 369 THR A O 1
ATOM 3020 N N . TYR A 1 370 ? 2.381 -7.190 -9.325 1.00 94.56 370 TYR A N 1
ATOM 3021 C CA . TYR A 1 370 ? 1.311 -7.847 -10.053 1.00 94.56 370 TYR A CA 1
ATOM 3022 C C . TYR A 1 370 ? 0.671 -6.852 -11.018 1.00 94.56 370 TYR A C 1
ATOM 3024 O O . TYR A 1 370 ? 0.356 -5.723 -10.632 1.00 94.56 370 TYR A O 1
ATOM 3032 N N . VAL A 1 371 ? 0.392 -7.299 -12.240 1.00 94.12 371 VAL A N 1
ATOM 3033 C CA . VAL A 1 371 ? -0.358 -6.526 -13.230 1.00 94.12 371 VAL A CA 1
ATOM 3034 C C . VAL A 1 371 ? -1.414 -7.405 -13.889 1.00 94.12 371 VAL A C 1
ATOM 3036 O O . VAL A 1 371 ? -1.132 -8.528 -14.315 1.00 94.12 371 VAL A O 1
ATOM 3039 N N . ARG A 1 372 ? -2.625 -6.856 -14.037 1.00 94.56 372 ARG A N 1
ATOM 3040 C CA . ARG A 1 372 ? -3.657 -7.378 -14.936 1.00 94.56 372 ARG A CA 1
ATOM 3041 C C . ARG A 1 372 ? -3.823 -6.449 -16.131 1.00 94.56 372 ARG A C 1
ATOM 3043 O O . ARG A 1 372 ? -4.389 -5.362 -15.983 1.00 94.56 372 ARG A O 1
ATOM 3050 N N . TYR A 1 373 ? -3.378 -6.899 -17.299 1.00 94.06 373 TYR A N 1
ATOM 3051 C CA . TYR A 1 373 ? -3.280 -6.095 -18.518 1.00 94.06 373 TYR A CA 1
ATOM 3052 C C . TYR A 1 373 ? -3.841 -6.813 -19.746 1.00 94.06 373 TYR A C 1
ATOM 3054 O O . TYR A 1 373 ? -4.075 -8.025 -19.727 1.00 94.06 373 TYR A O 1
ATOM 3062 N N . ARG A 1 374 ? -4.054 -6.060 -20.821 1.00 93.50 374 ARG A N 1
ATOM 3063 C CA . ARG A 1 374 ? -4.248 -6.583 -22.174 1.00 93.50 374 ARG A CA 1
ATOM 3064 C C . ARG A 1 374 ? -3.688 -5.604 -23.189 1.00 93.50 374 ARG A C 1
ATOM 3066 O O . ARG A 1 374 ? -3.666 -4.400 -22.956 1.00 93.50 374 ARG A O 1
ATOM 3073 N N . ILE A 1 375 ? -3.293 -6.126 -24.338 1.00 92.88 375 ILE A N 1
ATOM 3074 C CA . ILE A 1 375 ? -2.920 -5.311 -25.494 1.00 92.88 375 ILE A CA 1
ATOM 3075 C C . ILE A 1 375 ? -4.091 -5.391 -26.466 1.00 92.88 375 ILE A C 1
ATOM 3077 O O . ILE A 1 375 ? -4.530 -6.484 -26.823 1.00 92.88 375 ILE A O 1
ATOM 3081 N N . LEU A 1 376 ? -4.655 -4.245 -26.821 1.00 94.88 376 LEU A N 1
ATOM 3082 C CA . LEU A 1 376 ? -5.851 -4.135 -27.653 1.00 94.88 376 LEU A CA 1
ATOM 3083 C C . LEU A 1 376 ? -5.517 -4.179 -29.144 1.00 94.88 376 LEU A C 1
ATOM 3085 O O . LEU A 1 376 ? -6.233 -4.821 -29.909 1.00 94.88 376 LEU A O 1
ATOM 3089 N N . SER A 1 377 ? -4.423 -3.535 -29.539 1.00 94.38 377 SER A N 1
ATOM 3090 C CA . SER A 1 377 ? -3.914 -3.505 -30.910 1.00 94.38 377 SER A CA 1
ATOM 3091 C C . SER A 1 377 ? -2.392 -3.448 -30.889 1.00 94.38 377 SER A C 1
ATOM 3093 O O . SER A 1 377 ? -1.810 -2.896 -29.956 1.00 94.38 377 SER A O 1
ATOM 3095 N N . SER A 1 378 ? -1.758 -4.058 -31.888 1.00 91.06 378 SER A N 1
ATOM 3096 C CA . SER A 1 378 ? -0.351 -3.863 -32.240 1.00 91.06 378 SER A CA 1
ATOM 3097 C C . SER A 1 378 ? -0.073 -4.584 -33.562 1.00 91.06 378 SER A C 1
ATOM 3099 O O . SER A 1 378 ? -0.521 -5.717 -33.746 1.00 91.06 378 SER A O 1
ATOM 3101 N N . GLU A 1 379 ? 0.674 -3.956 -34.465 1.00 88.94 379 GLU A N 1
ATOM 3102 C CA . GLU A 1 379 ? 1.189 -4.585 -35.691 1.00 88.94 379 GLU A CA 1
ATOM 3103 C C . GLU A 1 379 ? 2.459 -5.419 -35.446 1.00 88.94 379 GLU A C 1
ATOM 3105 O O . GLU A 1 379 ? 2.966 -6.082 -36.353 1.00 88.94 379 GLU A O 1
ATOM 3110 N N . THR A 1 380 ? 2.992 -5.406 -34.221 1.00 80.25 380 THR A N 1
ATOM 3111 C CA . THR A 1 380 ? 4.218 -6.123 -33.870 1.00 80.25 380 THR A CA 1
ATOM 3112 C C . THR A 1 380 ? 4.037 -7.636 -34.000 1.00 80.25 380 THR A C 1
ATOM 3114 O O . THR A 1 380 ? 3.236 -8.255 -33.298 1.00 80.25 380 THR A O 1
ATOM 3117 N N . VAL A 1 381 ? 4.843 -8.255 -34.866 1.00 70.56 381 VAL A N 1
ATOM 3118 C CA . VAL A 1 381 ? 4.951 -9.715 -34.981 1.00 70.56 381 VAL A CA 1
ATOM 3119 C C . VAL A 1 381 ? 5.922 -10.222 -33.916 1.00 70.56 381 VAL A C 1
ATOM 3121 O O . VAL A 1 381 ? 7.080 -9.811 -33.887 1.00 70.56 381 VAL A O 1
ATOM 3124 N N . TYR A 1 382 ? 5.450 -11.099 -33.026 1.00 65.44 382 TYR A N 1
ATOM 3125 C CA . TYR A 1 382 ? 6.254 -11.607 -31.915 1.00 65.44 382 TYR A CA 1
ATOM 3126 C C . TYR A 1 382 ? 6.974 -12.912 -32.270 1.00 65.44 382 TYR A C 1
ATOM 3128 O O . TYR A 1 382 ? 6.352 -13.885 -32.697 1.00 65.44 382 TYR A O 1
ATOM 3136 N N . GLU A 1 383 ? 8.275 -12.953 -31.996 1.00 62.28 383 GLU A N 1
ATOM 3137 C CA . GLU A 1 383 ? 9.076 -14.176 -31.951 1.00 62.28 383 GLU A CA 1
ATOM 3138 C C . GLU A 1 383 ? 9.458 -14.447 -30.492 1.00 62.28 383 GLU A C 1
ATOM 3140 O O . GLU A 1 383 ? 9.684 -13.507 -29.730 1.00 62.28 383 GLU A O 1
ATOM 3145 N N . ASN A 1 384 ? 9.518 -15.720 -30.075 1.00 57.00 384 ASN A N 1
ATOM 3146 C CA . ASN A 1 384 ? 9.889 -16.094 -28.706 1.00 57.00 384 ASN A CA 1
ATOM 3147 C C . ASN A 1 384 ? 11.238 -15.450 -28.326 1.00 57.00 384 ASN A C 1
ATOM 3149 O O . ASN A 1 384 ? 12.287 -15.989 -28.677 1.00 57.00 384 ASN A O 1
ATOM 3153 N N . LYS A 1 385 ? 11.176 -14.351 -27.551 1.00 59.50 385 LYS A N 1
ATOM 3154 C CA . LYS A 1 385 ? 12.261 -13.420 -27.167 1.00 59.50 385 LYS A CA 1
ATOM 3155 C C . LYS A 1 385 ? 12.559 -12.338 -28.215 1.00 59.50 385 LYS A C 1
ATOM 3157 O O . LYS A 1 385 ? 13.474 -12.466 -29.021 1.00 59.50 385 LYS A O 1
ATOM 3162 N N . THR A 1 386 ? 11.866 -11.208 -28.104 1.00 60.03 386 THR A N 1
ATOM 3163 C CA . THR A 1 386 ? 12.215 -9.977 -28.825 1.00 60.03 386 THR A CA 1
ATOM 3164 C C . THR A 1 386 ? 13.297 -9.198 -28.058 1.00 60.03 386 THR A C 1
ATOM 3166 O O . THR A 1 386 ? 13.107 -8.906 -26.870 1.00 60.03 386 THR A O 1
ATOM 3169 N N . PRO A 1 387 ? 14.432 -8.847 -28.691 1.00 60.81 387 PRO A N 1
ATOM 3170 C CA . PRO A 1 387 ? 15.422 -7.935 -28.118 1.00 60.81 387 PRO A CA 1
ATOM 3171 C C . PRO A 1 387 ? 14.800 -6.590 -27.703 1.00 60.81 387 PRO A C 1
ATOM 3173 O O . PRO A 1 387 ? 13.921 -6.067 -28.390 1.00 60.81 387 PRO A O 1
ATOM 3176 N N . TYR A 1 388 ? 15.252 -6.018 -26.581 1.00 60.69 388 TYR A N 1
ATOM 3177 C CA . TYR A 1 388 ? 14.654 -4.812 -25.977 1.00 60.69 388 TYR A CA 1
ATOM 3178 C C . TYR A 1 388 ? 14.628 -3.597 -26.920 1.00 60.69 388 TYR A C 1
ATOM 3180 O O . TYR A 1 388 ? 13.719 -2.770 -26.873 1.00 60.69 388 TYR A O 1
ATOM 3188 N N . ASP A 1 389 ? 15.625 -3.491 -27.794 1.00 61.25 389 ASP A N 1
ATOM 3189 C CA . ASP A 1 389 ? 15.811 -2.416 -28.766 1.00 61.25 389 ASP A CA 1
ATOM 3190 C C . ASP A 1 389 ? 14.785 -2.456 -29.908 1.00 61.25 389 ASP A C 1
ATOM 3192 O O . ASP A 1 389 ? 14.566 -1.441 -30.575 1.00 61.25 389 ASP A O 1
ATOM 3196 N N . THR A 1 390 ? 14.106 -3.593 -30.066 1.00 64.06 390 THR A N 1
ATOM 3197 C CA . THR A 1 390 ? 13.044 -3.837 -31.055 1.00 64.06 390 THR A CA 1
ATOM 3198 C C . THR A 1 390 ? 11.667 -4.049 -30.425 1.00 64.06 390 THR A C 1
ATOM 3200 O O . THR A 1 390 ? 10.717 -4.405 -31.114 1.00 64.06 390 THR A O 1
ATOM 3203 N N . ASN A 1 391 ? 11.539 -3.838 -29.111 1.00 70.38 391 ASN A N 1
ATOM 3204 C CA . ASN A 1 391 ? 10.262 -3.968 -28.429 1.00 70.38 391 ASN A CA 1
ATOM 3205 C C . ASN A 1 391 ? 9.389 -2.720 -28.634 1.00 70.38 391 ASN A C 1
ATOM 3207 O O . ASN A 1 391 ? 9.794 -1.583 -28.356 1.00 70.38 391 ASN A O 1
ATOM 3211 N N . ASP A 1 392 ? 8.168 -2.982 -29.082 1.00 76.44 392 ASP A N 1
ATOM 3212 C CA . ASP A 1 392 ? 7.210 -1.999 -29.579 1.00 76.44 392 ASP A CA 1
ATOM 3213 C C . ASP A 1 392 ? 5.884 -2.006 -28.796 1.00 76.44 392 ASP A C 1
ATOM 3215 O O . ASP A 1 392 ? 4.955 -1.266 -29.130 1.00 76.44 392 ASP A O 1
ATOM 3219 N N . ILE A 1 393 ? 5.794 -2.849 -27.760 1.00 83.81 393 ILE A N 1
ATOM 3220 C CA . ILE A 1 393 ? 4.559 -3.105 -27.009 1.00 83.81 393 ILE A CA 1
ATOM 3221 C C . ILE A 1 393 ? 4.551 -2.382 -25.662 1.00 83.81 393 ILE A C 1
ATOM 3223 O O . ILE A 1 393 ? 3.572 -1.729 -25.317 1.00 83.81 393 ILE A O 1
ATOM 3227 N N . LEU A 1 394 ? 5.626 -2.537 -24.887 1.00 88.12 394 LEU A N 1
ATOM 3228 C CA . LEU A 1 394 ? 5.738 -1.999 -23.532 1.00 88.12 394 LEU A CA 1
ATOM 3229 C C . LEU A 1 394 ? 7.127 -1.398 -23.344 1.00 88.12 394 LEU A C 1
ATOM 3231 O O . LEU A 1 394 ? 8.124 -2.050 -23.652 1.00 88.12 394 LEU A O 1
ATOM 3235 N N . TYR A 1 395 ? 7.213 -0.178 -22.822 1.00 89.44 395 TYR A N 1
ATOM 3236 C CA . TYR A 1 395 ? 8.505 0.432 -22.529 1.00 89.44 395 TYR A CA 1
ATOM 3237 C C . TYR A 1 395 ? 9.195 -0.271 -21.352 1.00 89.44 395 TYR A C 1
ATOM 3239 O O . TYR A 1 395 ? 8.632 -0.405 -20.271 1.00 89.44 395 TYR A O 1
ATOM 3247 N N . THR A 1 396 ? 10.443 -0.683 -21.557 1.00 87.12 396 THR A N 1
ATOM 3248 C CA . THR A 1 396 ? 11.374 -1.089 -20.500 1.00 87.12 396 THR A CA 1
ATOM 3249 C C . THR A 1 396 ? 12.780 -0.701 -20.941 1.00 87.12 396 THR A C 1
ATOM 3251 O O . THR A 1 396 ? 13.112 -0.796 -22.129 1.00 87.12 396 THR A O 1
ATOM 3254 N N . SER A 1 397 ? 13.610 -0.226 -20.017 1.00 79.38 397 SER A N 1
ATOM 3255 C CA . SER A 1 397 ? 14.981 0.151 -20.347 1.00 79.38 397 SER A CA 1
ATOM 3256 C C . SER A 1 397 ? 15.873 -1.102 -20.360 1.00 79.38 397 SER A C 1
ATOM 3258 O O . SER A 1 397 ? 15.842 -1.911 -19.445 1.00 79.38 397 SER A O 1
ATOM 3260 N N . GLY A 1 398 ? 16.637 -1.331 -21.430 1.00 69.31 398 GLY A N 1
ATOM 3261 C CA . GLY A 1 398 ? 17.755 -2.291 -21.439 1.00 69.31 398 GLY A CA 1
ATOM 3262 C C . GLY A 1 398 ? 17.466 -3.788 -21.212 1.00 69.31 398 GLY A C 1
ATOM 3263 O O . GLY A 1 398 ? 18.403 -4.574 -21.326 1.00 69.31 398 GLY A O 1
ATOM 3264 N N . HIS A 1 399 ? 16.228 -4.215 -20.932 1.00 73.31 399 HIS A N 1
ATOM 3265 C CA . HIS A 1 399 ? 15.879 -5.617 -20.670 1.00 73.31 399 HIS A CA 1
ATOM 3266 C C . HIS A 1 399 ? 14.867 -6.182 -21.677 1.00 73.31 399 HIS A C 1
ATOM 3268 O O . HIS A 1 399 ? 13.922 -5.494 -22.061 1.00 73.31 399 HIS A O 1
ATOM 3274 N N . PRO A 1 400 ? 15.049 -7.432 -22.144 1.00 68.75 400 PRO A N 1
ATOM 3275 C CA . PRO A 1 400 ? 14.122 -8.045 -23.086 1.00 68.75 400 PRO A CA 1
ATOM 3276 C C . PRO A 1 400 ? 12.767 -8.303 -22.423 1.00 68.75 400 PRO A C 1
ATOM 3278 O O . PRO A 1 400 ? 12.702 -8.676 -21.251 1.00 68.75 400 PRO A O 1
ATOM 3281 N N . ILE A 1 401 ? 11.696 -8.170 -23.206 1.00 74.69 401 ILE A N 1
ATOM 3282 C CA . ILE A 1 401 ? 10.345 -8.537 -22.782 1.00 74.69 401 ILE A CA 1
ATOM 3283 C C . ILE A 1 401 ? 9.971 -9.889 -23.380 1.00 74.69 401 ILE A C 1
ATOM 3285 O O . ILE A 1 401 ? 10.090 -10.120 -24.589 1.00 74.69 401 ILE A O 1
ATOM 3289 N N . CYS A 1 402 ? 9.483 -10.786 -22.526 1.00 72.81 402 CYS A N 1
ATOM 3290 C CA . CYS A 1 402 ? 8.920 -12.054 -22.951 1.00 72.81 402 CYS A CA 1
ATOM 3291 C C . CYS A 1 402 ? 7.439 -12.163 -22.610 1.00 72.81 402 CYS A C 1
ATOM 3293 O O . CYS A 1 402 ? 7.077 -12.417 -21.461 1.00 72.81 402 CYS A O 1
ATOM 3295 N N . PHE A 1 403 ? 6.605 -12.021 -23.640 1.00 71.75 403 PHE A N 1
ATOM 3296 C CA . PHE A 1 403 ? 5.199 -12.393 -23.594 1.00 71.75 403 PHE A CA 1
ATOM 3297 C C . PHE A 1 403 ? 5.071 -13.858 -24.014 1.00 71.75 403 PHE A C 1
ATOM 3299 O O . PHE A 1 403 ? 5.454 -14.236 -25.119 1.00 71.75 403 PHE A O 1
ATOM 3306 N N . SER A 1 404 ? 4.526 -14.696 -23.143 1.00 66.06 404 SER A N 1
ATOM 3307 C CA . SER A 1 404 ? 4.174 -16.075 -23.471 1.00 66.06 404 SER A CA 1
ATOM 3308 C C . SER A 1 404 ? 2.753 -16.117 -24.035 1.00 66.06 40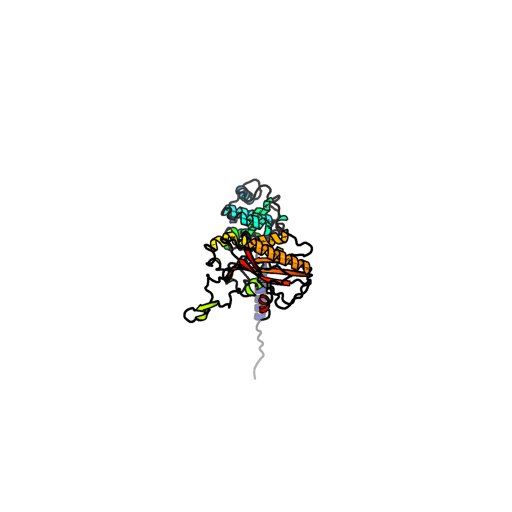4 SER A C 1
ATOM 3310 O O . SER A 1 404 ? 1.844 -15.527 -23.455 1.00 66.06 404 SER A O 1
ATOM 3312 N N . ASN A 1 405 ? 2.525 -16.793 -25.167 1.00 66.06 405 ASN A N 1
ATOM 3313 C CA . ASN A 1 405 ? 1.182 -17.024 -25.732 1.00 66.06 405 ASN A CA 1
ATOM 3314 C C . ASN A 1 405 ? 0.329 -15.740 -25.839 1.00 66.06 405 ASN A C 1
ATOM 3316 O O . ASN A 1 405 ? -0.733 -15.620 -25.225 1.00 66.06 405 ASN A O 1
ATOM 3320 N N . PHE A 1 406 ? 0.853 -14.711 -26.508 1.00 73.19 406 PHE A N 1
ATOM 3321 C CA . PHE A 1 406 ? 0.197 -13.411 -26.657 1.00 73.19 406 PHE A CA 1
ATOM 3322 C C . PHE A 1 406 ? -1.043 -13.474 -27.564 1.00 73.19 406 PHE A C 1
ATOM 3324 O O . PHE A 1 406 ? -0.985 -14.015 -28.662 1.00 73.19 406 PHE A O 1
ATOM 3331 N N . GLU A 1 407 ? -2.153 -12.886 -27.107 1.00 85.06 407 GLU A N 1
ATOM 3332 C CA . GLU A 1 407 ? -3.389 -12.753 -27.878 1.00 85.06 407 GLU A CA 1
ATOM 3333 C C . GLU A 1 407 ? -3.995 -11.362 -27.660 1.00 85.06 407 GLU A C 1
ATOM 3335 O O . GLU A 1 407 ? -4.218 -10.945 -26.518 1.00 85.06 407 GLU A O 1
ATOM 3340 N N . LEU A 1 408 ? -4.289 -10.658 -28.757 1.00 90.81 408 LEU A N 1
ATOM 3341 C CA . LEU A 1 408 ? -4.898 -9.330 -28.715 1.00 90.81 408 LEU A CA 1
ATOM 3342 C C . LEU A 1 408 ? -6.280 -9.364 -28.045 1.00 90.81 408 LEU A C 1
ATOM 3344 O O . LEU A 1 408 ? -7.073 -10.288 -28.227 1.00 90.81 408 LEU A O 1
ATOM 3348 N N . GLY A 1 409 ? -6.572 -8.338 -27.250 1.00 93.25 409 GLY A N 1
ATOM 3349 C CA . GLY A 1 409 ? -7.852 -8.133 -26.573 1.00 93.25 409 GLY A CA 1
ATOM 3350 C C . GLY A 1 409 ? -8.100 -9.007 -25.337 1.00 93.25 409 GLY A C 1
ATOM 3351 O O . GLY A 1 409 ? -9.053 -8.733 -24.596 1.00 93.25 409 GLY A O 1
ATOM 3352 N N . LYS A 1 410 ? -7.263 -10.019 -25.066 1.00 93.12 410 LYS A N 1
ATOM 3353 C CA . LYS A 1 410 ? -7.421 -10.917 -23.911 1.00 93.12 410 LYS A CA 1
ATOM 3354 C C . LYS A 1 410 ? -6.706 -10.391 -22.669 1.00 93.12 410 LYS A C 1
ATOM 3356 O O . LYS A 1 410 ? -5.537 -10.024 -22.717 1.00 93.12 410 LYS A O 1
ATOM 3361 N N . TRP A 1 411 ? -7.416 -10.411 -21.540 1.00 93.06 411 TRP A N 1
ATOM 3362 C CA . TRP A 1 411 ? -6.837 -10.117 -20.229 1.00 93.06 411 TRP A CA 1
ATOM 3363 C C . TRP A 1 411 ? -5.842 -11.192 -19.812 1.00 93.06 411 TRP A C 1
ATOM 3365 O O . TRP A 1 411 ? -6.137 -12.386 -19.889 1.00 93.06 411 TRP A O 1
ATOM 3375 N N . LYS A 1 412 ? -4.705 -10.739 -19.298 1.00 90.00 412 LYS A N 1
ATOM 3376 C CA . LYS A 1 412 ? -3.659 -11.551 -18.694 1.00 90.00 412 LYS A CA 1
ATOM 3377 C C . LYS A 1 412 ? -3.304 -11.024 -17.320 1.00 90.00 412 LYS A C 1
ATOM 3379 O O . LYS A 1 412 ? -3.462 -9.839 -17.037 1.00 90.00 412 LYS A O 1
ATOM 3384 N N . GLU A 1 413 ? -2.810 -11.926 -16.490 1.00 89.31 413 GLU A N 1
ATOM 3385 C CA . GLU A 1 413 ? -2.324 -11.646 -15.146 1.00 89.31 413 GLU A CA 1
ATOM 3386 C C . GLU A 1 413 ? -0.884 -12.138 -15.051 1.00 89.31 413 GLU A C 1
ATOM 3388 O O . GLU A 1 413 ? -0.598 -13.286 -15.400 1.00 89.31 413 GLU A O 1
ATOM 3393 N N . CYS A 1 414 ? 0.017 -11.278 -14.590 1.00 86.62 414 CYS A N 1
ATOM 3394 C CA . CYS A 1 414 ? 1.434 -11.591 -14.459 1.00 86.62 414 CYS A CA 1
ATOM 3395 C C . CYS A 1 414 ? 1.969 -11.038 -13.137 1.00 86.62 414 CYS A C 1
ATOM 3397 O O . CYS A 1 414 ? 1.544 -9.971 -12.689 1.00 86.62 414 CYS A O 1
ATOM 3399 N N . CYS A 1 415 ? 2.895 -11.775 -12.523 1.00 89.12 415 CYS A N 1
ATOM 3400 C CA . CYS A 1 415 ? 3.761 -11.263 -11.468 1.00 89.12 415 CYS A CA 1
ATOM 3401 C C . CYS A 1 415 ? 5.188 -11.186 -12.012 1.00 89.12 415 CYS A C 1
ATOM 3403 O O . CYS A 1 415 ? 5.612 -12.109 -12.703 1.00 89.12 415 CYS A O 1
ATOM 3405 N N . PHE A 1 416 ? 5.904 -10.107 -11.718 1.00 90.50 416 PHE A N 1
ATOM 3406 C CA . PHE A 1 416 ? 7.288 -9.899 -12.151 1.00 90.50 416 PHE A CA 1
ATOM 3407 C C . PHE A 1 416 ? 8.022 -8.966 -11.183 1.00 90.50 416 PHE A C 1
ATOM 3409 O O . PHE A 1 416 ? 7.402 -8.416 -10.271 1.00 90.50 416 PHE A O 1
ATOM 3416 N N . ASP A 1 417 ? 9.332 -8.789 -11.371 1.00 92.81 417 ASP A N 1
ATOM 3417 C CA . ASP A 1 417 ? 10.112 -7.795 -10.627 1.00 92.81 417 ASP A CA 1
ATOM 3418 C C . ASP A 1 417 ? 10.248 -6.491 -11.413 1.00 92.81 417 ASP A C 1
ATOM 3420 O O . ASP A 1 417 ? 10.628 -6.483 -12.590 1.00 92.81 417 ASP A O 1
ATOM 3424 N N . ILE A 1 418 ? 10.012 -5.372 -10.734 1.00 95.12 418 ILE A N 1
ATOM 3425 C CA . ILE A 1 418 ? 10.506 -4.063 -11.157 1.00 95.12 418 ILE A CA 1
ATOM 3426 C C . ILE A 1 418 ? 11.815 -3.776 -10.426 1.00 95.12 418 ILE A C 1
ATOM 3428 O O . ILE A 1 418 ? 11.900 -3.901 -9.203 1.00 95.12 418 ILE A O 1
ATOM 3432 N N . VAL A 1 419 ? 12.843 -3.427 -11.192 1.00 96.06 419 VAL A N 1
ATOM 3433 C CA . VAL A 1 419 ? 14.186 -3.160 -10.682 1.00 96.06 419 VAL A CA 1
ATOM 3434 C C . VAL A 1 419 ? 14.341 -1.672 -10.470 1.00 96.06 419 VAL A C 1
ATOM 3436 O O . VAL A 1 419 ? 14.027 -0.865 -11.347 1.00 96.06 419 VAL A O 1
ATOM 3439 N N . LEU A 1 420 ? 14.841 -1.330 -9.297 1.00 96.69 420 LEU A N 1
ATOM 3440 C CA . LEU A 1 420 ? 15.150 0.011 -8.871 1.00 96.69 420 LEU A CA 1
ATOM 3441 C C . LEU A 1 420 ? 16.666 0.176 -8.785 1.00 96.69 420 LEU A C 1
ATOM 3443 O O . LEU A 1 420 ? 17.370 -0.658 -8.208 1.00 96.69 420 LEU A O 1
ATOM 3447 N N . GLY A 1 421 ? 17.151 1.258 -9.377 1.00 93.94 421 GLY A N 1
ATOM 3448 C CA . GLY A 1 421 ? 18.551 1.649 -9.349 1.00 93.94 421 GLY A CA 1
ATOM 3449 C C . GLY A 1 421 ? 18.744 2.903 -8.514 1.00 93.94 421 GLY A C 1
ATOM 3450 O O . GLY A 1 421 ? 17.838 3.733 -8.410 1.00 93.94 421 GLY A O 1
ATOM 3451 N N . ASP A 1 422 ? 19.944 3.041 -7.963 1.00 87.62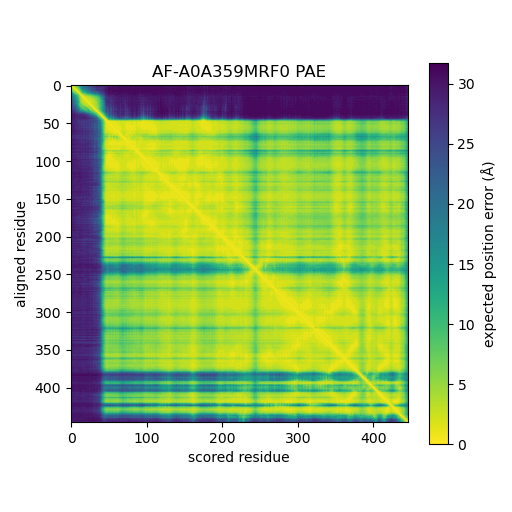 422 ASP A N 1
ATOM 3452 C CA . ASP A 1 422 ? 20.403 4.278 -7.352 1.00 87.62 422 ASP A CA 1
ATOM 3453 C C . ASP A 1 422 ? 21.395 4.968 -8.289 1.00 87.62 422 ASP A C 1
ATOM 3455 O O . ASP A 1 422 ? 22.381 4.370 -8.724 1.00 87.62 422 ASP A O 1
ATOM 3459 N N . TYR A 1 423 ? 21.121 6.223 -8.628 1.00 81.25 423 TYR A N 1
ATOM 3460 C CA . TYR A 1 423 ? 22.095 7.105 -9.278 1.00 81.25 423 TYR A CA 1
ATOM 3461 C C . TYR A 1 423 ? 22.527 8.244 -8.330 1.00 81.25 423 TYR A C 1
ATOM 3463 O O . TYR A 1 423 ? 23.333 9.100 -8.703 1.00 81.25 423 TYR A O 1
ATOM 3471 N N . GLY A 1 424 ? 22.000 8.257 -7.101 1.00 71.00 424 GLY A N 1
ATOM 3472 C CA . GLY A 1 424 ? 22.137 9.307 -6.100 1.00 71.00 424 GLY A CA 1
ATOM 3473 C C . GLY A 1 424 ? 22.451 8.792 -4.703 1.00 71.00 424 GLY A C 1
ATOM 3474 O O . GLY A 1 424 ? 23.074 7.758 -4.527 1.00 71.00 424 GLY A O 1
ATOM 3475 N N . GLU A 1 425 ? 22.061 9.569 -3.693 1.00 74.00 425 GLU A N 1
ATOM 3476 C CA . GLU A 1 425 ? 22.226 9.227 -2.274 1.00 74.00 425 GLU A CA 1
ATOM 3477 C C . GLU A 1 425 ? 21.001 8.448 -1.757 1.00 74.00 425 GLU A C 1
ATOM 3479 O O . GLU A 1 425 ? 20.403 8.811 -0.741 1.00 74.00 425 GLU A O 1
ATOM 3484 N N . GLY A 1 426 ? 20.578 7.403 -2.478 1.00 82.88 426 GLY A N 1
ATOM 3485 C CA . GLY A 1 426 ? 19.476 6.541 -2.058 1.00 82.88 426 GLY A CA 1
ATOM 3486 C C . GLY A 1 426 ? 18.074 6.968 -2.500 1.00 82.88 426 GLY A C 1
ATOM 3487 O O . GLY A 1 426 ? 17.081 6.503 -1.937 1.00 82.88 426 GLY A O 1
ATOM 3488 N N . ASP A 1 427 ? 17.946 7.823 -3.517 1.00 90.94 427 ASP A N 1
ATOM 3489 C CA . ASP A 1 427 ? 16.649 8.100 -4.147 1.00 90.94 427 ASP A CA 1
ATOM 3490 C C . ASP A 1 427 ? 16.380 7.117 -5.293 1.00 90.94 427 ASP A C 1
ATOM 3492 O O . ASP A 1 427 ? 16.520 7.446 -6.471 1.00 90.94 427 ASP A O 1
ATOM 3496 N N . LEU A 1 428 ? 15.999 5.889 -4.935 1.00 95.25 428 LEU A N 1
ATOM 3497 C CA . LEU A 1 428 ? 15.782 4.826 -5.907 1.00 95.25 428 LEU A CA 1
ATOM 3498 C C . LEU A 1 428 ? 14.723 5.209 -6.954 1.00 95.25 428 LEU A C 1
ATOM 3500 O O . LEU A 1 428 ? 13.593 5.596 -6.629 1.00 95.25 428 LEU A O 1
ATOM 3504 N N . GLY A 1 429 ? 15.090 5.060 -8.225 1.00 95.88 429 GLY A N 1
ATOM 3505 C CA . GLY A 1 429 ? 14.195 5.197 -9.371 1.00 95.88 429 GLY A CA 1
ATOM 3506 C C . GLY A 1 429 ? 14.130 3.909 -10.178 1.00 95.88 429 GLY A C 1
ATOM 3507 O O . GLY A 1 429 ? 14.915 2.984 -9.975 1.00 95.88 429 GLY A O 1
ATOM 3508 N N . VAL A 1 430 ? 13.176 3.828 -11.099 1.00 96.69 430 VAL A N 1
ATOM 3509 C CA . VAL A 1 430 ? 12.990 2.648 -11.943 1.00 96.69 430 VAL A CA 1
ATOM 3510 C C . VAL A 1 430 ? 14.161 2.528 -12.907 1.00 96.69 430 VAL A C 1
ATOM 3512 O O . VAL A 1 430 ? 14.437 3.442 -13.679 1.00 96.69 430 VAL A O 1
ATOM 3515 N N . LEU A 1 431 ? 14.839 1.387 -12.853 1.00 94.50 431 LEU A N 1
ATOM 3516 C CA . LEU A 1 431 ? 15.893 1.018 -13.783 1.00 94.50 431 LEU A CA 1
ATOM 3517 C C . LEU A 1 431 ? 15.277 0.265 -14.967 1.00 94.50 431 LEU A C 1
ATOM 3519 O O . LEU A 1 431 ? 15.364 0.731 -16.097 1.00 94.50 431 LEU A O 1
ATOM 3523 N N . TYR A 1 432 ? 14.592 -0.856 -14.725 1.00 92.25 432 TYR A N 1
ATOM 3524 C CA . TYR A 1 432 ? 13.864 -1.609 -15.756 1.00 92.25 432 TYR A CA 1
ATOM 3525 C C . TYR A 1 432 ? 12.838 -2.578 -15.165 1.00 92.25 432 TYR A C 1
ATOM 3527 O O . TYR A 1 432 ? 12.791 -2.807 -13.959 1.00 92.25 432 TYR A O 1
ATOM 3535 N N . THR A 1 433 ? 12.022 -3.187 -16.026 1.00 90.31 433 THR A N 1
ATOM 3536 C CA . THR A 1 433 ? 11.100 -4.270 -15.650 1.00 90.31 433 THR A CA 1
ATOM 3537 C C . THR A 1 433 ? 11.629 -5.618 -16.140 1.00 90.31 433 THR A C 1
ATOM 3539 O O . THR A 1 433 ? 11.976 -5.767 -17.315 1.00 90.31 433 THR A O 1
ATOM 3542 N N . VAL A 1 434 ? 11.685 -6.621 -15.256 1.00 87.31 434 VAL A N 1
ATOM 3543 C CA . VAL A 1 434 ? 12.023 -8.010 -15.618 1.00 87.31 434 VAL A CA 1
ATOM 3544 C C . VAL A 1 434 ? 10.754 -8.708 -16.093 1.00 87.31 434 VAL A C 1
ATOM 3546 O O . VAL A 1 434 ? 10.228 -9.612 -15.454 1.00 87.31 434 VAL A O 1
ATOM 3549 N N . PHE A 1 435 ? 10.207 -8.256 -17.218 1.00 81.56 435 PHE A N 1
ATOM 3550 C CA . PHE A 1 435 ? 8.959 -8.806 -17.735 1.00 81.56 435 PHE A CA 1
ATOM 3551 C C . PHE A 1 435 ? 9.226 -10.035 -18.605 1.00 81.56 435 PHE A C 1
ATOM 3553 O O . PHE A 1 435 ? 9.330 -9.950 -19.829 1.00 81.56 435 PHE A O 1
ATOM 3560 N N . VAL A 1 436 ? 9.366 -11.198 -17.972 1.00 74.44 436 VAL A N 1
ATOM 3561 C CA . VAL A 1 436 ? 9.616 -12.464 -18.669 1.00 74.44 436 VAL A CA 1
ATOM 3562 C C . VAL A 1 436 ? 8.658 -13.532 -18.148 1.00 74.44 436 VAL A C 1
ATOM 3564 O O . VAL A 1 436 ? 8.998 -14.312 -17.263 1.00 74.44 436 VAL A O 1
ATOM 3567 N N . GLU A 1 437 ? 7.447 -13.575 -18.714 1.00 67.38 437 GLU A N 1
ATOM 3568 C CA . GLU A 1 437 ? 6.348 -14.432 -18.234 1.00 67.38 437 GLU A CA 1
ATOM 3569 C C . GLU A 1 437 ? 6.734 -15.906 -18.020 1.00 67.38 437 GLU A C 1
ATOM 3571 O O . GLU A 1 437 ? 6.348 -16.455 -16.987 1.00 67.38 437 GLU A O 1
ATOM 3576 N N . PRO A 1 438 ? 7.515 -16.568 -18.904 1.00 61.12 438 PRO A N 1
ATOM 3577 C CA . PRO A 1 438 ? 7.872 -17.966 -18.690 1.00 61.12 438 PRO A CA 1
ATOM 3578 C C . PRO A 1 438 ? 8.600 -18.206 -17.361 1.00 61.12 438 PRO A C 1
ATOM 3580 O O . PRO A 1 438 ? 8.277 -19.177 -16.681 1.00 61.12 438 PRO A O 1
ATOM 3583 N N . PHE A 1 439 ? 9.498 -17.306 -16.927 1.00 60.31 439 PHE A N 1
ATOM 3584 C CA . PHE A 1 439 ? 10.201 -17.453 -15.639 1.00 60.31 439 PHE A CA 1
ATOM 3585 C C . PHE A 1 439 ? 9.246 -17.524 -14.440 1.00 60.31 439 PHE A C 1
ATOM 3587 O O . PHE A 1 439 ? 9.608 -18.096 -13.417 1.00 60.31 439 PHE A O 1
ATOM 3594 N N . TYR A 1 440 ? 8.028 -17.004 -14.586 1.00 60.47 440 TYR A N 1
ATOM 3595 C CA . TYR A 1 440 ? 7.031 -16.901 -13.521 1.00 60.47 440 TYR A CA 1
ATOM 3596 C C . TYR A 1 440 ? 5.828 -17.839 -13.719 1.00 60.47 440 TYR A C 1
ATOM 3598 O O . TYR A 1 440 ? 4.959 -17.931 -12.853 1.00 60.47 440 TYR A O 1
ATOM 3606 N N . LEU A 1 441 ? 5.758 -18.544 -14.855 1.00 55.09 441 LEU A N 1
ATOM 3607 C CA . LEU A 1 441 ? 4.701 -19.509 -15.174 1.00 55.09 441 LEU A CA 1
ATOM 3608 C C . LEU A 1 441 ? 5.170 -20.969 -15.094 1.00 55.09 441 LEU A C 1
ATOM 3610 O O . LEU A 1 441 ? 4.331 -21.843 -14.884 1.00 55.09 441 LEU A O 1
ATOM 3614 N N . PHE A 1 442 ? 6.476 -21.246 -15.214 1.00 46.72 442 PHE A N 1
ATOM 3615 C CA . PHE A 1 442 ? 7.002 -22.620 -15.241 1.00 46.72 442 PHE A CA 1
ATOM 3616 C C . PHE A 1 442 ? 6.769 -23.428 -13.950 1.00 46.72 442 PHE A C 1
ATOM 3618 O O . PHE A 1 442 ? 6.755 -24.652 -14.020 1.00 46.72 442 PHE A O 1
ATOM 3625 N N . GLU A 1 443 ? 6.518 -22.797 -12.798 1.00 46.03 443 GLU A N 1
ATOM 3626 C CA . GLU A 1 443 ? 6.205 -23.519 -11.547 1.00 46.03 443 GLU A CA 1
ATOM 3627 C C . GLU A 1 443 ? 4.705 -23.842 -11.370 1.00 46.03 443 GLU A C 1
ATOM 3629 O O . GLU A 1 443 ? 4.324 -24.448 -10.374 1.00 46.03 443 GLU A O 1
ATOM 3634 N N . LYS A 1 444 ? 3.824 -23.484 -12.322 1.00 43.12 444 LYS A N 1
ATOM 3635 C CA . LYS A 1 444 ? 2.405 -23.906 -12.278 1.00 43.12 444 LYS A CA 1
ATOM 3636 C C . LYS A 1 444 ? 2.171 -25.337 -12.775 1.00 43.12 444 LYS A C 1
ATOM 3638 O O . LYS A 1 444 ? 1.090 -25.874 -12.542 1.00 43.12 444 LYS A O 1
ATOM 3643 N N . GLU A 1 445 ? 3.145 -25.933 -13.461 1.00 34.66 445 GLU A N 1
ATOM 3644 C CA . GLU A 1 445 ? 3.028 -27.256 -14.099 1.00 34.66 445 GLU A CA 1
ATOM 3645 C C . GLU A 1 445 ? 3.944 -28.334 -13.486 1.00 34.66 445 GLU A C 1
ATOM 3647 O O . GLU A 1 445 ? 3.966 -29.466 -13.971 1.00 34.66 445 GLU A O 1
ATOM 3652 N N . SER A 1 446 ? 4.664 -28.015 -12.405 1.00 31.11 446 SER A N 1
ATOM 3653 C CA . SER A 1 446 ? 5.476 -28.954 -11.610 1.00 31.11 446 SER A CA 1
ATOM 3654 C C . SER A 1 446 ? 4.911 -29.116 -10.209 1.00 31.11 446 SER A C 1
ATOM 3656 O O . SER A 1 446 ? 4.921 -30.255 -9.692 1.00 31.11 446 SER A O 1
#

pLDDT: mean 87.38, std 17.03, range [31.03, 98.81]

Secondary structure (DSSP, 8-state):
-----------THHHHHHHHHHHHHHHHHHHHT-S-----------SB-BHHHHHHHHHHHTTPPP--SSSS-HHHHHHHHTTSS-TTS-S-SSSBPBHHHHHHHHHHHHHHHH---S-HHHHHHHHHHTBTTGGGS-HHHHHHHHHHHHTTS---EE-STT-S-EE--TTSBPBHHHHHHHHHTTT-GGGSPPB-TTSPBBP-SS--TTGGGSS--BTTS-HHHHHSS--TTTT--EEEEETTTTEEEEEPPPBTTTEE-GGGGGG-SSSTTHHHHHHHHHHHHHHHHHHHHHHHTSEETTT--HHHHHHHHHHBTTTT-HHHHHHHHHHHHHHHHHHHHTT-EEEEEEEEE-GGG-EEETTEEEEEEEEEEEEEE--PPP-SSB-GGG--SS--SSS-BB-SS--TT--EEEEEEEEEE-SSSS--EEEEEE-BHHHHHGGG--

Solvent-accessible surface area (backbone atoms only — not comparable to full-atom values): 24983 Å² total; per-residue (Å²): 137,92,83,79,90,79,88,80,90,82,70,83,55,62,64,53,50,53,50,48,52,50,50,52,53,50,49,55,59,51,54,71,71,62,56,79,73,71,77,69,79,70,65,78,74,61,71,49,30,27,38,50,58,48,33,38,57,46,33,54,71,75,68,52,66,72,33,88,59,94,49,92,49,30,30,49,32,37,33,40,79,67,61,43,44,53,92,79,77,62,96,55,51,83,41,70,28,28,39,39,58,50,22,33,41,52,30,40,49,44,30,74,75,70,46,88,81,74,57,68,68,56,51,53,51,31,62,74,55,29,41,75,51,49,88,80,40,61,74,90,48,41,61,34,32,43,50,15,34,62,64,11,61,53,77,51,41,83,70,47,76,58,41,73,30,21,39,62,58,34,87,41,71,30,35,38,72,59,48,55,58,42,53,54,32,68,82,38,64,83,75,30,47,50,53,44,94,88,54,37,56,42,47,93,62,92,70,38,90,50,45,84,49,26,73,58,46,54,57,33,51,61,47,58,80,63,53,44,57,79,58,92,65,71,90,55,68,45,73,45,78,38,83,88,78,73,42,78,42,81,40,77,69,51,76,30,67,36,30,29,54,28,54,49,31,57,60,33,64,81,48,86,66,36,42,70,48,44,76,73,38,48,68,57,39,50,50,33,48,46,54,33,49,57,49,47,37,53,35,40,45,90,72,66,51,70,67,58,51,52,51,47,44,67,21,27,25,44,48,91,45,64,73,53,28,56,51,51,50,53,51,51,54,50,42,54,54,43,16,45,73,29,54,19,25,28,40,55,86,44,75,35,72,46,78,45,45,38,23,36,44,72,83,32,37,33,32,42,32,39,40,32,34,31,38,64,42,58,68,74,83,86,57,99,66,42,56,37,93,72,49,48,78,58,84,46,50,96,36,50,49,32,78,64,90,79,56,74,66,46,80,45,76,49,62,39,40,40,32,29,27,64,76,63,95,71,65,51,14,40,49,31,45,55,45,42,44,59,80,48,49,64,67,78,81,113

Mean predicted aligned error: 9.72 Å